Protein AF-A0A1Y2JFL1-F1 (afdb_monomer)

pLDDT: mean 71.03, std 21.1, range [30.52, 98.06]

Sequence (499 aa):
MAVGEWMRAVQKVTPAAVDGARSLRRLLFDGASEDIGNLAEAASSAEAMDLIGIFGACDAKQRTVSEEARRESDRVDRMEKLIEQAHASGLRPGAAVGKLAEATTGLAQGLECRAAIAAQRTDAIAIAEASAENEPAQVVSVRATLARAGKIGGAGLPAGAVKWLLHPDHVARTEMLSQMALAVERAIEAEGSARERADALLQIDADSWSGGPFTVVPIERLLEKAQRAVQAPDSLEKQITLLATEDEARRLGLGDLIAAWSDEGLRYQGLSWTVEAAFYRSAAAHLMREQPALARHTGSTHEQVRKRFQELDQEILSLNRRLVAAKLFARQVPVGQRAQSTRDYTDNQTLDHQTSLQKPRIALRRLFGNAGAAIRAYKPCIMMSPMSVAQYLEPGKHRFDVLIIDEASQMRPEDALGALIRCAQAVVVGDPEQLPPSDFFVAAETRDEEEIEDSPEESILELGRRCWRPMRMLGVHYRSRHQSLIAYSNREFYDDRLL

Foldseek 3Di:
DVVVVVVVVLCVVQPPPAALSVLVVCCVPVNDPVSVVVVVVLCVVDVDDPLRVLLRVLQAFADAAPVVVVVVVVLVVVLVVLLVQLVVLPDDQFGFLLSLVSNLVSVVVVVVSVVVVVVVVVVSVVVRPDDGDDNRVSVVSSCVVSVVLVCLVPSPDDPVVSVVCPDPPNVVVVVVSVVVSVVSVVVSVVVVVVVVVCCVVPVDPCCVQQVDHSRHGTPVSVVVSVVVCVVCVVVVVVVVVVVVVLVVCVVVVCNVVVVVCVVVVVVCVPVVVVVVVVVVVVVLVVVCVVDVVSVVPDVVVVVVVVVVVVVVVVVVVVVVVVVVVVVLVPQDFPCFDDDPDLLQTAAVSVVVVQVPDPDRDDDLLSCCVRHVRNCCSNPVDDDDFLVCLVVRPDPPSAAHAEAEAEQQQQAAPVSCVSVVVRYPYYHYYHDVPDDHHDPPPVVVPDPDDDPPPCDPRQTPVNVCVVVDDDDDDDQEDDPDPDVVVCVVVCVPPPVVSHD

Secondary structure (DSSP, 8-state):
-HHHHHHHHHHHHS-TTSTTHHHHHHHHHHS-HHHHHHHHHHHHS-TT--HHHHHHHTTS----HHHHHHHHHHHHHHHHHHHHHHHHH---TT-BHHHHHHHHHHHHHHHHHHHHHHHHHHHHHHTTTS----HHHHHHHHHHHHHHHHHHHHS---HHHHHHHTSTTHHHHHHHHHHHHHHHHHHHHHHHHHHHHHHHHH---HHHHHSS-TTTSBHHHHHHHHHHHHH-THHHHHHHHHHHHHHHHIIIIIHHHHHHHHHTT-TTTTHHHHHHHHHHHHHHHHHHHH-HHHHH--HHHHHHHHHHHHHHHHHHHHHHHHHHHHHHHTSPPP-----SSGGG--HHHHHHHHHHSSS----HHHHHHHHHHHHHHH-------HHHHHHHS-TTT--EEEEEESSGGG--HHHHHHHHTTEEEEEE---TTS-----TTGGGT--S-----------HHHHHHHHSSPPPP-----S-SSTHHHHHHHHHHHTT---

Organism: Bradyrhizobium japonicum (NCBI:txid375)

Solvent-accessible surface area (backbone atoms only — not comparable to full-atom values): 28616 Å² total; per-residue (Å²): 109,71,68,62,54,50,53,53,53,55,50,71,78,37,52,94,89,47,61,26,33,66,60,55,48,48,44,75,71,74,44,55,76,66,57,48,47,56,50,53,57,54,56,74,74,45,96,82,70,76,67,40,68,40,32,35,72,17,71,61,72,53,44,69,58,69,69,54,50,55,58,50,48,67,48,45,59,55,47,51,54,38,46,52,47,39,60,71,25,54,87,48,98,62,44,21,54,46,34,53,55,48,32,42,51,33,48,50,52,53,51,48,55,48,48,55,58,51,52,56,50,54,64,52,51,76,66,62,82,67,80,76,89,44,80,48,16,7,62,37,57,26,52,51,51,54,48,50,54,48,53,49,70,69,62,79,58,57,71,69,56,40,60,56,61,70,35,92,67,31,66,64,56,52,49,50,51,52,52,51,45,53,52,51,48,52,50,53,54,51,49,51,57,51,49,54,52,48,35,75,74,65,66,64,56,38,46,83,73,73,74,35,53,68,47,71,40,34,45,62,62,53,49,52,50,52,51,54,47,69,77,38,60,81,52,51,61,56,50,52,52,49,52,54,50,50,54,52,40,33,76,73,68,44,39,70,63,52,51,54,36,61,76,72,66,48,80,68,66,66,46,68,64,46,52,51,49,53,48,55,51,51,51,49,54,48,51,30,66,78,34,59,69,59,60,70,62,47,68,69,59,53,52,51,51,52,50,52,49,54,52,51,53,53,48,49,55,54,51,50,54,51,51,51,51,53,54,50,71,69,48,78,58,51,60,54,44,82,50,99,44,84,87,61,17,20,17,38,42,32,50,57,54,46,70,71,41,97,74,68,85,75,54,65,36,56,48,40,70,39,19,43,67,23,48,40,43,79,44,76,76,82,90,73,56,55,67,50,46,65,70,31,54,58,86,91,77,56,76,44,68,68,39,78,41,72,59,17,19,46,32,46,48,76,54,46,44,67,57,53,78,31,27,79,39,80,45,80,38,63,47,89,89,50,70,59,54,74,67,84,67,57,72,77,74,64,88,68,99,65,90,72,76,85,67,77,76,62,18,40,39,57,56,42,60,74,75,43,82,84,80,85,79,83,44,69,65,84,85,64,93,49,67,76,82,43,46,64,56,27,51,77,77,47,76,59,53,62,87

Structure (mmCIF, N/CA/C/O backbone):
data_AF-A0A1Y2JFL1-F1
#
_entry.id   AF-A0A1Y2JFL1-F1
#
loop_
_atom_site.group_PDB
_atom_site.id
_atom_site.type_symbol
_atom_site.label_atom_id
_atom_site.label_alt_id
_atom_site.label_comp_id
_atom_site.label_asym_id
_atom_site.label_entity_id
_atom_site.label_seq_id
_atom_site.pdbx_PDB_ins_code
_atom_site.Cartn_x
_atom_site.Cartn_y
_atom_site.Cartn_z
_atom_site.occupancy
_atom_site.B_iso_or_equiv
_atom_site.auth_seq_id
_atom_site.auth_comp_id
_atom_site.auth_asym_id
_atom_site.auth_atom_id
_atom_site.pdbx_PDB_model_num
ATOM 1 N N . MET A 1 1 ? 17.746 65.196 -91.318 1.00 48.38 1 MET A N 1
ATOM 2 C CA . MET A 1 1 ? 18.511 65.541 -90.096 1.00 48.38 1 MET A CA 1
ATOM 3 C C . MET A 1 1 ? 18.892 64.287 -89.303 1.00 48.38 1 MET A C 1
ATOM 5 O O . MET A 1 1 ? 20.083 64.066 -89.159 1.00 48.38 1 MET A O 1
ATOM 9 N N . ALA A 1 2 ? 17.955 63.396 -88.943 1.00 42.59 2 ALA A N 1
ATOM 10 C CA . ALA A 1 2 ? 18.243 62.174 -88.165 1.00 42.59 2 ALA A CA 1
ATOM 11 C C . ALA A 1 2 ? 19.275 61.195 -88.785 1.00 42.59 2 ALA A C 1
ATOM 13 O O . ALA A 1 2 ? 20.152 60.703 -88.084 1.00 42.59 2 ALA A O 1
ATOM 14 N N . VAL A 1 3 ? 19.248 60.961 -90.105 1.00 42.66 3 VAL A N 1
ATOM 15 C CA . VAL A 1 3 ? 20.212 60.052 -90.775 1.00 42.66 3 VAL A CA 1
ATOM 16 C C . VAL A 1 3 ? 21.644 60.607 -90.752 1.00 42.66 3 VAL A C 1
ATOM 18 O O . VAL A 1 3 ? 22.605 59.861 -90.588 1.00 42.66 3 VAL A O 1
ATOM 21 N N . GLY A 1 4 ? 21.799 61.930 -90.862 1.00 42.50 4 GLY A N 1
ATOM 22 C CA . GLY A 1 4 ? 23.108 62.587 -90.832 1.00 42.50 4 GLY A CA 1
ATOM 23 C C . GLY A 1 4 ? 23.744 62.609 -89.438 1.00 42.50 4 GLY A C 1
ATOM 24 O O . GLY A 1 4 ? 24.964 62.502 -89.325 1.00 42.50 4 GLY A O 1
ATOM 25 N N . GLU A 1 5 ? 22.939 62.710 -88.376 1.00 48.50 5 GLU A N 1
ATOM 26 C CA . GLU A 1 5 ? 23.412 62.574 -86.989 1.00 48.50 5 GLU A CA 1
ATOM 27 C C . GLU A 1 5 ? 23.768 61.124 -86.646 1.00 48.50 5 GLU A C 1
ATOM 29 O O . GLU A 1 5 ? 24.815 60.884 -86.045 1.00 48.50 5 GLU A O 1
ATOM 34 N N . TRP A 1 6 ? 22.975 60.157 -87.116 1.00 51.31 6 TRP A N 1
ATOM 35 C CA . TRP A 1 6 ? 23.272 58.732 -86.965 1.00 51.31 6 TRP A CA 1
ATOM 36 C C . TRP A 1 6 ? 24.575 58.330 -87.678 1.00 51.31 6 TRP A C 1
ATOM 38 O O . TRP A 1 6 ? 25.444 57.704 -87.071 1.00 51.31 6 TRP A O 1
ATOM 48 N N . MET A 1 7 ? 24.792 58.784 -88.920 1.00 46.84 7 MET A N 1
ATOM 49 C CA . MET A 1 7 ? 26.040 58.521 -89.653 1.00 46.84 7 MET A CA 1
ATOM 50 C C . MET A 1 7 ? 27.277 59.103 -88.951 1.00 46.84 7 MET A C 1
ATOM 52 O O . MET A 1 7 ? 28.321 58.453 -88.910 1.00 46.84 7 MET A O 1
ATOM 56 N N . ARG A 1 8 ? 27.171 60.294 -88.343 1.00 51.41 8 ARG A N 1
ATOM 57 C CA . ARG A 1 8 ? 28.271 60.877 -87.550 1.00 51.41 8 ARG A CA 1
ATOM 58 C C . ARG A 1 8 ? 28.531 60.112 -86.250 1.00 51.41 8 ARG A C 1
ATOM 60 O O . ARG A 1 8 ? 29.685 60.030 -85.833 1.00 51.41 8 ARG A O 1
ATOM 67 N N . ALA A 1 9 ? 27.498 59.556 -85.615 1.00 52.47 9 ALA A N 1
ATOM 68 C CA . ALA A 1 9 ? 27.641 58.744 -84.406 1.00 52.47 9 ALA A CA 1
ATOM 69 C C . ALA A 1 9 ? 28.349 57.407 -84.699 1.00 52.47 9 ALA A C 1
ATOM 71 O O . ALA A 1 9 ? 29.312 57.067 -84.015 1.00 52.47 9 ALA A O 1
ATOM 72 N N . VAL A 1 10 ? 27.967 56.707 -85.775 1.00 51.34 10 VAL A N 1
ATOM 73 C CA . VAL A 1 10 ? 28.611 55.448 -86.206 1.00 51.34 10 VAL A CA 1
ATOM 74 C C . VAL A 1 10 ? 30.083 55.663 -86.588 1.00 51.34 10 VAL A C 1
ATOM 76 O O . VAL A 1 10 ? 30.952 54.864 -86.230 1.00 51.34 10 VAL A O 1
ATOM 79 N N . GLN A 1 11 ? 30.394 56.777 -87.258 1.00 50.12 11 GLN A N 1
ATOM 80 C CA . GLN A 1 11 ? 31.759 57.121 -87.671 1.00 50.12 11 GLN A CA 1
ATOM 81 C C . GLN A 1 11 ? 32.677 57.496 -86.489 1.00 50.12 11 GLN A C 1
ATOM 83 O O . GLN A 1 11 ? 33.888 57.300 -86.581 1.00 50.12 11 GLN A O 1
ATOM 88 N N . LYS A 1 12 ? 32.120 57.991 -85.372 1.00 53.31 12 LYS A N 1
ATOM 89 C CA . LYS A 1 12 ? 32.863 58.277 -84.128 1.00 53.31 12 LYS A CA 1
ATOM 90 C C . LYS A 1 12 ? 33.263 57.016 -83.355 1.00 53.31 12 LYS A C 1
ATOM 92 O O . LYS A 1 12 ? 34.304 57.025 -82.710 1.00 53.31 12 LYS A O 1
ATOM 97 N N . VAL A 1 13 ? 32.450 55.959 -83.416 1.00 50.19 13 VAL A N 1
ATOM 98 C CA . VAL A 1 13 ? 32.669 54.701 -82.671 1.00 50.19 13 VAL A CA 1
ATOM 99 C C . VAL A 1 13 ? 33.517 53.696 -83.471 1.00 50.19 13 VAL A C 1
ATOM 101 O O . VAL A 1 13 ? 34.125 52.801 -82.898 1.00 50.19 13 VAL A O 1
ATOM 104 N N . THR A 1 14 ? 33.634 53.870 -84.793 1.00 54.19 14 THR A N 1
ATOM 105 C CA . THR A 1 14 ? 34.456 53.020 -85.672 1.00 54.19 14 THR A CA 1
ATOM 106 C C . THR A 1 14 ? 35.385 53.872 -86.544 1.00 54.19 14 THR A C 1
ATOM 108 O O . THR A 1 14 ? 34.956 54.334 -87.597 1.00 54.19 14 THR A O 1
ATOM 111 N N . PRO A 1 15 ? 36.650 54.139 -86.177 1.00 55.59 15 PRO A N 1
ATOM 112 C CA . PRO A 1 15 ? 37.557 54.932 -87.015 1.00 55.59 15 PRO A CA 1
ATOM 113 C C . PRO A 1 15 ? 37.960 54.173 -88.291 1.00 55.59 15 PRO A C 1
ATOM 115 O O . PRO A 1 15 ? 38.159 52.965 -88.267 1.00 55.59 15 PRO A O 1
ATOM 118 N N . ALA A 1 16 ? 38.099 54.867 -89.427 1.00 52.31 16 ALA A N 1
ATOM 119 C CA . ALA A 1 16 ? 38.349 54.228 -90.732 1.00 52.31 16 ALA A CA 1
ATOM 120 C C . ALA A 1 16 ? 39.724 53.539 -90.873 1.00 52.31 16 ALA A C 1
ATOM 122 O O . ALA A 1 16 ? 39.928 52.815 -91.840 1.00 52.31 16 ALA A O 1
ATOM 123 N N . ALA A 1 17 ? 40.646 53.782 -89.938 1.00 52.22 17 ALA A N 1
ATOM 124 C CA . ALA A 1 17 ? 42.026 53.301 -89.971 1.00 52.22 17 ALA A CA 1
ATOM 125 C C . ALA A 1 17 ? 42.273 52.038 -89.120 1.00 52.22 17 ALA A C 1
ATOM 127 O O . ALA A 1 17 ? 43.426 51.659 -88.950 1.00 52.22 17 ALA A O 1
ATOM 128 N N . VAL A 1 18 ? 41.229 51.418 -88.552 1.00 52.75 18 VAL A N 1
ATOM 129 C CA . VAL A 1 18 ? 41.363 50.232 -87.688 1.00 52.75 18 VAL A CA 1
ATOM 130 C C . VAL A 1 18 ? 40.787 48.999 -88.389 1.00 52.75 18 VAL A C 1
ATOM 132 O O . VAL A 1 18 ? 39.649 49.033 -88.870 1.00 52.75 18 VAL A O 1
ATOM 135 N N . ASP A 1 19 ? 41.569 47.920 -88.454 1.00 47.94 19 ASP A N 1
ATOM 136 C CA . ASP A 1 19 ? 41.181 46.665 -89.110 1.00 47.94 19 ASP A CA 1
ATOM 137 C C . ASP A 1 19 ? 39.896 46.086 -88.495 1.00 47.94 19 ASP A C 1
ATOM 139 O O . ASP A 1 19 ? 39.723 46.086 -87.281 1.00 47.94 19 ASP A O 1
ATOM 143 N N . GLY A 1 20 ? 38.954 45.636 -89.333 1.00 51.69 20 GLY A N 1
ATOM 144 C CA . GLY A 1 20 ? 37.641 45.124 -88.904 1.00 51.69 20 GLY A CA 1
ATOM 145 C C . GLY A 1 20 ? 36.527 46.174 -88.741 1.00 51.69 20 GLY A C 1
ATOM 146 O O . GLY A 1 20 ? 35.341 45.836 -88.791 1.00 51.69 20 GLY A O 1
ATOM 147 N N . ALA A 1 21 ? 36.861 47.468 -88.657 1.00 53.03 21 ALA A N 1
ATOM 148 C CA . ALA A 1 21 ? 35.871 48.548 -88.539 1.00 53.03 21 ALA A CA 1
ATOM 149 C C . ALA A 1 21 ? 34.981 48.701 -89.791 1.00 53.03 21 ALA A C 1
ATOM 151 O O . ALA A 1 21 ? 33.839 49.163 -89.710 1.00 53.03 21 ALA A O 1
ATOM 152 N N . ARG A 1 22 ? 35.489 48.300 -90.964 1.00 53.19 22 ARG A N 1
ATOM 153 C CA . ARG A 1 22 ? 34.769 48.370 -92.246 1.00 53.19 22 ARG A CA 1
ATOM 154 C C . ARG A 1 22 ? 33.645 47.333 -92.330 1.00 53.19 22 ARG A C 1
ATOM 156 O O . ARG A 1 22 ? 32.540 47.670 -92.751 1.00 53.19 22 ARG A O 1
ATOM 163 N N . SER A 1 23 ? 33.906 46.119 -91.853 1.00 51.09 23 SER A N 1
ATOM 164 C CA . SER A 1 23 ? 32.956 45.001 -91.834 1.00 51.09 23 SER A CA 1
ATOM 165 C C . SER A 1 23 ? 31.847 45.213 -90.800 1.00 51.09 23 SER A C 1
ATOM 167 O O . SER A 1 23 ? 30.683 44.948 -91.093 1.00 51.09 23 SER A O 1
ATOM 169 N N . LEU A 1 24 ? 32.175 45.801 -89.637 1.00 52.44 24 LEU A N 1
ATOM 170 C CA . LEU A 1 24 ? 31.177 46.212 -88.639 1.00 52.44 24 LEU A CA 1
ATOM 171 C C . LEU A 1 24 ? 30.200 47.250 -89.213 1.00 52.44 24 LEU A C 1
ATOM 173 O O . LEU A 1 24 ? 28.990 47.128 -89.029 1.00 52.44 24 LEU A O 1
ATOM 177 N N . ARG A 1 25 ? 30.701 48.248 -89.959 1.00 57.97 25 ARG A N 1
ATOM 178 C CA . ARG A 1 25 ? 29.826 49.213 -90.641 1.00 57.97 25 ARG A CA 1
ATOM 179 C C . ARG A 1 25 ? 28.942 48.523 -91.668 1.00 57.97 25 ARG A C 1
ATOM 181 O O . ARG A 1 25 ? 27.748 48.778 -91.684 1.00 57.97 25 ARG A O 1
ATOM 188 N N . ARG A 1 26 ? 29.496 47.642 -92.500 1.00 54.91 26 ARG A N 1
ATOM 189 C CA . ARG A 1 26 ? 28.733 46.978 -93.565 1.00 54.91 26 ARG A CA 1
ATOM 190 C C . ARG A 1 26 ? 27.575 46.139 -93.012 1.00 54.91 26 ARG A C 1
ATOM 192 O O . ARG A 1 26 ? 26.480 46.208 -93.551 1.00 54.91 26 ARG A O 1
ATOM 199 N N . LEU A 1 27 ? 27.777 45.458 -91.882 1.00 54.78 27 LEU A N 1
ATOM 200 C CA . LEU A 1 27 ? 26.716 44.736 -91.171 1.00 54.78 27 LEU A CA 1
ATOM 201 C C . LEU A 1 27 ? 25.642 45.675 -90.583 1.00 54.78 27 LEU A C 1
ATOM 203 O O . LEU A 1 27 ? 24.459 45.364 -90.641 1.00 54.78 27 LEU A O 1
ATOM 207 N N . LEU A 1 28 ? 26.039 46.831 -90.041 1.00 54.72 28 LEU A N 1
ATOM 208 C CA . LEU A 1 28 ? 25.107 47.848 -89.532 1.00 54.72 28 LEU A CA 1
ATOM 209 C C . LEU A 1 28 ? 24.324 48.569 -90.645 1.00 54.72 28 LEU A C 1
ATOM 211 O O . LEU A 1 28 ? 23.284 49.159 -90.361 1.00 54.72 28 LEU A O 1
ATOM 215 N N . PHE A 1 29 ? 24.837 48.558 -91.879 1.00 54.34 29 PHE A N 1
ATOM 216 C CA . PHE A 1 29 ? 24.233 49.220 -93.039 1.00 54.34 29 PHE A CA 1
ATOM 217 C C . PHE A 1 29 ? 23.343 48.289 -93.875 1.00 54.34 29 PHE A C 1
ATOM 219 O O . PHE A 1 29 ? 22.224 48.681 -94.195 1.00 54.34 29 PHE A O 1
ATOM 226 N N . ASP A 1 30 ? 23.820 47.084 -94.204 1.00 49.81 30 ASP A N 1
ATOM 227 C CA . ASP A 1 30 ? 23.157 46.152 -95.135 1.00 49.81 30 ASP A CA 1
ATOM 228 C C . ASP A 1 30 ? 22.610 44.883 -94.447 1.00 49.81 30 ASP A C 1
ATOM 230 O O . ASP A 1 30 ? 22.011 44.028 -95.101 1.00 49.81 30 ASP A O 1
ATOM 234 N N . GLY A 1 31 ? 22.836 44.716 -93.139 1.00 54.22 31 GLY A N 1
ATOM 235 C CA . GLY A 1 31 ? 22.391 43.541 -92.387 1.00 54.22 31 GLY A CA 1
ATOM 236 C C . GLY A 1 31 ? 20.869 43.461 -92.254 1.00 54.22 31 GLY A C 1
ATOM 237 O O . GLY A 1 31 ? 20.180 44.476 -92.134 1.00 54.22 31 GLY A O 1
ATOM 238 N N . ALA A 1 32 ? 20.330 42.240 -92.237 1.00 53.75 32 ALA A N 1
ATOM 239 C CA . ALA A 1 32 ? 18.915 42.024 -91.956 1.00 53.75 32 ALA A CA 1
ATOM 240 C C . ALA A 1 32 ? 18.561 42.521 -90.539 1.00 53.75 32 ALA A C 1
ATOM 242 O O . ALA A 1 32 ? 19.395 42.504 -89.633 1.00 53.75 32 ALA A O 1
ATOM 243 N N . SER A 1 33 ? 17.306 42.930 -90.318 1.00 48.31 33 SER A N 1
ATOM 244 C CA . SER A 1 33 ? 16.845 43.469 -89.022 1.00 48.31 33 SER A CA 1
ATOM 245 C C . SER A 1 33 ? 17.107 42.527 -87.836 1.00 48.31 33 SER A C 1
ATOM 247 O O . SER A 1 33 ? 17.254 42.987 -86.707 1.00 48.31 33 SER A O 1
ATOM 249 N N . GLU A 1 34 ? 17.180 41.223 -88.094 1.00 51.28 34 GLU A N 1
ATOM 250 C CA . GLU A 1 34 ? 17.484 40.179 -87.114 1.00 51.28 34 GLU A CA 1
ATOM 251 C C . GLU A 1 34 ? 18.975 40.179 -86.712 1.00 51.28 34 GLU A C 1
ATOM 253 O O . GLU A 1 34 ? 19.307 40.078 -85.533 1.00 51.28 34 GLU A O 1
ATOM 258 N N . ASP A 1 35 ? 19.890 40.412 -87.662 1.00 46.66 35 ASP A N 1
ATOM 259 C CA . ASP A 1 35 ? 21.331 40.550 -87.403 1.00 46.66 35 ASP A CA 1
ATOM 260 C C . ASP A 1 35 ? 21.664 41.815 -86.605 1.00 46.66 35 ASP A C 1
ATOM 262 O O . ASP A 1 3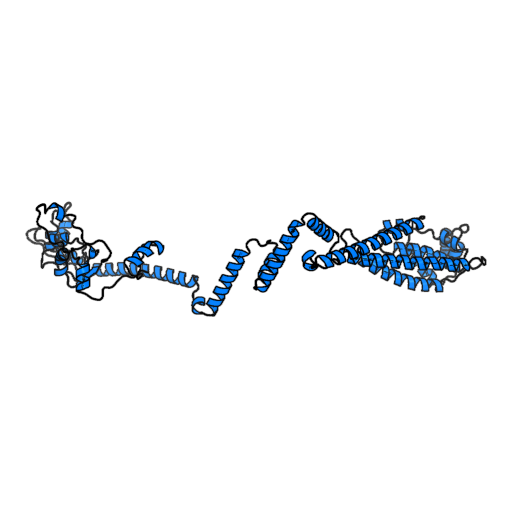5 ? 22.560 41.798 -85.758 1.00 46.66 35 ASP A O 1
ATOM 266 N N . ILE A 1 36 ? 20.937 42.905 -86.860 1.00 52.62 36 ILE A N 1
ATOM 267 C CA . ILE A 1 36 ? 21.079 44.173 -86.132 1.00 52.62 36 ILE A CA 1
ATOM 268 C C . ILE A 1 36 ? 20.505 44.042 -84.710 1.00 52.62 36 ILE A C 1
ATOM 270 O O . ILE A 1 36 ? 21.109 44.552 -83.764 1.00 52.62 36 ILE A O 1
ATOM 274 N N . GLY A 1 37 ? 19.394 43.313 -84.541 1.00 48.97 37 GLY A N 1
ATOM 275 C CA . GLY A 1 37 ? 18.804 42.998 -83.234 1.00 48.97 37 GLY A CA 1
ATOM 276 C C . GLY A 1 37 ? 19.746 42.189 -82.339 1.00 48.97 37 GLY A C 1
ATOM 277 O O . GLY A 1 37 ? 20.028 42.602 -81.215 1.00 48.97 37 GLY A O 1
ATOM 278 N N . ASN A 1 38 ? 20.338 41.119 -82.878 1.00 48.97 38 ASN A N 1
ATOM 279 C CA . ASN A 1 38 ? 21.328 40.299 -82.168 1.00 48.97 38 ASN A CA 1
ATOM 280 C C . ASN A 1 38 ? 22.587 41.097 -81.774 1.00 48.97 38 ASN A C 1
ATOM 282 O O . ASN A 1 38 ? 23.182 40.865 -80.720 1.00 48.97 38 ASN A O 1
ATOM 286 N N . LEU A 1 39 ? 23.004 42.060 -82.605 1.00 46.94 39 LEU A N 1
ATOM 287 C CA . LEU A 1 39 ? 24.146 42.931 -82.315 1.00 46.94 39 LEU A CA 1
ATOM 288 C C . LEU A 1 39 ? 23.847 43.915 -81.170 1.00 46.94 39 LEU A C 1
ATOM 290 O O . LEU A 1 39 ? 24.713 44.165 -80.333 1.00 46.94 39 LEU A O 1
ATOM 294 N N . ALA A 1 40 ? 22.629 44.464 -81.129 1.00 48.50 40 ALA A N 1
ATOM 295 C CA . ALA A 1 40 ? 22.182 45.375 -80.077 1.00 48.50 40 ALA A CA 1
ATOM 296 C C . ALA A 1 40 ? 22.042 44.660 -78.722 1.00 48.50 40 ALA A C 1
ATOM 298 O O . ALA A 1 40 ? 22.467 45.192 -77.696 1.00 48.50 40 ALA A O 1
ATOM 299 N N . GLU A 1 41 ? 21.525 43.431 -78.726 1.00 47.03 41 GLU A N 1
ATOM 300 C CA . GLU A 1 41 ? 21.380 42.603 -77.526 1.00 47.03 41 GLU A CA 1
ATOM 301 C C . GLU A 1 41 ? 22.753 42.192 -76.953 1.00 47.03 41 GLU A C 1
ATOM 303 O O . GLU A 1 41 ? 23.003 42.331 -75.750 1.00 47.03 41 GLU A O 1
ATOM 308 N N . ALA A 1 42 ? 23.706 41.833 -77.823 1.00 41.56 42 ALA A N 1
ATOM 309 C CA . ALA A 1 42 ? 25.089 41.537 -77.443 1.00 41.56 42 ALA A CA 1
ATOM 310 C C . ALA A 1 42 ? 25.856 42.770 -76.921 1.00 41.56 42 ALA A C 1
ATOM 312 O O . ALA A 1 42 ? 26.589 42.663 -75.937 1.00 41.56 42 ALA A O 1
ATOM 313 N N . ALA A 1 43 ? 25.673 43.943 -77.539 1.00 44.25 43 ALA A N 1
ATOM 314 C CA . ALA A 1 43 ? 26.304 45.193 -77.103 1.00 44.25 43 ALA A CA 1
ATOM 315 C C . ALA A 1 43 ? 25.756 45.694 -75.755 1.00 44.25 43 ALA A C 1
ATOM 317 O O . ALA A 1 43 ? 26.502 46.265 -74.964 1.00 44.25 43 ALA A O 1
ATOM 318 N N . SER A 1 44 ? 24.471 45.450 -75.474 1.00 39.62 44 SER A N 1
ATOM 319 C CA . SER A 1 44 ? 23.838 45.812 -74.199 1.00 39.62 44 SER A CA 1
ATOM 320 C C . SER A 1 44 ? 24.256 44.919 -73.022 1.00 39.62 44 SER A C 1
ATOM 322 O O . SER A 1 44 ? 24.206 45.355 -71.875 1.00 39.62 44 SER A O 1
ATOM 324 N N . SER A 1 45 ? 24.718 43.695 -73.300 1.00 38.12 45 SER A N 1
ATOM 325 C CA . SER A 1 45 ? 25.042 42.688 -72.280 1.00 38.12 45 SER A CA 1
ATOM 326 C C . SER A 1 45 ? 26.531 42.629 -71.897 1.00 38.12 45 SER A C 1
ATOM 328 O O . SER A 1 45 ? 26.900 41.873 -70.999 1.00 38.12 45 SER A O 1
ATOM 330 N N . ALA A 1 46 ? 27.415 43.390 -72.555 1.00 40.53 46 ALA A N 1
ATOM 331 C CA . ALA A 1 46 ? 28.862 43.295 -72.341 1.00 40.53 46 ALA A CA 1
ATOM 332 C C . ALA A 1 46 ? 29.573 44.645 -72.531 1.00 40.53 46 ALA A C 1
ATOM 334 O O . ALA A 1 46 ? 30.084 44.957 -73.603 1.00 40.53 46 ALA A O 1
ATOM 335 N N . GLU A 1 47 ? 29.687 45.426 -71.459 1.00 36.16 47 GLU A N 1
ATOM 336 C CA . GLU A 1 47 ? 30.281 46.775 -71.471 1.00 36.16 47 GLU A CA 1
ATOM 337 C C . GLU A 1 47 ? 31.821 46.813 -71.674 1.00 36.16 47 GLU A C 1
ATOM 339 O O . GLU A 1 47 ? 32.433 47.872 -71.573 1.00 36.16 47 GLU A O 1
ATOM 344 N N . ALA A 1 48 ? 32.486 45.682 -71.958 1.00 39.34 48 ALA A N 1
ATOM 345 C CA . ALA A 1 48 ? 33.954 45.584 -71.934 1.00 39.34 48 ALA A CA 1
ATOM 346 C C . ALA A 1 48 ? 34.583 44.680 -73.019 1.00 39.34 48 ALA A C 1
ATOM 348 O O . ALA A 1 48 ? 35.545 43.963 -72.738 1.00 39.34 48 ALA A O 1
ATOM 349 N N . MET A 1 49 ? 34.073 44.684 -74.256 1.00 43.97 49 MET A N 1
ATOM 350 C CA . MET A 1 49 ? 34.709 43.955 -75.368 1.00 43.97 49 MET A CA 1
ATOM 351 C C . MET A 1 49 ? 35.268 44.884 -76.451 1.00 43.97 49 MET A C 1
ATOM 353 O O . MET A 1 49 ? 34.578 45.772 -76.946 1.00 43.97 49 MET A O 1
ATOM 357 N N . ASP A 1 50 ? 36.518 44.633 -76.858 1.00 45.19 50 ASP A N 1
ATOM 358 C CA . ASP A 1 50 ? 37.135 45.254 -78.034 1.00 45.19 50 ASP A CA 1
ATOM 359 C C . ASP A 1 50 ? 36.635 44.561 -79.305 1.00 45.19 50 ASP A C 1
ATOM 361 O O . ASP A 1 50 ? 37.200 43.585 -79.801 1.00 45.19 50 ASP A O 1
ATOM 365 N N . LEU A 1 51 ? 35.514 45.068 -79.806 1.00 46.69 51 LEU A N 1
ATOM 366 C CA . LEU A 1 51 ? 34.842 44.571 -80.999 1.00 46.69 51 LEU A CA 1
ATOM 367 C C . LEU A 1 51 ? 35.713 44.700 -82.257 1.00 46.69 51 LEU A C 1
ATOM 369 O O . LEU A 1 51 ? 35.541 43.922 -83.191 1.00 46.69 51 LEU A O 1
ATOM 373 N N . ILE A 1 52 ? 36.661 45.640 -82.300 1.00 43.03 52 ILE A N 1
ATOM 374 C CA . ILE A 1 52 ? 37.377 45.977 -83.531 1.00 43.03 52 ILE A CA 1
ATOM 375 C C . ILE A 1 52 ? 38.473 44.941 -83.834 1.00 43.03 52 ILE A C 1
ATOM 377 O O . ILE A 1 52 ? 38.530 44.426 -84.951 1.00 43.03 52 ILE A O 1
ATOM 381 N N . GLY A 1 53 ? 39.259 44.524 -82.833 1.00 44.56 53 GLY A N 1
ATOM 382 C CA . GLY A 1 53 ? 40.310 43.510 -83.017 1.00 44.56 53 GLY A CA 1
ATOM 383 C C . GLY A 1 53 ? 39.787 42.137 -83.457 1.00 44.56 53 GLY A C 1
ATOM 384 O O . GLY A 1 53 ? 40.471 41.380 -84.150 1.00 44.56 53 GLY A O 1
ATOM 385 N N . ILE A 1 54 ? 38.540 41.822 -83.111 1.00 44.25 54 ILE A N 1
ATOM 386 C CA . ILE A 1 54 ? 37.947 40.527 -83.418 1.00 44.25 54 ILE A CA 1
ATOM 387 C C . ILE A 1 54 ? 37.540 40.485 -84.904 1.00 44.25 54 ILE A C 1
ATOM 389 O O . ILE A 1 54 ? 37.894 39.525 -85.595 1.00 44.25 54 ILE A O 1
ATOM 393 N N . PHE A 1 55 ? 36.924 41.554 -85.434 1.00 45.44 55 PHE A N 1
ATOM 394 C CA . PHE A 1 55 ? 36.626 41.703 -86.871 1.00 45.44 55 PHE A CA 1
ATOM 395 C C . PHE A 1 55 ? 37.874 41.744 -87.771 1.00 45.44 55 PHE A C 1
ATOM 397 O O . PHE A 1 55 ? 37.752 41.380 -88.936 1.00 45.44 55 PHE A O 1
ATOM 404 N N . GLY A 1 56 ? 39.065 42.067 -87.250 1.00 44.12 56 GLY A N 1
ATOM 405 C CA . GLY A 1 56 ? 40.333 42.010 -87.999 1.00 44.12 56 GLY A CA 1
ATOM 406 C C . GLY A 1 56 ? 40.881 40.592 -88.263 1.00 44.12 56 GLY A C 1
ATOM 407 O O . GLY A 1 56 ? 41.260 40.270 -89.385 1.00 44.12 56 GLY A O 1
ATOM 408 N N . ALA A 1 57 ? 40.861 39.679 -87.279 1.00 45.53 57 ALA A N 1
ATOM 409 C CA . ALA A 1 57 ? 41.265 38.259 -87.477 1.00 45.53 57 ALA A CA 1
ATOM 410 C C . ALA A 1 57 ? 40.336 37.502 -88.438 1.00 45.53 57 ALA A C 1
ATOM 412 O O . ALA A 1 57 ? 40.610 36.449 -89.021 1.00 45.53 57 ALA A O 1
ATOM 413 N N . CYS A 1 58 ? 39.187 38.105 -88.559 1.00 41.97 58 CYS A N 1
ATOM 414 C CA . CYS A 1 58 ? 38.126 37.774 -89.412 1.00 41.97 58 CYS A CA 1
ATOM 415 C C . CYS A 1 58 ? 38.268 38.530 -90.713 1.00 41.97 58 CYS A C 1
ATOM 417 O O . CYS A 1 58 ? 37.253 38.775 -91.271 1.00 41.97 58 CYS A O 1
ATOM 419 N N . ASP A 1 59 ? 39.425 38.897 -91.251 1.00 38.66 59 ASP A N 1
ATOM 420 C CA . ASP A 1 59 ? 39.534 39.242 -92.689 1.00 38.66 59 ASP A CA 1
ATOM 421 C C . ASP A 1 59 ? 40.282 38.146 -93.494 1.00 38.66 59 ASP A C 1
ATOM 423 O O . ASP A 1 59 ? 40.560 38.248 -94.681 1.00 38.66 59 ASP A O 1
ATOM 427 N N . ALA A 1 60 ? 40.546 37.000 -92.838 1.00 41.94 60 ALA A N 1
ATOM 428 C CA . ALA A 1 60 ? 41.351 35.917 -93.389 1.00 41.94 60 ALA A CA 1
ATOM 429 C C . ALA A 1 60 ? 40.686 34.593 -93.904 1.00 41.94 60 ALA A C 1
ATOM 431 O O . ALA A 1 60 ? 41.446 33.810 -94.462 1.00 41.94 60 ALA A O 1
ATOM 432 N N . LYS A 1 61 ? 39.389 34.214 -93.707 1.00 48.41 61 LYS A N 1
ATOM 433 C CA . LYS A 1 61 ? 38.975 32.759 -93.760 1.00 48.41 61 LYS A CA 1
ATOM 434 C C . LYS A 1 61 ? 37.600 32.294 -94.360 1.00 48.41 61 LYS A C 1
ATOM 436 O O . LYS A 1 61 ? 37.137 31.213 -94.015 1.00 48.41 61 LYS A O 1
ATOM 441 N N . GLN A 1 62 ? 36.922 33.058 -95.222 1.00 41.44 62 GLN A N 1
ATOM 442 C CA . GLN A 1 62 ? 35.722 32.722 -96.082 1.00 41.44 62 GLN A CA 1
ATOM 443 C C . GLN A 1 62 ? 34.606 31.614 -95.758 1.00 41.44 62 GLN A C 1
ATOM 445 O O . GLN A 1 62 ? 34.769 30.479 -96.181 1.00 41.44 62 GLN A O 1
ATOM 450 N N . ARG A 1 63 ? 33.417 31.881 -95.130 1.00 43.78 63 ARG A N 1
ATOM 451 C CA . ARG A 1 63 ? 32.302 30.941 -94.703 1.00 43.78 63 ARG A CA 1
ATOM 452 C C . ARG A 1 63 ? 30.992 31.682 -94.298 1.00 43.78 63 ARG A C 1
ATOM 454 O O . ARG A 1 63 ? 31.073 32.817 -93.866 1.00 43.78 63 ARG A O 1
ATOM 461 N N . THR A 1 64 ? 29.787 31.097 -94.370 1.00 42.97 64 THR A N 1
ATOM 462 C CA . THR A 1 64 ? 28.497 31.803 -94.104 1.00 42.97 64 THR A CA 1
ATOM 463 C C . THR A 1 64 ? 27.987 31.727 -92.651 1.00 42.97 64 THR A C 1
ATOM 465 O O . THR A 1 64 ? 28.255 30.787 -91.909 1.00 42.97 64 THR A O 1
ATOM 468 N N . VAL A 1 65 ? 27.228 32.750 -92.238 1.00 41.28 65 VAL A N 1
ATOM 469 C CA . VAL A 1 65 ? 26.844 33.029 -90.837 1.00 41.28 65 VAL A CA 1
ATOM 470 C C . VAL A 1 65 ? 25.739 32.117 -90.282 1.00 41.28 65 VAL A C 1
ATOM 472 O O . VAL A 1 65 ? 25.748 31.804 -89.093 1.00 41.28 65 VAL A O 1
ATOM 475 N N . SER A 1 66 ? 24.810 31.656 -91.119 1.00 36.22 66 SER A N 1
ATOM 476 C CA . SER A 1 66 ? 23.594 30.954 -90.674 1.00 36.22 66 SER A CA 1
ATOM 477 C C . SER A 1 66 ? 23.779 29.444 -90.458 1.00 36.22 66 SER A C 1
ATOM 479 O O . SER A 1 66 ? 23.137 28.870 -89.579 1.00 36.22 66 SER A O 1
ATOM 481 N N . GLU A 1 67 ? 24.669 28.792 -91.213 1.00 41.12 67 GLU A N 1
ATOM 482 C CA . GLU A 1 67 ? 24.958 27.353 -91.059 1.00 41.12 67 GLU A CA 1
ATOM 483 C C . GLU A 1 67 ? 25.781 27.071 -89.796 1.00 41.12 67 GLU A C 1
ATOM 485 O O . GLU A 1 67 ? 25.534 26.090 -89.092 1.00 41.12 67 GLU A O 1
ATOM 490 N N . GLU A 1 68 ? 26.686 27.984 -89.439 1.00 41.50 68 GLU A N 1
ATOM 491 C CA . GLU A 1 68 ? 27.487 27.850 -88.223 1.00 41.50 68 GLU A CA 1
ATOM 492 C C . GLU A 1 68 ? 26.684 28.229 -86.963 1.00 41.50 68 GLU A C 1
ATOM 494 O O . GLU A 1 68 ? 26.870 27.621 -85.913 1.00 41.50 68 GLU A O 1
ATOM 499 N N . ALA A 1 69 ? 25.710 29.145 -87.063 1.00 38.59 69 ALA A N 1
ATOM 500 C CA . ALA A 1 69 ? 24.813 29.490 -85.953 1.00 38.59 69 ALA A CA 1
ATOM 501 C C . ALA A 1 69 ? 23.933 28.306 -85.502 1.00 38.59 69 ALA A C 1
ATOM 503 O O . ALA A 1 69 ? 23.765 28.078 -84.304 1.00 38.59 69 ALA A O 1
ATOM 504 N N . ARG A 1 70 ? 23.415 27.506 -86.446 1.00 40.81 70 ARG A N 1
ATOM 505 C CA . ARG A 1 70 ? 22.546 26.352 -86.146 1.00 40.81 70 ARG A CA 1
ATOM 506 C C . ARG A 1 70 ? 23.313 25.206 -85.483 1.00 40.81 70 ARG A C 1
ATOM 508 O O . ARG A 1 70 ? 22.844 24.612 -84.518 1.00 40.81 70 ARG A O 1
ATOM 515 N N . ARG A 1 71 ? 24.535 24.955 -85.952 1.00 42.84 71 ARG A N 1
ATOM 516 C CA . ARG A 1 71 ? 25.446 23.959 -85.377 1.00 42.84 71 ARG A CA 1
ATOM 517 C C . ARG A 1 71 ? 25.957 24.367 -83.994 1.00 42.84 71 ARG A C 1
ATOM 519 O O . ARG A 1 71 ? 26.206 23.511 -83.150 1.00 42.84 71 ARG A O 1
ATOM 526 N N . GLU A 1 72 ? 26.071 25.667 -83.742 1.00 42.62 72 GLU A N 1
ATOM 527 C CA . GLU A 1 72 ? 26.424 26.196 -82.428 1.00 42.62 72 GLU A CA 1
ATOM 528 C C . GLU A 1 72 ? 25.264 26.174 -81.426 1.00 42.62 72 GLU A C 1
ATOM 530 O O . GLU A 1 72 ? 25.545 26.047 -80.235 1.00 42.62 72 GLU A O 1
ATOM 535 N N . SER A 1 73 ? 24.006 26.227 -81.877 1.00 39.56 73 SER A N 1
ATOM 536 C CA . SER A 1 73 ? 22.817 26.052 -81.024 1.00 39.56 73 SER A CA 1
ATOM 537 C C . SER A 1 73 ? 22.704 24.615 -80.504 1.00 39.56 73 SER A C 1
ATOM 539 O O . SER A 1 73 ? 22.662 24.405 -79.297 1.00 39.56 73 SER A O 1
ATOM 541 N N . ASP A 1 74 ? 22.828 23.613 -81.384 1.00 42.25 74 ASP A N 1
ATOM 542 C CA . ASP A 1 74 ? 22.826 22.188 -80.995 1.00 42.25 74 ASP A CA 1
ATOM 543 C C . ASP A 1 74 ? 23.982 21.820 -80.044 1.00 42.25 74 ASP A C 1
ATOM 545 O O . ASP A 1 74 ? 23.953 20.799 -79.348 1.00 42.25 74 ASP A O 1
ATOM 549 N N . ARG A 1 75 ? 25.038 22.641 -80.029 1.00 42.47 75 ARG A N 1
ATOM 550 C CA . ARG A 1 75 ? 26.197 22.500 -79.144 1.00 42.47 75 ARG A CA 1
ATOM 551 C C . ARG A 1 75 ? 25.985 23.180 -77.791 1.00 42.47 75 ARG A C 1
ATOM 553 O O . ARG A 1 75 ? 26.560 22.719 -76.810 1.00 42.47 75 ARG A O 1
ATOM 560 N N . VAL A 1 76 ? 25.200 24.260 -77.741 1.00 42.09 76 VAL A N 1
ATOM 561 C CA . VAL A 1 76 ? 24.798 24.942 -76.497 1.00 42.09 76 VAL A CA 1
ATOM 562 C C . VAL A 1 76 ? 23.879 24.040 -75.690 1.00 42.09 76 VAL A C 1
ATOM 564 O O . VAL A 1 76 ? 24.190 23.791 -74.533 1.00 42.09 76 VAL A O 1
ATOM 567 N N . ASP A 1 77 ? 22.887 23.414 -76.321 1.00 44.06 77 ASP A N 1
ATOM 568 C CA . ASP A 1 77 ? 21.941 22.519 -75.638 1.00 44.06 77 ASP A CA 1
ATOM 569 C C . ASP A 1 77 ? 22.629 21.303 -74.989 1.00 44.06 77 ASP A C 1
ATOM 571 O O . ASP A 1 77 ? 22.269 20.853 -73.899 1.00 44.06 77 ASP A O 1
ATOM 575 N N . ARG A 1 78 ? 23.668 20.756 -75.639 1.00 42.44 78 ARG A N 1
ATOM 576 C CA . ARG A 1 78 ? 24.473 19.661 -75.065 1.00 42.44 78 ARG A CA 1
ATOM 577 C C . ARG A 1 78 ? 25.350 20.136 -73.911 1.00 42.44 78 ARG A C 1
ATOM 579 O O . ARG A 1 78 ? 25.560 19.384 -72.964 1.00 42.44 78 ARG A O 1
ATOM 586 N N . MET A 1 79 ? 25.852 21.367 -73.988 1.00 40.69 79 MET A N 1
ATOM 587 C CA . MET A 1 79 ? 26.680 21.964 -72.943 1.00 40.69 79 MET A CA 1
ATOM 588 C C . MET A 1 79 ? 25.839 22.370 -71.725 1.00 40.69 79 MET A C 1
ATOM 590 O O . MET A 1 79 ? 26.297 22.188 -70.606 1.00 40.69 79 MET A O 1
ATOM 594 N N . GLU A 1 80 ? 24.609 22.854 -71.919 1.00 44.53 80 GLU A N 1
ATOM 595 C CA . GLU A 1 80 ? 23.663 23.172 -70.840 1.00 44.53 80 GLU A CA 1
ATOM 596 C C . GLU A 1 80 ? 23.262 21.924 -70.054 1.00 44.53 80 GLU A C 1
ATOM 598 O O . GLU A 1 80 ? 23.306 21.950 -68.829 1.00 44.53 80 GLU A O 1
ATOM 603 N N . LYS A 1 81 ? 23.009 20.792 -70.726 1.00 46.34 81 LYS A N 1
ATOM 604 C CA . LYS A 1 81 ? 22.787 19.503 -70.042 1.00 46.34 81 LYS A CA 1
ATOM 605 C C . LYS A 1 81 ? 24.000 19.037 -69.236 1.00 46.34 81 LYS A C 1
ATOM 607 O O . LYS A 1 81 ? 23.848 18.511 -68.136 1.00 46.34 81 LYS A O 1
ATOM 612 N N . LEU A 1 82 ? 25.202 19.253 -69.765 1.00 41.25 82 LEU A N 1
ATOM 613 C CA . LEU A 1 82 ? 26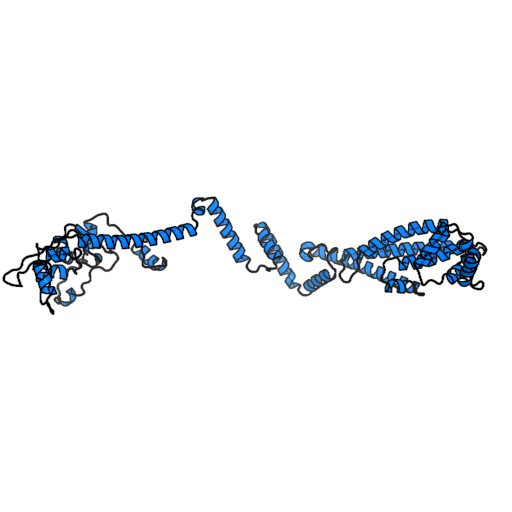.459 18.964 -69.073 1.00 41.25 82 LEU A CA 1
ATOM 614 C C . LEU A 1 82 ? 26.681 19.875 -67.860 1.00 41.25 82 LEU A C 1
ATOM 616 O O . LEU A 1 82 ? 27.173 19.422 -66.830 1.00 41.25 82 LEU A O 1
ATOM 620 N N . ILE A 1 83 ? 26.293 21.147 -67.965 1.00 44.16 83 ILE A N 1
ATOM 621 C CA . ILE A 1 83 ? 26.371 22.135 -66.886 1.00 44.16 83 ILE A CA 1
ATOM 622 C C . ILE A 1 83 ? 25.300 21.871 -65.824 1.00 44.16 83 ILE A C 1
ATOM 624 O O . ILE A 1 83 ? 25.618 21.966 -64.645 1.00 44.16 83 ILE A O 1
ATOM 628 N N . GLU A 1 84 ? 24.080 21.465 -66.185 1.00 47.75 84 GLU A N 1
ATOM 629 C CA . GLU A 1 84 ? 23.068 21.003 -65.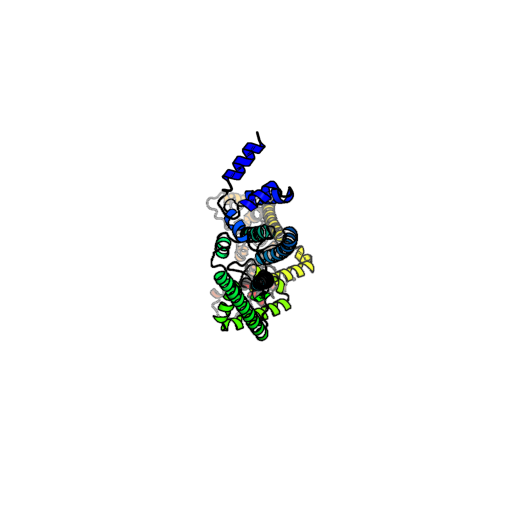224 1.00 47.75 84 GLU A CA 1
ATOM 630 C C . GLU A 1 84 ? 23.560 19.777 -64.443 1.00 47.75 84 GLU A C 1
ATOM 632 O O . GLU A 1 84 ? 23.436 19.742 -63.219 1.00 47.75 84 GLU A O 1
ATOM 637 N N . GLN A 1 85 ? 24.199 18.813 -65.115 1.00 43.97 85 GLN A N 1
ATOM 638 C CA . GLN A 1 85 ? 24.807 17.642 -64.470 1.00 43.97 85 GLN A CA 1
ATOM 639 C C . GLN A 1 85 ? 26.007 18.021 -63.584 1.00 43.97 85 GLN A C 1
ATOM 641 O O . GLN A 1 85 ? 26.121 17.551 -62.451 1.00 43.97 85 GLN A O 1
ATOM 646 N N . ALA A 1 86 ? 26.865 18.942 -64.035 1.00 43.56 86 ALA A N 1
ATOM 647 C CA . ALA A 1 86 ? 27.988 19.446 -63.247 1.00 43.56 86 ALA A CA 1
ATOM 648 C C . ALA A 1 86 ? 27.531 20.301 -62.046 1.00 43.56 86 ALA A C 1
ATOM 650 O O . ALA A 1 86 ? 28.092 20.186 -60.957 1.00 43.56 86 ALA A O 1
ATOM 651 N N . HIS A 1 87 ? 26.484 21.116 -62.185 1.00 46.47 87 HIS A N 1
ATOM 652 C CA . HIS A 1 87 ? 25.914 21.913 -61.095 1.00 46.47 87 HIS A CA 1
ATOM 653 C C . HIS A 1 87 ? 25.154 21.039 -60.085 1.00 46.47 87 HIS A C 1
ATOM 655 O O . HIS A 1 87 ? 25.249 21.285 -58.881 1.00 46.47 87 HIS A O 1
ATOM 661 N N . ALA A 1 88 ? 24.482 19.973 -60.536 1.00 43.81 88 ALA A N 1
ATOM 662 C CA . ALA A 1 88 ? 23.872 18.963 -59.665 1.00 43.81 88 ALA A CA 1
ATOM 663 C C . ALA A 1 88 ? 24.916 18.159 -58.859 1.00 43.81 88 ALA A C 1
ATOM 665 O O . ALA A 1 88 ? 24.651 17.766 -57.713 1.00 43.81 88 ALA A O 1
ATOM 666 N N . SER A 1 89 ? 26.123 17.981 -59.415 1.00 45.00 89 SER A N 1
ATOM 667 C CA . SER A 1 89 ? 27.226 17.259 -58.763 1.00 45.00 89 SER A CA 1
ATOM 668 C C . SER A 1 89 ? 27.841 17.999 -57.561 1.00 45.00 89 SER A C 1
ATOM 670 O O . SER A 1 89 ? 28.437 17.368 -56.692 1.00 45.00 89 SER A O 1
ATOM 672 N N . GLY A 1 90 ? 27.620 19.318 -57.433 1.00 47.06 90 GLY A N 1
ATOM 673 C CA . GLY A 1 90 ? 27.743 20.053 -56.167 1.00 47.06 90 GLY A CA 1
ATOM 674 C C . GLY A 1 90 ? 29.038 19.824 -55.378 1.00 47.06 90 GLY A C 1
ATOM 675 O O . GLY A 1 90 ? 28.975 19.621 -54.164 1.00 47.06 90 GLY A O 1
ATOM 676 N N . LEU A 1 91 ? 30.199 19.855 -56.040 1.00 46.97 91 LEU A N 1
ATOM 677 C CA . LEU A 1 91 ? 31.491 19.640 -55.385 1.00 46.97 91 LEU A CA 1
ATOM 678 C C . LEU A 1 91 ? 31.822 20.776 -54.410 1.00 46.97 91 LEU A C 1
ATOM 680 O O . LEU A 1 91 ? 32.312 21.844 -54.778 1.00 46.97 91 LEU A O 1
ATOM 684 N N . ARG A 1 92 ? 31.552 20.515 -53.135 1.00 50.94 92 ARG A N 1
ATOM 685 C CA . ARG A 1 92 ? 32.037 21.266 -51.978 1.00 50.94 92 ARG A CA 1
ATOM 686 C C . ARG A 1 92 ? 33.001 20.362 -51.198 1.00 50.94 92 ARG A C 1
ATOM 688 O O . ARG A 1 92 ? 32.862 19.140 -51.293 1.00 50.94 92 ARG A O 1
ATOM 695 N N . PRO A 1 93 ? 33.929 20.916 -50.397 1.00 41.00 93 PRO A N 1
ATOM 696 C CA . PRO A 1 93 ? 34.539 20.142 -49.313 1.00 41.00 93 PRO A CA 1
ATOM 697 C C . PRO A 1 93 ? 33.386 19.542 -48.492 1.00 41.00 93 PRO A C 1
ATOM 699 O O . PRO A 1 93 ? 32.515 20.308 -48.072 1.00 41.00 93 PRO A O 1
ATOM 702 N N . GLY A 1 94 ? 33.277 18.217 -48.377 1.00 49.59 94 GLY A N 1
ATOM 703 C CA . GLY A 1 94 ? 32.069 17.575 -47.841 1.00 49.59 94 GLY A CA 1
ATOM 704 C C . GLY A 1 94 ? 31.328 16.599 -48.761 1.00 49.59 94 GLY A C 1
ATOM 705 O O . GLY A 1 94 ? 30.368 15.970 -48.317 1.00 49.59 94 GLY A O 1
ATOM 706 N N . ALA A 1 95 ? 31.630 16.549 -50.063 1.00 56.75 95 ALA A N 1
ATOM 707 C CA . ALA A 1 95 ? 30.767 15.854 -51.025 1.00 56.75 95 ALA A CA 1
ATOM 708 C C . ALA A 1 95 ? 30.836 14.316 -50.905 1.00 56.75 95 ALA A C 1
ATOM 710 O O . ALA A 1 95 ? 31.883 13.736 -50.619 1.00 56.75 95 ALA A O 1
ATOM 711 N N . ALA A 1 96 ? 29.703 13.647 -51.137 1.00 58.50 96 ALA A N 1
ATOM 712 C CA . ALA A 1 96 ? 29.614 12.188 -51.133 1.00 58.50 96 ALA A CA 1
ATOM 713 C C . ALA A 1 96 ? 30.284 11.566 -52.371 1.00 58.50 96 ALA A C 1
ATOM 715 O O . ALA A 1 96 ? 30.285 12.164 -53.450 1.00 58.50 96 ALA A O 1
ATOM 716 N N . VAL A 1 97 ? 30.803 10.342 -52.236 1.00 60.53 97 VAL A N 1
ATOM 717 C CA . VAL A 1 97 ? 31.608 9.684 -53.284 1.00 60.53 97 VAL A CA 1
ATOM 718 C C . VAL A 1 97 ? 30.829 9.473 -54.588 1.00 60.53 97 VAL A C 1
ATOM 720 O O . VAL A 1 97 ? 31.389 9.639 -55.669 1.00 60.53 97 VAL A O 1
ATOM 723 N N . GLY A 1 98 ? 29.520 9.202 -54.522 1.00 60.16 98 GLY A N 1
ATOM 724 C CA . GLY A 1 98 ? 28.685 9.039 -55.720 1.00 60.16 98 GLY A CA 1
ATOM 725 C C . GLY A 1 98 ? 28.633 10.297 -56.594 1.00 60.16 98 GLY A C 1
ATOM 726 O O . GLY A 1 98 ? 28.650 10.207 -57.818 1.00 60.16 98 GLY A O 1
ATOM 727 N N . LYS A 1 99 ? 28.692 11.481 -55.973 1.00 60.78 99 LYS A N 1
ATOM 728 C CA . LYS A 1 99 ? 28.700 12.764 -56.690 1.00 60.78 99 LYS A CA 1
ATOM 729 C C . LYS A 1 99 ? 30.043 13.080 -57.351 1.00 60.78 99 LYS A C 1
ATOM 731 O O . LYS A 1 99 ? 30.076 13.851 -58.306 1.00 60.78 99 LYS A O 1
ATOM 736 N N . LEU A 1 100 ? 31.141 12.470 -56.889 1.00 58.25 100 LEU A N 1
ATOM 737 C CA . LEU A 1 100 ? 32.455 12.575 -57.537 1.00 58.25 100 LEU A CA 1
ATOM 738 C C . LEU A 1 100 ? 32.476 11.823 -58.881 1.00 58.25 100 LEU A C 1
ATOM 740 O O . LEU A 1 100 ? 33.096 12.300 -59.832 1.00 58.25 100 LEU A O 1
ATOM 744 N N . ALA A 1 101 ? 31.768 10.693 -58.989 1.00 58.47 101 ALA A N 1
ATOM 745 C CA . ALA A 1 101 ? 31.633 9.928 -60.236 1.00 58.47 101 ALA A CA 1
ATOM 746 C C . ALA A 1 101 ? 30.782 10.670 -61.287 1.00 58.47 101 ALA A C 1
ATOM 748 O O . ALA A 1 101 ? 31.121 10.717 -62.470 1.00 58.47 101 ALA A O 1
ATOM 749 N N . GLU A 1 102 ? 29.704 11.323 -60.850 1.00 57.00 102 GLU A N 1
ATOM 750 C CA . GLU A 1 102 ? 28.882 12.182 -61.712 1.00 57.00 102 GLU A CA 1
ATOM 751 C C . GLU A 1 102 ? 29.659 13.426 -62.171 1.00 57.00 102 GLU A C 1
ATOM 753 O O . GLU A 1 102 ? 29.637 13.777 -63.352 1.00 57.00 102 GLU A O 1
ATOM 758 N N . ALA A 1 103 ? 30.416 14.053 -61.262 1.00 56.41 103 ALA A N 1
ATOM 759 C CA . ALA A 1 103 ? 31.268 15.195 -61.578 1.00 56.41 103 ALA A CA 1
ATOM 760 C C . ALA A 1 103 ? 32.383 14.851 -62.578 1.00 56.41 103 ALA A C 1
ATOM 762 O O . ALA A 1 103 ? 32.631 15.625 -63.500 1.00 56.41 103 ALA A O 1
ATOM 763 N N . THR A 1 104 ? 33.051 13.704 -62.417 1.00 54.34 104 THR A N 1
ATOM 764 C CA . THR A 1 104 ? 34.099 13.239 -63.345 1.00 54.34 104 THR A CA 1
ATOM 765 C C . THR A 1 104 ? 33.527 12.881 -64.706 1.00 54.34 104 THR A C 1
ATOM 767 O O . THR A 1 104 ? 34.078 13.319 -65.706 1.00 54.34 104 THR A O 1
ATOM 770 N N . THR A 1 105 ? 32.367 12.221 -64.765 1.00 56.88 105 THR A N 1
ATOM 771 C CA . THR A 1 105 ? 31.662 11.951 -66.031 1.00 56.88 105 THR A CA 1
ATOM 772 C C . THR A 1 105 ? 31.302 13.247 -66.762 1.00 56.88 105 THR A C 1
ATOM 774 O O . THR A 1 105 ? 31.566 13.376 -67.957 1.00 56.88 105 THR A O 1
ATOM 777 N N . GLY A 1 106 ? 30.765 14.243 -66.046 1.00 55.56 106 GLY A N 1
ATOM 778 C CA . GLY A 1 106 ? 30.492 15.564 -66.615 1.00 55.56 106 GLY A CA 1
ATOM 779 C C . GLY A 1 106 ? 31.767 16.278 -67.081 1.00 55.56 106 GLY A C 1
ATOM 780 O O . GLY A 1 106 ? 31.791 16.919 -68.131 1.00 55.56 106 GLY A O 1
ATOM 781 N N . LEU A 1 107 ? 32.873 16.127 -66.350 1.00 53.00 107 LEU A N 1
ATOM 782 C CA . LEU A 1 107 ? 34.149 16.723 -66.732 1.00 53.00 107 LEU A CA 1
ATOM 783 C C . LEU A 1 107 ? 34.762 16.023 -67.957 1.00 53.00 107 LEU A C 1
ATOM 785 O O . LEU A 1 107 ? 35.184 16.708 -68.885 1.00 53.00 107 LEU A O 1
ATOM 789 N N . ALA A 1 108 ? 34.738 14.690 -68.014 1.00 52.22 108 ALA A N 1
ATOM 790 C CA . ALA A 1 108 ? 35.203 13.873 -69.134 1.00 52.22 108 ALA A CA 1
ATOM 791 C C . ALA A 1 108 ? 34.404 14.148 -70.415 1.00 52.22 108 ALA A C 1
ATOM 793 O O . ALA A 1 108 ? 34.990 14.408 -71.462 1.00 52.22 108 ALA A O 1
ATOM 794 N N . GLN A 1 109 ? 33.075 14.218 -70.330 1.00 50.69 109 GLN A N 1
ATOM 795 C CA . GLN A 1 109 ? 32.217 14.597 -71.456 1.00 50.69 109 GLN A CA 1
ATOM 796 C C . GLN A 1 109 ? 32.456 16.050 -71.905 1.00 50.69 109 GLN A C 1
ATOM 798 O O . GLN A 1 109 ? 32.432 16.342 -73.103 1.00 50.69 109 GLN A O 1
ATOM 803 N N . GLY A 1 110 ? 32.759 16.966 -70.977 1.00 49.41 110 GLY A N 1
ATOM 804 C CA . GLY A 1 110 ? 33.209 18.323 -71.298 1.00 49.41 110 GLY A CA 1
ATOM 805 C C . GLY A 1 110 ? 34.572 18.355 -72.009 1.00 49.41 110 GLY A C 1
ATOM 806 O O . GLY A 1 110 ? 34.769 19.131 -72.950 1.00 49.41 110 GLY A O 1
ATOM 807 N N . LEU A 1 111 ? 35.507 17.485 -71.609 1.00 49.56 111 LEU A N 1
ATOM 808 C CA . LEU A 1 111 ? 36.804 17.291 -72.264 1.00 49.56 111 LEU A CA 1
ATOM 809 C C . LEU A 1 111 ? 36.653 16.657 -73.659 1.00 49.56 111 LEU A C 1
ATOM 811 O O . LEU A 1 111 ? 37.301 17.129 -74.594 1.00 49.56 111 LEU A O 1
ATOM 815 N N . GLU A 1 112 ? 35.774 15.667 -73.833 1.00 48.97 112 GLU A N 1
ATOM 816 C CA . GLU A 1 112 ? 35.460 15.018 -75.116 1.00 48.97 112 GLU A CA 1
ATOM 817 C C . GLU A 1 112 ? 34.747 15.961 -76.085 1.00 48.97 112 GLU A C 1
ATOM 819 O O . GLU A 1 112 ? 35.153 16.079 -77.243 1.00 48.97 112 GLU A O 1
ATOM 824 N N . CYS A 1 113 ? 33.747 16.714 -75.615 1.00 43.81 113 CYS A N 1
ATOM 825 C CA . CYS A 1 113 ? 33.121 17.767 -76.412 1.00 43.81 113 CYS A CA 1
ATOM 826 C C . CYS A 1 113 ? 34.175 18.780 -76.876 1.00 43.81 113 CYS A C 1
ATOM 828 O O . CYS A 1 113 ? 34.172 19.195 -78.034 1.00 43.81 113 CYS A O 1
ATOM 830 N N . ARG A 1 114 ? 35.139 19.136 -76.016 1.00 48.19 114 ARG A N 1
ATOM 831 C CA . ARG A 1 114 ? 36.244 20.027 -76.391 1.00 48.19 114 ARG A CA 1
ATOM 832 C C . ARG A 1 114 ? 37.225 19.381 -77.371 1.00 48.19 114 ARG A C 1
ATOM 834 O O . ARG A 1 114 ? 37.687 20.072 -78.276 1.00 48.19 114 ARG A O 1
ATOM 841 N N . ALA A 1 115 ? 37.548 18.100 -77.220 1.00 47.06 115 ALA A N 1
ATOM 842 C CA . ALA A 1 115 ? 38.400 17.366 -78.153 1.00 47.06 115 ALA A CA 1
ATOM 843 C C . ALA A 1 115 ? 37.749 17.269 -79.543 1.00 47.06 115 ALA A C 1
ATOM 845 O O . ALA A 1 115 ? 38.416 17.524 -80.543 1.00 47.06 115 ALA A O 1
ATOM 846 N N . ALA A 1 116 ? 36.434 17.041 -79.611 1.00 42.66 116 ALA A N 1
ATOM 847 C CA . ALA A 1 116 ? 35.658 17.082 -80.850 1.00 42.66 116 ALA A CA 1
ATOM 848 C C . ALA A 1 116 ? 35.627 18.491 -81.482 1.00 42.66 116 ALA A C 1
ATOM 850 O O . ALA A 1 116 ? 35.756 18.633 -82.699 1.00 42.66 116 ALA A O 1
ATOM 851 N N . ILE A 1 117 ? 35.543 19.548 -80.662 1.00 42.00 117 ILE A N 1
ATOM 852 C CA . ILE A 1 117 ? 35.638 20.952 -81.108 1.00 42.00 117 ILE A CA 1
ATOM 853 C C . ILE A 1 117 ? 37.056 21.292 -81.609 1.00 42.00 117 ILE A C 1
ATOM 855 O O . ILE A 1 117 ? 37.215 22.075 -82.546 1.00 42.00 117 ILE A O 1
ATOM 859 N N . ALA A 1 118 ? 38.098 20.713 -81.007 1.00 41.03 118 ALA A N 1
ATOM 860 C CA . ALA A 1 118 ? 39.486 20.900 -81.424 1.00 41.03 118 ALA A CA 1
ATOM 861 C C . ALA A 1 118 ? 39.825 20.114 -82.704 1.00 41.03 118 ALA A C 1
ATOM 863 O O . ALA A 1 118 ? 40.491 20.663 -83.576 1.00 41.03 118 ALA A O 1
ATOM 864 N N . ALA A 1 119 ? 39.319 18.888 -82.863 1.00 38.62 119 ALA A N 1
ATOM 865 C CA . ALA A 1 119 ? 39.514 18.064 -84.060 1.00 38.62 119 ALA A CA 1
ATOM 866 C C . ALA A 1 119 ? 38.877 18.692 -85.315 1.00 38.62 119 ALA A C 1
ATOM 868 O O . ALA A 1 119 ? 39.480 18.704 -86.384 1.00 38.62 119 ALA A O 1
ATOM 869 N N . GLN A 1 120 ? 37.720 19.346 -85.166 1.00 40.38 120 GLN A N 1
ATOM 870 C CA . GLN A 1 120 ? 37.081 20.104 -86.251 1.00 40.38 120 GLN A CA 1
ATOM 871 C C . GLN A 1 120 ? 37.841 21.383 -86.646 1.00 40.38 120 GLN A C 1
ATOM 873 O O . GLN A 1 120 ? 37.586 21.947 -87.712 1.00 40.38 120 GLN A O 1
ATOM 878 N N . ARG A 1 121 ? 38.798 21.841 -85.825 1.00 38.03 121 ARG A N 1
ATOM 879 C CA . ARG A 1 121 ? 39.748 22.900 -86.195 1.00 38.03 121 ARG A CA 1
ATOM 880 C C . ARG A 1 121 ? 40.827 22.363 -87.137 1.00 38.03 121 ARG A C 1
ATOM 882 O O . ARG A 1 121 ? 41.283 23.112 -87.992 1.00 38.03 121 ARG A O 1
ATOM 889 N N . THR A 1 122 ? 41.201 21.091 -87.019 1.00 32.31 122 THR A N 1
ATOM 890 C CA . THR A 1 122 ? 42.222 20.452 -87.860 1.00 32.31 122 THR A CA 1
ATOM 891 C C . THR A 1 122 ? 41.690 20.174 -89.269 1.00 32.31 122 THR A C 1
ATOM 893 O O . THR A 1 122 ? 42.342 20.550 -90.241 1.00 32.31 122 THR A O 1
ATOM 896 N N . ASP A 1 123 ? 40.454 19.677 -89.392 1.00 30.52 123 ASP A N 1
ATOM 897 C CA . ASP A 1 123 ? 39.795 19.476 -90.698 1.00 30.52 123 ASP A CA 1
ATOM 898 C C . ASP A 1 123 ? 39.489 20.807 -91.413 1.00 30.52 123 ASP A C 1
ATOM 900 O O . ASP A 1 123 ? 39.509 20.899 -92.640 1.00 30.52 123 ASP A O 1
ATOM 904 N N . ALA A 1 124 ? 39.257 21.882 -90.651 1.00 35.69 124 ALA A N 1
ATOM 905 C CA . ALA A 1 124 ? 39.040 23.222 -91.195 1.00 35.69 124 ALA A CA 1
ATOM 906 C C . ALA A 1 124 ? 40.339 23.957 -91.577 1.00 35.69 124 ALA A C 1
ATOM 908 O O . ALA A 1 124 ? 40.280 24.872 -92.396 1.00 35.69 124 ALA A O 1
ATOM 909 N N . ILE A 1 125 ? 41.495 23.579 -91.016 1.00 36.53 125 ILE A N 1
ATOM 910 C CA . ILE A 1 125 ? 42.808 24.100 -91.431 1.00 36.53 125 ILE A CA 1
ATOM 911 C C . ILE A 1 125 ? 43.243 23.455 -92.756 1.00 36.53 125 ILE A C 1
ATOM 913 O O . ILE A 1 125 ? 43.765 24.163 -93.610 1.00 36.53 125 ILE A O 1
ATOM 917 N N . ALA A 1 126 ? 42.935 22.172 -92.988 1.00 31.50 126 ALA A N 1
ATOM 918 C CA . ALA A 1 126 ? 43.298 21.467 -94.225 1.00 31.50 126 ALA A CA 1
ATOM 919 C C . ALA A 1 126 ? 42.597 22.002 -95.494 1.00 31.50 126 ALA A C 1
ATOM 921 O O . ALA A 1 126 ? 43.102 21.828 -96.598 1.00 31.50 126 ALA A O 1
ATOM 922 N N . ILE A 1 127 ? 41.453 22.680 -95.353 1.00 34.81 127 ILE A N 1
ATOM 923 C CA . ILE A 1 127 ? 40.699 23.272 -96.477 1.00 34.81 127 ILE A CA 1
ATOM 924 C C . ILE A 1 127 ? 41.015 24.779 -96.644 1.00 34.81 127 ILE A C 1
ATOM 926 O O . ILE A 1 127 ? 40.660 25.385 -97.650 1.00 34.81 127 ILE A O 1
ATOM 930 N N . ALA A 1 128 ? 41.725 25.396 -95.690 1.00 37.03 128 ALA A N 1
ATOM 931 C CA . ALA A 1 128 ? 41.954 26.845 -95.621 1.00 37.03 128 ALA A CA 1
ATOM 932 C C . ALA A 1 128 ? 43.317 27.321 -96.168 1.00 37.03 128 ALA A C 1
ATOM 934 O O . ALA A 1 128 ? 43.685 28.473 -95.943 1.00 37.03 128 ALA A O 1
ATOM 935 N N . GLU A 1 129 ? 44.059 26.481 -96.896 1.00 34.06 129 GLU A N 1
ATOM 936 C CA . GLU A 1 129 ? 45.253 26.913 -97.650 1.00 34.06 129 GLU A CA 1
ATOM 937 C C . GLU A 1 129 ? 44.929 27.453 -99.060 1.00 34.06 129 GLU A C 1
ATOM 939 O O . GLU A 1 129 ? 45.835 27.827 -99.800 1.00 34.06 129 GLU A O 1
ATOM 944 N N . ALA A 1 130 ? 43.648 27.582 -99.431 1.00 33.75 130 ALA A N 1
ATOM 945 C CA . ALA A 1 130 ? 43.230 28.160 -100.709 1.00 33.75 130 ALA A CA 1
ATOM 946 C C . ALA A 1 130 ? 42.475 29.497 -100.535 1.00 33.75 130 ALA A C 1
ATOM 948 O O . ALA A 1 130 ? 41.265 29.527 -100.339 1.00 33.75 130 ALA A O 1
ATOM 949 N N . SER A 1 131 ? 43.237 30.585 -100.682 1.00 33.06 131 SER A N 1
ATOM 950 C CA . SER A 1 131 ? 42.843 31.949 -101.084 1.00 33.06 131 SER A CA 1
ATOM 951 C C . SER A 1 131 ? 41.996 32.827 -100.138 1.00 33.06 131 SER A C 1
ATOM 953 O O . SER A 1 131 ? 40.889 32.507 -99.711 1.00 33.06 131 SER A O 1
ATOM 955 N N . ALA A 1 132 ? 42.528 34.027 -99.882 1.00 38.81 132 ALA A N 1
ATOM 956 C CA . ALA A 1 132 ? 41.889 35.180 -99.244 1.00 38.81 132 ALA A CA 1
ATOM 957 C C . ALA A 1 132 ? 41.033 35.967 -100.260 1.00 38.81 132 ALA A C 1
ATOM 959 O O . ALA A 1 132 ? 41.564 36.261 -101.319 1.00 38.81 132 ALA A O 1
ATOM 960 N N . GLU A 1 133 ? 39.757 36.245 -99.936 1.00 41.50 133 GLU A N 1
ATOM 961 C CA . GLU A 1 133 ? 38.683 36.967 -100.689 1.00 41.50 133 GLU A CA 1
ATOM 962 C C . GLU A 1 133 ? 37.262 36.348 -100.472 1.00 41.50 133 GLU A C 1
ATOM 964 O O . GLU A 1 133 ? 36.666 35.781 -101.381 1.00 41.50 133 GLU A O 1
ATOM 969 N N . ASN A 1 134 ? 36.706 36.356 -99.251 1.00 42.06 134 ASN A N 1
ATOM 970 C CA . ASN A 1 134 ? 35.244 36.268 -99.030 1.00 42.06 134 ASN A CA 1
ATOM 971 C C . ASN A 1 134 ? 34.931 36.800 -97.626 1.00 42.06 134 ASN A C 1
ATOM 973 O O . ASN A 1 134 ? 35.134 36.135 -96.602 1.00 42.06 134 ASN A O 1
ATOM 977 N N . GLU A 1 135 ? 34.342 37.990 -97.624 1.00 35.41 135 GLU A N 1
ATOM 978 C CA . GLU A 1 135 ? 33.866 38.763 -96.475 1.00 35.41 135 GLU A CA 1
ATOM 979 C C . GLU A 1 135 ? 32.830 38.090 -95.527 1.00 35.41 135 GLU A C 1
ATOM 981 O O . GLU A 1 135 ? 32.636 38.614 -94.432 1.00 35.41 135 GLU A O 1
ATOM 986 N N . PRO A 1 136 ? 32.170 36.946 -95.818 1.00 36.88 136 PRO A N 1
ATOM 987 C CA . PRO A 1 136 ? 31.251 36.308 -94.865 1.00 36.88 136 PRO A CA 1
ATOM 988 C C . PRO A 1 136 ? 31.893 35.517 -93.697 1.00 36.88 136 PRO A C 1
ATOM 990 O O . PRO A 1 136 ? 31.354 35.582 -92.596 1.00 36.88 136 PRO A O 1
ATOM 993 N N . ALA A 1 137 ? 33.032 34.803 -93.842 1.00 36.56 137 ALA A N 1
ATOM 994 C CA . ALA A 1 137 ? 33.587 33.931 -92.737 1.00 36.56 137 ALA A CA 1
ATOM 995 C C . ALA A 1 137 ? 34.119 34.713 -91.579 1.00 36.56 137 ALA A C 1
ATOM 997 O O . ALA A 1 137 ? 34.182 34.266 -90.438 1.00 36.56 137 ALA A O 1
ATOM 998 N N . GLN A 1 138 ? 34.692 35.819 -91.989 1.00 35.44 138 GLN A N 1
ATOM 999 C CA . GLN A 1 138 ? 35.093 36.920 -91.204 1.00 35.44 138 GLN A CA 1
ATOM 1000 C C . GLN A 1 138 ? 34.133 37.111 -90.036 1.00 35.44 138 GLN A C 1
ATOM 1002 O O . GLN A 1 138 ? 34.407 36.766 -88.892 1.00 35.44 138 GLN A O 1
ATOM 1007 N N . VAL A 1 139 ? 32.924 37.527 -90.357 1.00 34.91 139 VAL A N 1
ATOM 1008 C CA . VAL A 1 139 ? 31.864 37.804 -89.409 1.00 34.91 139 VAL A CA 1
ATOM 1009 C C . VAL A 1 139 ? 31.568 36.583 -88.518 1.00 34.91 139 VAL A C 1
ATOM 1011 O O . VAL A 1 139 ? 31.211 36.750 -87.354 1.00 34.91 139 VAL A O 1
ATOM 1014 N N . VAL A 1 140 ? 31.812 35.358 -89.000 1.00 37.09 140 VAL A N 1
ATOM 1015 C CA . VAL A 1 140 ? 31.603 34.100 -88.261 1.00 37.09 140 VAL A CA 1
ATOM 1016 C C . VAL A 1 140 ? 32.668 33.821 -87.195 1.00 37.09 140 VAL A C 1
ATOM 1018 O O . VAL A 1 140 ? 32.316 33.458 -86.076 1.00 37.09 140 VAL A O 1
ATOM 1021 N N . SER A 1 141 ? 33.961 34.022 -87.471 1.00 35.56 141 SER A N 1
ATOM 1022 C CA . SER A 1 141 ? 35.039 33.767 -86.491 1.00 35.56 141 SER A CA 1
ATOM 1023 C C . SER A 1 141 ? 35.032 34.787 -85.332 1.00 35.56 141 SER A C 1
ATOM 1025 O O . SER A 1 141 ? 35.396 34.460 -84.193 1.00 35.56 141 SER A O 1
ATOM 1027 N N . VAL A 1 142 ? 34.505 35.995 -85.581 1.00 34.31 142 VAL A N 1
ATOM 1028 C CA . VAL A 1 142 ? 34.253 37.017 -84.555 1.00 34.31 142 VAL A CA 1
ATOM 1029 C C . VAL A 1 142 ? 33.145 36.596 -83.639 1.00 34.31 142 VAL A C 1
ATOM 1031 O O . VAL A 1 142 ? 33.325 36.547 -82.421 1.00 34.31 142 VAL A O 1
ATOM 1034 N N . ARG A 1 143 ? 32.004 36.269 -84.256 1.00 38.19 143 ARG A N 1
ATOM 1035 C CA . ARG A 1 143 ? 30.822 35.792 -83.559 1.00 38.19 143 ARG A CA 1
ATOM 1036 C C . ARG A 1 143 ? 31.180 34.551 -82.743 1.00 38.19 143 ARG A C 1
ATOM 1038 O O . ARG A 1 143 ? 30.751 34.470 -81.605 1.00 38.19 143 ARG A O 1
ATOM 1045 N N . ALA A 1 144 ? 32.061 33.670 -83.225 1.00 39.91 144 ALA A N 1
ATOM 1046 C CA . ALA A 1 144 ? 32.528 32.496 -82.484 1.00 39.91 144 ALA A CA 1
ATOM 1047 C C . ALA A 1 144 ? 33.417 32.821 -81.264 1.00 39.91 144 ALA A C 1
ATOM 1049 O O . ALA A 1 144 ? 33.304 32.150 -80.240 1.00 39.91 144 ALA A O 1
ATOM 1050 N N . THR A 1 145 ? 34.284 33.841 -81.326 1.00 38.56 145 THR A N 1
ATOM 1051 C CA . THR A 1 145 ? 35.164 34.224 -80.198 1.00 38.56 145 THR A CA 1
ATOM 1052 C C . THR A 1 145 ? 34.413 35.038 -79.137 1.00 38.56 145 THR A C 1
ATOM 1054 O O . THR A 1 145 ? 34.562 34.771 -77.944 1.00 38.56 145 THR A O 1
ATOM 1057 N N . LEU A 1 146 ? 33.528 35.948 -79.561 1.00 36.41 146 LEU A N 1
ATOM 1058 C CA . LEU A 1 146 ? 32.580 36.649 -78.684 1.00 36.41 146 LEU A CA 1
ATOM 1059 C C . LEU A 1 146 ? 31.563 35.684 -78.063 1.00 36.41 146 LEU A C 1
ATOM 1061 O O . LEU A 1 146 ? 31.329 35.748 -76.860 1.00 36.41 146 LEU A O 1
ATOM 1065 N N . ALA A 1 147 ? 31.037 34.723 -78.832 1.00 43.22 147 ALA A N 1
ATOM 1066 C CA . ALA A 1 147 ? 30.184 33.665 -78.294 1.00 43.22 147 ALA A CA 1
ATOM 1067 C C . ALA A 1 147 ? 30.958 32.747 -77.339 1.00 43.22 147 ALA A C 1
ATOM 1069 O O . ALA A 1 147 ? 30.381 32.255 -76.382 1.00 43.22 147 ALA A O 1
ATOM 1070 N N . ARG A 1 148 ? 32.267 32.533 -77.529 1.00 42.66 148 ARG A N 1
ATOM 1071 C CA . ARG A 1 148 ? 33.112 31.749 -76.609 1.00 42.66 148 ARG A CA 1
ATOM 1072 C C . ARG A 1 148 ? 33.354 32.468 -75.278 1.00 42.66 148 ARG A C 1
ATOM 1074 O O . ARG A 1 148 ? 33.279 31.823 -74.237 1.00 42.66 148 ARG A O 1
ATOM 1081 N N . ALA A 1 149 ? 33.602 33.777 -75.292 1.00 39.78 149 ALA A N 1
ATOM 1082 C CA . ALA A 1 149 ? 33.723 34.582 -74.075 1.00 39.78 149 ALA A CA 1
ATOM 1083 C C . ALA A 1 149 ? 32.363 34.785 -73.374 1.00 39.78 149 ALA A C 1
ATOM 1085 O O . ALA A 1 149 ? 32.293 34.691 -72.150 1.00 39.78 149 ALA A O 1
ATOM 1086 N N . GLY A 1 150 ? 31.281 34.949 -74.145 1.00 40.00 150 GLY A N 1
ATOM 1087 C CA . GLY A 1 150 ? 29.901 34.985 -73.650 1.00 40.00 150 GLY A CA 1
ATOM 1088 C C . GLY A 1 150 ? 29.442 33.656 -73.042 1.00 40.00 150 GLY A C 1
ATOM 1089 O O . GLY A 1 150 ? 28.867 33.653 -71.960 1.00 40.00 150 GLY A O 1
ATOM 1090 N N . LYS A 1 151 ? 29.785 32.512 -73.654 1.00 47.97 151 LYS A N 1
ATOM 1091 C CA . LYS A 1 151 ? 29.483 31.168 -73.124 1.00 47.97 151 LYS A CA 1
ATOM 1092 C C . LYS A 1 151 ? 30.237 30.871 -71.821 1.00 47.97 151 LYS A C 1
ATOM 1094 O O . LYS A 1 151 ? 29.667 30.238 -70.947 1.00 47.97 151 LYS A O 1
ATOM 1099 N N . ILE A 1 152 ? 31.480 31.340 -71.644 1.00 44.69 152 ILE A N 1
ATOM 1100 C CA . ILE A 1 152 ? 32.225 31.158 -70.378 1.00 44.69 152 ILE A CA 1
ATOM 1101 C C . ILE A 1 152 ? 31.717 32.128 -69.293 1.00 44.69 152 ILE A C 1
ATOM 1103 O O . ILE A 1 152 ? 31.604 31.731 -68.137 1.00 44.69 152 ILE A O 1
ATOM 1107 N N . GLY A 1 153 ? 31.369 33.370 -69.655 1.00 40.81 153 GLY A N 1
ATOM 1108 C CA . GLY A 1 153 ? 30.779 34.354 -68.735 1.00 40.81 153 GLY A CA 1
ATOM 1109 C C . GLY A 1 153 ? 29.342 34.030 -68.300 1.00 40.81 153 GLY A C 1
ATOM 1110 O O . GLY A 1 153 ? 28.969 34.353 -67.177 1.00 40.81 153 GLY A O 1
ATOM 1111 N N . GLY A 1 154 ? 28.567 33.353 -69.154 1.00 41.22 154 GLY A N 1
ATOM 1112 C CA . GLY A 1 154 ? 27.195 32.903 -68.888 1.00 41.22 154 GLY A CA 1
ATOM 1113 C C . GLY A 1 154 ? 27.070 31.500 -68.276 1.00 41.22 154 GLY A C 1
ATOM 1114 O O . GLY A 1 154 ? 25.976 31.118 -67.881 1.00 41.22 154 GLY A O 1
ATOM 1115 N N . ALA A 1 155 ? 28.164 30.738 -68.141 1.00 44.62 155 ALA A N 1
ATOM 1116 C CA . ALA A 1 155 ? 28.162 29.351 -67.644 1.00 44.62 155 ALA A CA 1
ATOM 1117 C C . ALA A 1 155 ? 27.975 29.199 -66.116 1.00 44.62 155 ALA A C 1
ATOM 1119 O O . ALA A 1 155 ? 28.203 28.120 -65.579 1.00 44.62 155 ALA A O 1
ATOM 1120 N N . GLY A 1 156 ? 27.632 30.268 -65.385 1.00 43.88 156 GLY A N 1
ATOM 1121 C CA . GLY A 1 156 ? 27.405 30.220 -63.930 1.00 43.88 156 GLY A CA 1
ATOM 1122 C C . GLY A 1 156 ? 28.638 29.877 -63.074 1.00 43.88 156 GLY A C 1
ATOM 1123 O O . GLY A 1 156 ? 28.507 29.639 -61.875 1.00 43.88 156 GLY A O 1
ATOM 1124 N N . LEU A 1 157 ? 29.839 29.867 -63.661 1.00 47.84 157 LEU A N 1
ATOM 1125 C CA . LEU A 1 157 ? 31.097 29.639 -62.951 1.00 47.84 157 LEU A CA 1
ATOM 1126 C C . LEU A 1 157 ? 31.456 30.855 -62.071 1.00 47.84 157 LEU A C 1
ATOM 1128 O O . LEU A 1 157 ? 31.208 31.995 -62.473 1.00 47.84 157 LEU A O 1
ATOM 1132 N N . PRO A 1 158 ? 32.102 30.667 -60.901 1.00 45.03 158 PRO A N 1
ATOM 1133 C CA . PRO A 1 158 ? 32.567 31.782 -60.079 1.00 45.03 158 PRO A CA 1
ATOM 1134 C C . PRO A 1 158 ? 33.447 32.739 -60.896 1.00 45.03 158 PRO A C 1
ATOM 1136 O O . PRO A 1 158 ? 34.315 32.289 -61.647 1.00 45.03 158 PRO A O 1
ATOM 1139 N N . ALA A 1 159 ? 33.284 34.054 -60.718 1.00 44.97 159 ALA A N 1
ATOM 1140 C CA . ALA A 1 159 ? 33.954 35.081 -61.532 1.00 44.97 159 ALA A CA 1
ATOM 1141 C C . ALA A 1 159 ? 35.489 34.909 -61.631 1.00 44.97 159 ALA A C 1
ATOM 1143 O O . ALA A 1 159 ? 36.101 35.236 -62.650 1.00 44.97 159 ALA A O 1
ATOM 1144 N N . GLY A 1 160 ? 36.117 34.337 -60.597 1.00 44.69 160 GLY A N 1
ATOM 1145 C CA . GLY A 1 160 ? 37.539 33.984 -60.599 1.00 44.69 160 GLY A CA 1
ATOM 1146 C C . GLY A 1 160 ? 37.912 32.860 -61.577 1.00 44.69 160 GLY A C 1
ATOM 1147 O O . GLY A 1 160 ? 38.946 32.958 -62.231 1.00 44.69 160 GLY A O 1
ATOM 1148 N N . ALA A 1 161 ? 37.070 31.833 -61.734 1.00 50.72 161 ALA A N 1
ATOM 1149 C CA . ALA A 1 161 ? 37.291 30.708 -62.648 1.00 50.72 161 ALA A CA 1
ATOM 1150 C C . ALA A 1 161 ? 37.101 31.122 -64.116 1.00 50.72 161 ALA A C 1
ATOM 1152 O O . ALA A 1 161 ? 37.903 30.752 -64.972 1.00 50.72 161 ALA A O 1
ATOM 1153 N N . VAL A 1 162 ? 36.111 31.978 -64.388 1.00 51.06 162 VAL A N 1
ATOM 1154 C CA . VAL A 1 162 ? 35.892 32.608 -65.703 1.00 51.06 162 VAL A CA 1
ATOM 1155 C C . VAL A 1 162 ? 37.119 33.422 -66.120 1.00 51.06 162 VAL A C 1
ATOM 1157 O O . VAL A 1 162 ? 37.671 33.222 -67.203 1.00 51.06 162 VAL A O 1
ATOM 1160 N N . LYS A 1 163 ? 37.622 34.278 -65.221 1.00 47.97 163 LYS A N 1
ATOM 1161 C CA . LYS A 1 163 ? 38.838 35.074 -65.448 1.00 47.97 163 LYS A CA 1
ATOM 1162 C C . LYS A 1 163 ? 40.091 34.203 -65.611 1.00 47.97 163 LYS A C 1
ATOM 1164 O O . LYS A 1 163 ? 41.015 34.575 -66.332 1.00 47.97 163 LYS A O 1
ATOM 1169 N N . TRP A 1 164 ? 40.133 33.046 -64.954 1.00 54.44 164 TRP A N 1
ATOM 1170 C CA . TRP A 1 164 ? 41.256 32.114 -65.023 1.00 54.44 164 TRP A CA 1
ATOM 1171 C C . TRP A 1 164 ? 41.276 31.299 -66.329 1.00 54.44 164 TRP A C 1
ATOM 1173 O O . TRP A 1 164 ? 42.354 31.083 -66.884 1.00 54.44 164 TRP A O 1
ATOM 1183 N N . LEU A 1 165 ? 40.113 30.909 -66.855 1.00 50.72 165 LEU A N 1
ATOM 1184 C CA . LEU A 1 165 ? 39.962 30.153 -68.107 1.00 50.72 165 LEU A CA 1
ATOM 1185 C C . LEU A 1 165 ? 40.106 31.014 -69.370 1.00 50.72 165 LEU A C 1
ATOM 1187 O O . LEU A 1 165 ? 40.531 30.513 -70.408 1.00 50.72 165 LEU A O 1
ATOM 1191 N N . LEU A 1 166 ? 39.788 32.308 -69.279 1.00 50.22 166 LEU A N 1
ATOM 1192 C CA . LEU A 1 166 ? 39.936 33.282 -70.370 1.00 50.22 166 LEU A CA 1
ATOM 1193 C C . LEU A 1 166 ? 41.352 33.877 -70.475 1.00 50.22 166 LEU A C 1
ATOM 1195 O O . LEU A 1 166 ? 41.594 34.785 -71.267 1.00 50.22 166 LEU A O 1
ATOM 1199 N N . HIS A 1 167 ? 42.296 33.387 -69.672 1.00 49.66 167 HIS A N 1
ATOM 1200 C CA . HIS A 1 167 ? 43.678 33.851 -69.693 1.00 49.66 167 HIS A CA 1
ATOM 1201 C C . HIS A 1 167 ? 44.395 33.427 -70.991 1.00 49.66 167 HIS A C 1
ATOM 1203 O O . HIS A 1 167 ? 44.136 32.330 -71.486 1.00 49.66 167 HIS A O 1
ATOM 1209 N N . PRO A 1 168 ? 45.346 34.223 -71.523 1.00 42.50 168 PRO A N 1
ATOM 1210 C CA . PRO A 1 168 ? 46.078 33.891 -72.753 1.00 42.50 168 PRO A CA 1
ATOM 1211 C C . PRO A 1 168 ? 46.705 32.488 -72.740 1.00 42.50 168 PRO A C 1
ATOM 1213 O O . PRO A 1 168 ? 46.645 31.767 -73.732 1.00 42.50 168 PRO A O 1
ATOM 1216 N N . ASP A 1 169 ? 47.197 32.061 -71.576 1.00 48.38 169 ASP A N 1
ATOM 1217 C CA . ASP A 1 169 ? 47.775 30.732 -71.309 1.00 48.38 169 ASP A CA 1
ATOM 1218 C C . ASP A 1 169 ? 46.730 29.629 -71.013 1.00 48.38 169 ASP A C 1
ATOM 1220 O O . ASP A 1 169 ? 46.878 28.768 -70.144 1.00 48.38 169 ASP A O 1
ATOM 1224 N N . HIS A 1 170 ? 45.594 29.692 -71.701 1.00 52.38 170 HIS A N 1
ATOM 1225 C CA . HIS A 1 170 ? 44.479 28.765 -71.535 1.00 52.38 170 HIS A CA 1
ATOM 1226 C C . HIS A 1 170 ? 44.857 27.305 -71.819 1.00 52.38 170 HIS A C 1
ATOM 1228 O O . HIS A 1 170 ? 44.252 26.418 -71.228 1.00 52.38 170 HIS A O 1
ATOM 1234 N N . VAL A 1 171 ? 45.843 27.031 -72.681 1.00 48.75 171 VAL A N 1
ATOM 1235 C CA . VAL A 1 171 ? 46.255 25.662 -73.046 1.00 48.75 171 VAL A CA 1
ATOM 1236 C C . VAL A 1 171 ? 46.834 24.920 -71.838 1.00 48.75 171 VAL A C 1
ATOM 1238 O O . VAL A 1 171 ? 46.312 23.867 -71.477 1.00 48.75 171 VAL A O 1
ATOM 1241 N N . ALA A 1 172 ? 47.811 25.507 -71.139 1.00 52.16 172 ALA A N 1
ATOM 1242 C CA . ALA A 1 172 ? 48.421 24.902 -69.951 1.00 52.16 172 ALA A CA 1
ATOM 1243 C C . ALA A 1 172 ? 47.413 24.728 -68.801 1.00 52.16 172 ALA A C 1
ATOM 1245 O O . ALA A 1 172 ? 47.376 23.708 -68.116 1.00 52.16 172 ALA A O 1
ATOM 1246 N N . ARG A 1 173 ? 46.525 25.709 -68.621 1.00 57.06 173 ARG A N 1
ATOM 1247 C CA . ARG A 1 173 ? 45.457 25.688 -67.607 1.00 57.06 173 ARG A CA 1
ATOM 1248 C C . ARG A 1 173 ? 44.416 24.604 -67.862 1.00 57.06 173 ARG A C 1
ATOM 1250 O O . ARG A 1 173 ? 43.914 23.964 -66.940 1.00 57.06 173 ARG A O 1
ATOM 1257 N N . THR A 1 174 ? 44.120 24.385 -69.132 1.00 56.38 174 THR A N 1
ATOM 1258 C CA . THR A 1 174 ? 43.204 23.354 -69.598 1.00 56.38 174 THR A CA 1
ATOM 1259 C C . THR A 1 174 ? 43.798 21.951 -69.434 1.00 56.38 174 THR A C 1
ATOM 1261 O O . THR A 1 174 ? 43.090 21.011 -69.062 1.00 56.38 174 THR A O 1
ATOM 1264 N N . GLU A 1 175 ? 45.099 21.809 -69.673 1.00 61.81 175 GLU A N 1
ATOM 1265 C CA . GLU A 1 175 ? 45.840 20.574 -69.424 1.00 61.81 175 GLU A CA 1
ATOM 1266 C C . GLU A 1 175 ? 45.916 20.256 -67.927 1.00 61.81 175 GLU A C 1
ATOM 1268 O O . GLU A 1 175 ? 45.631 19.129 -67.530 1.00 61.81 175 GLU A O 1
ATOM 1273 N N . MET A 1 176 ? 46.142 21.266 -67.081 1.00 62.06 176 MET A N 1
ATOM 1274 C CA . MET A 1 176 ? 46.104 21.120 -65.623 1.00 62.06 176 MET A CA 1
ATOM 1275 C C . MET A 1 176 ? 44.739 20.624 -65.124 1.00 62.06 176 MET A C 1
ATOM 1277 O O . MET A 1 176 ? 44.680 19.691 -64.328 1.00 62.06 176 MET A O 1
ATOM 1281 N N . LEU A 1 177 ? 43.631 21.174 -65.636 1.00 60.28 177 LEU A N 1
ATOM 1282 C CA . LEU A 1 177 ? 42.287 20.677 -65.308 1.00 60.28 177 LEU A CA 1
ATOM 1283 C C . LEU A 1 177 ? 42.065 19.235 -65.775 1.00 60.28 177 LEU A C 1
ATOM 1285 O O . LEU A 1 177 ? 41.441 18.457 -65.062 1.00 60.28 177 LEU A O 1
ATOM 1289 N N . SER A 1 178 ? 42.597 18.868 -66.941 1.00 63.47 178 SER A N 1
ATOM 1290 C CA . SER A 1 178 ? 42.489 17.501 -67.467 1.00 63.47 178 SER A CA 1
ATOM 1291 C C . SER A 1 178 ? 43.290 16.509 -66.608 1.00 63.47 178 SER A C 1
ATOM 1293 O O . SER A 1 178 ? 42.823 15.409 -66.332 1.00 63.47 178 SER A O 1
ATOM 1295 N N . GLN A 1 179 ? 44.463 16.912 -66.109 1.00 69.56 179 GLN A N 1
ATOM 1296 C CA . GLN A 1 179 ? 45.250 16.1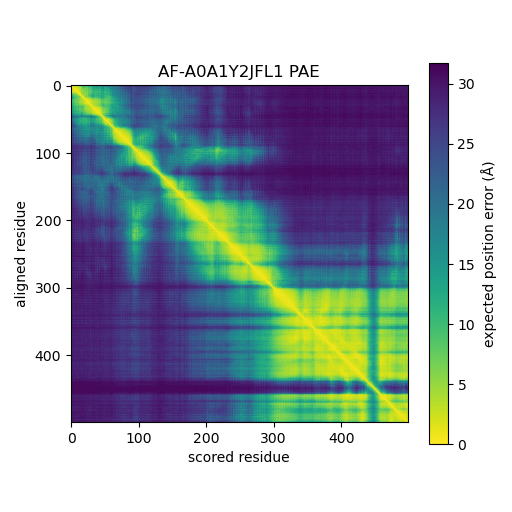11 -65.165 1.00 69.56 179 GLN A CA 1
ATOM 1297 C C . GLN A 1 179 ? 44.555 15.968 -63.806 1.00 69.56 179 GLN A C 1
ATOM 1299 O O . GLN A 1 179 ? 44.554 14.879 -63.234 1.00 69.56 179 GLN A O 1
ATOM 1304 N N . MET A 1 180 ? 43.935 17.038 -63.300 1.00 67.50 180 MET A N 1
ATOM 1305 C CA . MET A 1 180 ? 43.139 16.986 -62.069 1.00 67.50 180 MET A CA 1
ATOM 1306 C C . MET A 1 180 ? 41.924 16.062 -62.226 1.00 67.50 180 MET A C 1
ATOM 1308 O O . MET A 1 180 ? 41.658 15.274 -61.325 1.00 67.50 180 MET A O 1
ATOM 1312 N N . ALA A 1 181 ? 41.240 16.103 -63.374 1.00 65.06 181 ALA A N 1
ATOM 1313 C CA . ALA A 1 181 ? 40.147 15.188 -63.712 1.00 65.06 181 ALA A CA 1
ATOM 1314 C C . ALA A 1 181 ? 40.582 13.725 -63.600 1.00 65.06 181 ALA A C 1
ATOM 1316 O O . ALA A 1 181 ? 39.996 12.950 -62.850 1.00 65.06 181 ALA A O 1
ATOM 1317 N N . LEU A 1 182 ? 41.679 13.394 -64.286 1.00 74.25 182 LEU A N 1
ATOM 1318 C CA . LEU A 1 182 ? 42.231 12.047 -64.337 1.00 74.25 182 LEU A CA 1
ATOM 1319 C C . LEU A 1 182 ? 42.691 11.567 -62.953 1.00 74.25 182 LEU A C 1
ATOM 1321 O O . LEU A 1 182 ? 42.558 10.392 -62.616 1.00 74.25 182 LEU A O 1
ATOM 1325 N N . ALA A 1 183 ? 43.242 12.467 -62.136 1.00 73.06 183 ALA A N 1
ATOM 1326 C CA . ALA A 1 183 ? 43.626 12.152 -60.765 1.00 73.06 183 ALA A CA 1
ATOM 1327 C C . ALA A 1 183 ? 42.404 11.826 -59.891 1.00 73.06 183 ALA A C 1
ATOM 1329 O O . ALA A 1 183 ? 42.461 10.884 -59.101 1.00 73.06 183 ALA A O 1
ATOM 1330 N N . VAL A 1 184 ? 41.304 12.568 -60.051 1.00 71.62 184 VAL A N 1
ATOM 1331 C CA . VAL A 1 184 ? 40.048 12.304 -59.335 1.00 71.62 184 VAL A CA 1
ATOM 1332 C C . VAL A 1 184 ? 39.420 10.991 -59.807 1.00 71.62 184 VAL A C 1
ATOM 1334 O O . VAL A 1 184 ? 39.048 10.183 -58.963 1.00 71.62 184 VAL A O 1
ATOM 1337 N N . GLU A 1 185 ? 39.374 10.721 -61.113 1.00 72.19 185 GLU A N 1
ATOM 1338 C CA . GLU A 1 185 ? 38.877 9.447 -61.664 1.00 72.19 185 GLU A CA 1
ATOM 1339 C C . GLU A 1 185 ? 39.632 8.245 -61.094 1.00 72.19 185 GLU A C 1
ATOM 1341 O O . GLU A 1 185 ? 39.022 7.320 -60.556 1.00 72.19 185 GLU A O 1
ATOM 1346 N N . ARG A 1 186 ? 40.969 8.295 -61.110 1.00 79.50 186 ARG A N 1
ATOM 1347 C CA . ARG A 1 186 ? 41.807 7.239 -60.522 1.00 79.50 186 ARG A CA 1
ATOM 1348 C C . ARG A 1 186 ? 41.568 7.066 -59.025 1.00 79.50 186 ARG A C 1
ATOM 1350 O O . ARG A 1 186 ? 41.605 5.945 -58.527 1.00 79.50 186 ARG A O 1
ATOM 1357 N N . ALA A 1 187 ? 41.354 8.160 -58.296 1.00 75.88 187 ALA A N 1
ATOM 1358 C CA . ALA A 1 187 ? 41.071 8.100 -56.866 1.00 75.88 187 ALA A CA 1
ATOM 1359 C C . ALA A 1 187 ? 39.707 7.449 -56.577 1.00 75.88 187 ALA A C 1
ATOM 1361 O O . ALA A 1 187 ? 39.611 6.653 -55.645 1.00 75.88 187 ALA A O 1
ATOM 1362 N N . ILE A 1 188 ? 38.682 7.736 -57.388 1.00 76.88 188 ILE A N 1
ATOM 1363 C CA . ILE A 1 188 ? 37.357 7.103 -57.286 1.00 76.88 188 ILE A CA 1
ATOM 1364 C C . ILE A 1 188 ? 37.456 5.602 -57.577 1.00 76.88 188 ILE A C 1
ATOM 1366 O O . ILE A 1 188 ? 36.913 4.796 -56.828 1.00 76.88 188 ILE A O 1
ATOM 1370 N N . GLU A 1 189 ? 38.174 5.210 -58.631 1.00 80.19 189 GLU A N 1
ATOM 1371 C CA . GLU A 1 189 ? 38.352 3.799 -58.994 1.00 80.19 189 GLU A CA 1
ATOM 1372 C C . GLU A 1 189 ? 39.110 3.016 -57.906 1.00 80.19 189 GLU A C 1
ATOM 1374 O O . GLU A 1 189 ? 38.734 1.896 -57.540 1.00 80.19 189 GLU A O 1
ATOM 1379 N N . ALA A 1 190 ? 40.150 3.631 -57.333 1.00 83.25 190 ALA A N 1
ATOM 1380 C CA . ALA A 1 190 ? 40.905 3.057 -56.227 1.00 83.25 190 ALA A CA 1
ATOM 1381 C C . ALA A 1 190 ? 40.057 2.915 -54.949 1.00 83.25 190 ALA A C 1
ATOM 1383 O O . ALA A 1 190 ? 40.154 1.886 -54.275 1.00 83.25 190 ALA A O 1
ATOM 1384 N N . GLU A 1 191 ? 39.221 3.910 -54.623 1.00 83.31 191 GLU A N 1
ATOM 1385 C CA . GLU A 1 191 ? 38.262 3.835 -53.511 1.00 83.31 191 GLU A CA 1
ATOM 1386 C C . GLU A 1 191 ? 37.249 2.713 -53.736 1.00 83.31 191 GLU A C 1
ATOM 1388 O O . GLU A 1 191 ? 37.102 1.861 -52.860 1.00 83.31 191 GLU A O 1
ATOM 1393 N N . GLY A 1 192 ? 36.643 2.637 -54.925 1.00 81.31 192 GLY A N 1
ATOM 1394 C CA . GLY A 1 192 ? 35.671 1.600 -55.266 1.00 81.31 192 GLY A CA 1
ATOM 1395 C C . GLY A 1 192 ? 36.256 0.194 -55.121 1.00 81.31 192 GLY A C 1
ATOM 1396 O O . GLY A 1 192 ? 35.677 -0.655 -54.445 1.00 81.31 192 GLY A O 1
ATOM 1397 N N . SER A 1 193 ? 37.466 -0.016 -55.644 1.00 83.44 193 SER A N 1
ATOM 1398 C CA . SER A 1 193 ? 38.190 -1.291 -55.526 1.00 83.44 193 SER A CA 1
ATOM 1399 C C . SER A 1 193 ? 38.584 -1.629 -54.081 1.00 83.44 193 SER A C 1
ATOM 1401 O O . SER A 1 193 ? 38.655 -2.797 -53.688 1.00 83.44 193 SER A O 1
ATOM 1403 N N . ALA A 1 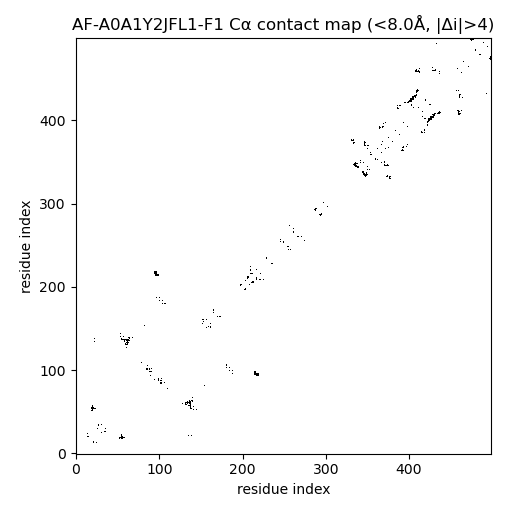194 ? 38.919 -0.629 -53.261 1.00 81.75 194 ALA A N 1
ATOM 1404 C CA . ALA A 1 194 ? 39.213 -0.839 -51.844 1.00 81.75 194 ALA A CA 1
ATOM 1405 C C . ALA A 1 194 ? 37.945 -1.189 -51.056 1.00 81.75 194 ALA A C 1
ATOM 1407 O O . ALA A 1 194 ? 37.973 -2.100 -50.229 1.00 81.75 194 ALA A O 1
ATOM 1408 N N . ARG A 1 195 ? 36.838 -0.511 -51.357 1.00 79.94 195 ARG A N 1
ATOM 1409 C CA . ARG A 1 195 ? 35.528 -0.729 -50.753 1.00 79.94 195 ARG A CA 1
ATOM 1410 C C . ARG A 1 195 ? 34.980 -2.117 -51.057 1.00 79.94 195 ARG A C 1
ATOM 1412 O O . ARG A 1 195 ? 34.574 -2.797 -50.127 1.00 79.94 195 ARG A O 1
ATOM 1419 N N . GLU A 1 196 ? 35.040 -2.573 -52.308 1.00 82.50 196 GLU A N 1
ATOM 1420 C CA . GLU A 1 196 ? 34.617 -3.933 -52.679 1.00 82.50 196 GLU A CA 1
ATOM 1421 C C . GLU A 1 196 ? 35.427 -5.008 -51.949 1.00 82.50 196 GLU A C 1
ATOM 1423 O O . GLU A 1 196 ? 34.868 -5.982 -51.455 1.00 82.50 196 GLU A O 1
ATOM 1428 N N . ARG A 1 197 ? 36.746 -4.820 -51.812 1.00 83.31 197 ARG A N 1
ATOM 1429 C CA . ARG A 1 197 ? 37.590 -5.747 -51.039 1.00 83.31 197 ARG A CA 1
ATOM 1430 C C . ARG A 1 197 ? 37.259 -5.735 -49.550 1.00 83.31 197 ARG A C 1
ATOM 1432 O O . ARG A 1 197 ? 37.277 -6.792 -48.924 1.00 83.31 197 ARG A O 1
ATOM 1439 N N . ALA A 1 198 ? 36.986 -4.560 -48.984 1.00 77.62 198 ALA A N 1
ATOM 1440 C CA . ALA A 1 198 ? 36.584 -4.433 -47.588 1.00 77.62 198 ALA A CA 1
ATOM 1441 C C . ALA A 1 198 ? 35.223 -5.097 -47.345 1.00 77.62 198 ALA A C 1
ATOM 1443 O O . ALA A 1 198 ? 35.091 -5.855 -46.391 1.00 77.62 198 ALA A O 1
ATOM 1444 N N . ASP A 1 199 ? 34.252 -4.876 -48.229 1.00 78.19 199 ASP A N 1
ATOM 1445 C CA . ASP A 1 199 ? 32.922 -5.476 -48.142 1.00 78.19 199 ASP A CA 1
ATOM 1446 C C . ASP A 1 199 ? 32.954 -6.997 -48.347 1.00 78.19 199 ASP A C 1
ATOM 1448 O O . ASP A 1 199 ? 32.350 -7.742 -47.585 1.00 78.19 199 ASP A O 1
ATOM 1452 N N . ALA A 1 200 ? 33.762 -7.500 -49.285 1.00 80.69 200 ALA A N 1
ATOM 1453 C CA . ALA A 1 200 ? 33.940 -8.941 -49.473 1.00 80.69 200 ALA A CA 1
ATOM 1454 C C . ALA A 1 200 ? 34.518 -9.643 -48.229 1.00 80.69 200 ALA A C 1
ATOM 1456 O O . ALA A 1 200 ? 34.214 -10.810 -47.982 1.00 80.69 200 ALA A O 1
ATOM 1457 N N . LEU A 1 201 ? 35.359 -8.948 -47.457 1.00 79.31 201 LEU A N 1
ATOM 1458 C CA . LEU A 1 201 ? 35.971 -9.487 -46.244 1.00 79.31 201 LEU A CA 1
ATOM 1459 C C . LEU A 1 201 ? 35.073 -9.329 -45.011 1.00 79.31 201 LEU A C 1
ATOM 1461 O O . LEU A 1 201 ? 35.010 -10.233 -44.181 1.00 79.31 201 LEU A O 1
ATOM 1465 N N . LEU A 1 202 ? 34.436 -8.166 -44.866 1.00 74.25 202 LEU A N 1
ATOM 1466 C CA . LEU A 1 202 ? 33.766 -7.742 -43.635 1.00 74.25 202 LEU A CA 1
ATOM 1467 C C . LEU A 1 202 ? 32.236 -7.789 -43.722 1.00 74.25 202 LEU A C 1
ATOM 1469 O O . LEU A 1 202 ? 31.597 -7.693 -42.680 1.00 74.25 202 LEU A O 1
ATOM 1473 N N . GLN A 1 203 ? 31.668 -7.931 -44.925 1.00 77.81 203 GLN A N 1
ATOM 1474 C CA . GLN A 1 203 ? 30.229 -7.875 -45.220 1.00 77.81 203 GLN A CA 1
ATOM 1475 C C . GLN A 1 203 ? 29.559 -6.695 -44.510 1.00 77.81 203 GLN A C 1
ATOM 1477 O O . GLN A 1 203 ? 28.730 -6.863 -43.614 1.00 77.81 203 GLN A O 1
ATOM 1482 N N . ILE A 1 204 ? 30.001 -5.483 -44.850 1.00 75.69 204 ILE A N 1
ATOM 1483 C CA . ILE A 1 204 ? 29.651 -4.285 -44.090 1.00 75.69 204 ILE A CA 1
ATOM 1484 C C . ILE A 1 204 ? 28.242 -3.854 -44.478 1.00 75.69 204 ILE A C 1
ATOM 1486 O O . ILE A 1 204 ? 28.003 -3.421 -45.602 1.00 75.69 204 ILE A O 1
ATOM 1490 N N . ASP A 1 205 ? 27.323 -3.853 -43.514 1.00 77.75 205 ASP A N 1
ATOM 1491 C CA . ASP A 1 205 ? 26.057 -3.148 -43.692 1.00 77.75 205 ASP A CA 1
ATOM 1492 C C . ASP A 1 205 ? 26.305 -1.631 -43.736 1.00 77.75 205 ASP A C 1
ATOM 1494 O O . ASP A 1 205 ? 26.609 -0.995 -42.720 1.00 77.75 205 ASP A O 1
ATOM 1498 N N . ALA A 1 206 ? 26.200 -1.045 -44.930 1.00 75.81 206 ALA A N 1
ATOM 1499 C CA . ALA A 1 206 ? 26.447 0.375 -45.161 1.00 75.81 206 ALA A CA 1
ATOM 1500 C C . ALA A 1 206 ? 25.476 1.271 -44.374 1.00 75.81 206 ALA A C 1
ATOM 1502 O O . ALA A 1 206 ? 25.875 2.327 -43.867 1.00 75.81 206 ALA A O 1
ATOM 1503 N N . ASP A 1 207 ? 24.223 0.847 -44.207 1.00 76.88 207 ASP A N 1
ATOM 1504 C CA . ASP A 1 207 ? 23.227 1.646 -43.500 1.00 76.88 207 ASP A CA 1
ATOM 1505 C C . ASP A 1 207 ? 23.546 1.700 -42.006 1.00 76.88 207 ASP A C 1
ATOM 1507 O O . ASP A 1 207 ? 23.671 2.796 -41.449 1.00 76.88 207 ASP A O 1
ATOM 1511 N N . SER A 1 208 ? 23.820 0.556 -41.372 1.00 73.62 208 SER A N 1
ATOM 1512 C CA . SER A 1 208 ? 24.264 0.535 -39.976 1.00 73.62 208 SER A CA 1
ATOM 1513 C C . SER A 1 208 ? 25.643 1.179 -39.780 1.00 73.62 208 SER A C 1
ATOM 1515 O O . SER A 1 208 ? 25.862 1.853 -38.767 1.00 73.62 208 SER A O 1
ATOM 1517 N N . TRP A 1 209 ? 26.591 0.996 -40.708 1.00 76.56 209 TRP A N 1
ATOM 1518 C CA . TRP A 1 209 ? 27.962 1.472 -40.517 1.00 76.56 209 TRP A CA 1
ATOM 1519 C C . TRP A 1 209 ? 28.119 2.959 -40.785 1.00 76.56 209 TRP A C 1
ATOM 1521 O O . TRP A 1 209 ? 28.795 3.616 -40.001 1.00 76.56 209 TRP A O 1
ATOM 1531 N N . SER A 1 210 ? 27.516 3.534 -41.828 1.00 77.38 210 SER A N 1
ATOM 1532 C CA . SER A 1 210 ? 27.661 4.963 -42.164 1.00 77.38 210 SER A CA 1
ATOM 1533 C C . SER A 1 210 ? 26.418 5.812 -41.891 1.00 77.38 210 SER A C 1
ATOM 1535 O O . SER A 1 210 ? 26.555 7.034 -41.725 1.00 77.38 210 SER A O 1
ATOM 1537 N N . GLY A 1 211 ? 25.253 5.193 -41.692 1.00 74.88 211 GLY A N 1
ATOM 1538 C CA . GLY A 1 211 ? 23.954 5.870 -41.616 1.00 74.88 211 GLY A CA 1
ATOM 1539 C C . GLY A 1 211 ? 23.331 6.102 -42.995 1.00 74.88 211 GLY A C 1
ATOM 1540 O O . GLY A 1 211 ? 22.618 7.086 -43.172 1.00 74.88 211 GLY A O 1
ATOM 1541 N N . GLY A 1 212 ? 23.689 5.272 -43.975 1.00 81.38 212 GLY A N 1
ATOM 1542 C CA . GLY A 1 212 ? 23.247 5.361 -45.363 1.00 81.38 212 GLY A CA 1
ATOM 1543 C C . GLY A 1 212 ? 24.257 4.730 -46.332 1.00 81.38 212 GLY A C 1
ATOM 1544 O O . GLY A 1 212 ? 25.398 4.465 -45.929 1.00 81.38 212 GLY A O 1
ATOM 1545 N N . PRO A 1 213 ? 23.904 4.582 -47.623 1.00 80.81 213 PRO A N 1
ATOM 1546 C CA . PRO A 1 213 ? 24.808 4.057 -48.642 1.00 80.81 213 PRO A CA 1
ATOM 1547 C C . PRO A 1 213 ? 26.086 4.895 -48.771 1.00 80.81 213 PRO A C 1
ATOM 1549 O O . PRO A 1 213 ? 26.035 6.129 -48.775 1.00 80.81 213 PRO A O 1
ATOM 1552 N N . PHE A 1 214 ? 27.238 4.244 -48.963 1.00 76.31 214 PHE A N 1
ATOM 1553 C CA . PHE A 1 214 ? 28.548 4.910 -49.080 1.00 76.31 214 PHE A CA 1
ATOM 1554 C C . PHE A 1 214 ? 28.614 5.966 -50.195 1.00 76.31 214 PHE A C 1
ATOM 1556 O O . PHE A 1 214 ? 29.392 6.912 -50.126 1.00 76.31 214 PHE A O 1
ATOM 1563 N N . THR A 1 215 ? 27.773 5.835 -51.220 1.00 71.69 215 THR A N 1
ATOM 1564 C CA . THR A 1 215 ? 27.668 6.786 -52.333 1.00 71.69 215 THR A CA 1
ATOM 1565 C C . THR A 1 215 ? 26.967 8.092 -51.956 1.00 71.69 215 THR A C 1
ATOM 1567 O O . THR A 1 215 ? 27.176 9.098 -52.634 1.00 71.69 215 THR A O 1
ATOM 1570 N N . VAL A 1 216 ? 26.165 8.089 -50.886 1.00 75.25 216 VAL A N 1
ATOM 1571 C CA . VAL A 1 216 ? 25.324 9.213 -50.435 1.00 75.25 216 VAL A CA 1
ATOM 1572 C C . VAL A 1 216 ? 25.928 9.929 -49.225 1.00 75.25 216 VAL A C 1
ATOM 1574 O O . VAL A 1 216 ? 25.707 11.126 -49.034 1.00 75.25 216 VAL A O 1
ATOM 1577 N N . VAL A 1 217 ? 26.712 9.223 -48.412 1.00 79.25 217 VAL A N 1
ATOM 1578 C CA . VAL A 1 217 ? 27.312 9.772 -47.191 1.00 79.25 217 VAL A CA 1
ATOM 1579 C C . VAL A 1 217 ? 28.566 10.612 -47.521 1.00 79.25 217 VAL A C 1
ATOM 1581 O O . VAL A 1 217 ? 29.381 10.186 -48.341 1.00 79.25 217 VAL A O 1
ATOM 1584 N N . PRO A 1 218 ? 28.756 11.792 -46.889 1.00 79.81 218 PRO A N 1
ATOM 1585 C CA . PRO A 1 218 ? 29.959 12.621 -47.036 1.00 79.81 218 PRO A CA 1
ATOM 1586 C C . PRO A 1 218 ? 31.272 11.863 -46.816 1.00 79.81 218 PRO A C 1
ATOM 1588 O O . PRO A 1 218 ? 31.399 11.112 -45.843 1.00 79.81 218 PRO A O 1
ATOM 1591 N N . ILE A 1 219 ? 32.270 12.106 -47.673 1.00 76.31 219 ILE A N 1
ATOM 1592 C CA . ILE A 1 219 ? 33.553 11.387 -47.639 1.00 76.31 219 ILE A CA 1
ATOM 1593 C C . ILE A 1 219 ? 34.318 11.598 -46.325 1.00 76.31 219 ILE A C 1
ATOM 1595 O O . ILE A 1 219 ? 34.937 10.670 -45.815 1.00 76.31 219 ILE A O 1
ATOM 1599 N N . GLU A 1 220 ? 34.219 12.778 -45.716 1.00 77.81 220 GLU A N 1
ATOM 1600 C CA . GLU A 1 220 ? 34.857 13.112 -44.441 1.00 77.81 220 GLU A CA 1
ATOM 1601 C C . GLU A 1 220 ? 34.318 12.230 -43.315 1.00 77.81 220 GLU A C 1
ATOM 1603 O O . GLU A 1 220 ? 35.084 11.721 -42.501 1.00 77.81 220 GLU A O 1
ATOM 1608 N N . ARG A 1 221 ? 33.008 11.963 -43.309 1.00 79.94 221 ARG A N 1
ATOM 1609 C CA . ARG A 1 221 ? 32.375 11.086 -42.317 1.00 79.94 221 ARG A CA 1
ATOM 1610 C C . ARG A 1 221 ? 32.796 9.629 -42.506 1.00 79.94 221 ARG A C 1
ATOM 1612 O O . ARG A 1 221 ? 32.992 8.923 -41.516 1.00 79.94 221 ARG A O 1
ATOM 1619 N N . LEU A 1 222 ? 32.943 9.179 -43.754 1.00 80.81 222 LEU A N 1
ATOM 1620 C CA . LEU A 1 222 ? 33.455 7.840 -44.063 1.00 80.81 222 LEU A CA 1
ATOM 1621 C C . LEU A 1 222 ? 34.919 7.702 -43.621 1.00 80.81 222 LEU A C 1
ATOM 1623 O O . LEU A 1 222 ? 35.270 6.721 -42.968 1.00 80.81 222 LEU A O 1
ATOM 1627 N N . LEU A 1 223 ? 35.745 8.717 -43.893 1.00 82.50 223 LEU A N 1
ATOM 1628 C CA . LEU A 1 223 ? 37.142 8.780 -43.463 1.00 82.50 223 LEU A CA 1
ATOM 1629 C C . LEU A 1 223 ? 37.272 8.787 -41.939 1.00 82.50 223 LEU A C 1
ATOM 1631 O O . LEU A 1 223 ? 38.052 8.007 -41.404 1.00 82.50 223 LEU A O 1
ATOM 1635 N N . GLU A 1 224 ? 36.490 9.599 -41.227 1.00 84.56 224 GLU A N 1
ATOM 1636 C CA . GLU A 1 224 ? 36.483 9.620 -39.760 1.00 84.56 224 GLU A CA 1
ATOM 1637 C C . GLU A 1 224 ? 36.124 8.251 -39.171 1.00 84.56 224 GLU A C 1
ATOM 1639 O O . GLU A 1 224 ? 36.767 7.789 -38.225 1.00 84.56 224 GLU A O 1
ATOM 1644 N N . LYS A 1 225 ? 35.109 7.576 -39.729 1.00 82.25 225 LYS A N 1
ATOM 1645 C CA . LYS A 1 225 ? 34.711 6.236 -39.276 1.00 82.25 225 LYS A CA 1
ATOM 1646 C C . LYS A 1 225 ? 35.782 5.191 -39.568 1.00 82.25 225 LYS A C 1
ATOM 1648 O O . LYS A 1 225 ? 36.119 4.420 -38.670 1.00 82.25 225 LYS A O 1
ATOM 1653 N N . ALA A 1 226 ? 36.355 5.201 -40.770 1.00 81.38 226 ALA A N 1
ATOM 1654 C CA . ALA A 1 226 ? 37.444 4.303 -41.140 1.00 81.38 226 ALA A CA 1
ATOM 1655 C C . ALA A 1 226 ? 38.685 4.527 -40.261 1.00 81.38 226 ALA A C 1
ATOM 1657 O O . ALA A 1 226 ? 39.256 3.572 -39.742 1.00 81.38 226 ALA A O 1
ATOM 1658 N N . GLN A 1 227 ? 39.065 5.782 -40.010 1.00 86.19 227 GLN A N 1
ATOM 1659 C CA . GLN A 1 227 ? 40.187 6.122 -39.133 1.00 86.19 227 GLN A CA 1
ATOM 1660 C C . GLN A 1 227 ? 39.944 5.670 -37.693 1.00 86.19 227 GLN A C 1
ATOM 1662 O O . GLN A 1 227 ? 40.839 5.081 -37.092 1.00 86.19 227 GLN A O 1
ATOM 1667 N N . ARG A 1 228 ? 38.738 5.875 -37.143 1.00 83.50 228 ARG A N 1
ATOM 1668 C CA . ARG A 1 228 ? 38.390 5.357 -35.809 1.00 83.50 228 ARG A CA 1
ATOM 1669 C C . ARG A 1 228 ? 38.462 3.834 -35.745 1.00 83.50 228 ARG A C 1
ATOM 1671 O O . ARG A 1 228 ? 38.980 3.307 -34.767 1.00 83.50 228 ARG A O 1
ATOM 1678 N N . ALA A 1 229 ? 37.976 3.140 -36.774 1.00 80.81 229 ALA A N 1
ATOM 1679 C CA . ALA A 1 229 ? 38.040 1.682 -36.842 1.00 80.81 229 ALA A CA 1
ATOM 1680 C C . ALA A 1 229 ? 39.494 1.179 -36.869 1.00 80.81 229 ALA A C 1
ATOM 1682 O O . ALA A 1 229 ? 39.840 0.263 -36.129 1.00 80.81 229 ALA A O 1
ATOM 1683 N N . VAL A 1 230 ? 40.365 1.828 -37.649 1.00 84.06 230 VAL A N 1
ATOM 1684 C CA . VAL A 1 230 ? 41.800 1.499 -37.720 1.00 84.06 230 VAL A CA 1
ATOM 1685 C C . VAL A 1 230 ? 42.532 1.812 -36.410 1.00 84.06 230 VAL A C 1
ATOM 1687 O O . VAL A 1 230 ? 43.436 1.077 -36.027 1.00 84.06 230 VAL A O 1
ATOM 1690 N N . GLN A 1 231 ? 42.154 2.882 -35.705 1.00 88.44 231 GLN A N 1
ATOM 1691 C CA . GLN A 1 231 ? 42.764 3.260 -34.423 1.00 88.44 231 GLN A CA 1
ATOM 1692 C C . GLN A 1 231 ? 42.373 2.335 -33.262 1.00 88.44 231 GLN A C 1
ATOM 1694 O O . GLN A 1 231 ? 43.069 2.316 -32.248 1.00 88.44 231 GLN A O 1
ATOM 1699 N N . ALA A 1 232 ? 41.274 1.586 -33.383 1.00 84.50 232 ALA A N 1
ATOM 1700 C CA . ALA A 1 232 ? 40.748 0.736 -32.319 1.00 84.50 232 ALA A CA 1
ATOM 1701 C C . ALA A 1 232 ? 40.285 -0.639 -32.848 1.00 84.50 232 ALA A C 1
ATOM 1703 O O . ALA A 1 232 ? 39.101 -0.969 -32.722 1.00 84.50 232 ALA A O 1
ATOM 1704 N N . PRO A 1 233 ? 41.195 -1.466 -33.400 1.00 79.62 233 PRO A N 1
ATOM 1705 C CA . PRO A 1 233 ? 40.843 -2.764 -33.979 1.00 79.62 233 PRO A CA 1
ATOM 1706 C C . PRO A 1 233 ? 40.181 -3.695 -32.953 1.00 79.62 233 PRO A C 1
ATOM 1708 O O . PRO A 1 233 ? 39.163 -4.311 -33.251 1.00 79.62 233 PRO A O 1
ATOM 1711 N N . ASP A 1 234 ? 40.654 -3.696 -31.705 1.00 83.19 234 ASP A N 1
ATOM 1712 C CA . ASP A 1 234 ? 40.093 -4.518 -30.620 1.00 83.19 234 ASP A CA 1
ATOM 1713 C C . ASP A 1 234 ? 38.652 -4.120 -30.236 1.00 83.19 234 ASP A C 1
ATOM 1715 O O . ASP A 1 234 ? 37.942 -4.857 -29.551 1.00 83.19 234 ASP A O 1
ATOM 1719 N N . SER A 1 235 ? 38.189 -2.935 -30.651 1.00 81.12 235 SER A N 1
ATOM 1720 C CA . SER A 1 235 ? 36.805 -2.504 -30.415 1.00 81.12 235 SER A CA 1
ATOM 1721 C C . SER A 1 235 ? 35.822 -3.068 -31.444 1.00 81.12 235 SER A C 1
ATOM 1723 O O . SER A 1 235 ? 34.624 -3.083 -31.165 1.00 81.12 235 SER A O 1
ATOM 1725 N N . LEU A 1 236 ? 36.294 -3.570 -32.595 1.00 75.62 236 LEU A N 1
ATOM 1726 C CA . LEU A 1 236 ? 35.423 -4.209 -33.588 1.00 75.62 236 LEU A CA 1
ATOM 1727 C C . LEU A 1 236 ? 34.785 -5.488 -33.045 1.00 75.62 236 LEU A C 1
ATOM 1729 O O . LEU A 1 236 ? 33.592 -5.689 -33.238 1.00 75.62 236 LEU A O 1
ATOM 1733 N N . GLU A 1 237 ? 35.534 -6.316 -32.316 1.00 80.31 237 GLU A N 1
ATOM 1734 C CA . GLU A 1 237 ? 34.996 -7.546 -31.717 1.00 80.31 237 GLU A CA 1
ATOM 1735 C C . GLU A 1 237 ? 33.859 -7.242 -30.726 1.00 80.31 237 GLU A C 1
ATOM 1737 O O . GLU A 1 237 ? 32.802 -7.883 -30.736 1.00 80.31 237 GLU A O 1
ATOM 1742 N N . LYS A 1 238 ? 34.026 -6.185 -29.921 1.00 83.12 238 LYS A N 1
ATOM 1743 C CA . LYS A 1 238 ? 32.987 -5.696 -29.002 1.00 83.12 238 LYS A CA 1
ATOM 1744 C C . LYS A 1 238 ? 31.761 -5.185 -29.754 1.00 83.12 238 LYS A C 1
ATOM 1746 O O . LYS A 1 238 ? 30.639 -5.440 -29.324 1.00 83.12 238 LYS A O 1
ATOM 1751 N N . GLN A 1 239 ? 31.966 -4.498 -30.876 1.00 79.69 239 GLN A N 1
ATOM 1752 C CA . GLN A 1 239 ? 30.875 -4.006 -31.714 1.00 79.69 239 GLN A CA 1
ATOM 1753 C C . GLN A 1 239 ? 30.097 -5.156 -32.367 1.00 79.69 239 GLN A C 1
ATOM 1755 O O . GLN A 1 239 ? 28.871 -5.124 -32.373 1.00 79.69 239 GLN A O 1
ATOM 1760 N N . ILE A 1 240 ? 30.785 -6.187 -32.864 1.00 81.31 240 ILE A N 1
ATOM 1761 C CA . ILE A 1 240 ? 30.148 -7.392 -33.418 1.00 81.31 240 ILE A CA 1
ATOM 1762 C C . ILE A 1 240 ? 29.311 -8.084 -32.341 1.00 81.31 240 ILE A C 1
ATOM 1764 O O . ILE A 1 240 ? 28.154 -8.422 -32.579 1.00 81.31 240 ILE A O 1
ATOM 1768 N N . THR A 1 241 ? 29.868 -8.235 -31.137 1.00 86.31 241 THR A N 1
ATOM 1769 C CA . THR A 1 241 ? 29.156 -8.833 -29.999 1.00 86.31 241 THR A CA 1
ATOM 1770 C C . THR A 1 241 ? 27.895 -8.038 -29.646 1.00 86.31 241 THR A C 1
ATOM 1772 O O . THR A 1 241 ? 26.834 -8.626 -29.433 1.00 86.31 241 THR A O 1
ATOM 1775 N N . LEU A 1 242 ? 27.981 -6.704 -29.628 1.00 84.62 242 LEU A N 1
ATOM 1776 C CA . LEU A 1 242 ? 26.833 -5.828 -29.383 1.00 84.62 242 LEU A CA 1
ATOM 1777 C C . LEU A 1 242 ? 25.743 -6.013 -30.448 1.00 84.62 242 LEU A C 1
ATOM 1779 O O . LEU A 1 242 ? 24.590 -6.240 -30.094 1.00 84.62 242 LEU A O 1
ATOM 1783 N N . LEU A 1 243 ? 26.107 -5.977 -31.733 1.00 83.81 243 LEU A N 1
ATOM 1784 C CA . LEU A 1 243 ? 25.157 -6.143 -32.839 1.00 83.81 243 LEU A CA 1
ATOM 1785 C C . LEU A 1 243 ? 24.482 -7.521 -32.817 1.00 83.81 243 LEU A C 1
ATOM 1787 O O . LEU A 1 243 ? 23.270 -7.615 -33.001 1.00 83.81 243 LEU A O 1
ATOM 1791 N N . ALA A 1 244 ? 25.239 -8.583 -32.531 1.00 86.31 244 ALA A N 1
ATOM 1792 C CA . ALA A 1 244 ? 24.686 -9.927 -32.378 1.00 86.31 244 ALA A CA 1
ATOM 1793 C C . ALA A 1 244 ? 23.691 -10.008 -31.206 1.00 86.31 244 ALA A C 1
ATOM 1795 O O . ALA A 1 244 ? 22.628 -10.617 -31.334 1.00 86.31 244 ALA A O 1
ATOM 1796 N N . THR A 1 245 ? 24.009 -9.347 -30.089 1.00 88.06 245 THR A N 1
ATOM 1797 C CA . THR A 1 245 ? 23.136 -9.284 -28.905 1.00 88.06 245 THR A CA 1
ATOM 1798 C C . THR A 1 245 ? 21.850 -8.508 -29.199 1.00 88.06 245 THR A C 1
ATOM 1800 O O . THR A 1 245 ? 20.766 -8.916 -28.783 1.00 88.06 245 THR A O 1
ATOM 1803 N N . GLU A 1 246 ? 21.937 -7.402 -29.941 1.00 85.94 246 GLU A N 1
ATOM 1804 C CA . GLU A 1 246 ? 20.758 -6.644 -30.369 1.00 85.94 246 GLU A CA 1
ATOM 1805 C C . GLU A 1 246 ? 19.847 -7.459 -31.289 1.00 85.94 246 GLU A C 1
ATOM 1807 O O . GLU A 1 246 ? 18.627 -7.413 -31.129 1.00 85.94 246 GLU A O 1
ATOM 1812 N N . ASP A 1 247 ? 20.413 -8.213 -32.233 1.00 86.19 247 ASP A N 1
ATOM 1813 C CA . ASP A 1 247 ? 19.638 -9.068 -33.135 1.00 86.19 247 ASP A CA 1
ATOM 1814 C C . ASP A 1 247 ? 18.920 -10.200 -32.383 1.00 86.19 247 ASP A C 1
ATOM 1816 O O . ASP A 1 247 ? 17.741 -10.482 -32.611 1.00 86.19 247 ASP A O 1
ATOM 1820 N N . GLU A 1 248 ? 19.594 -10.825 -31.417 1.00 90.19 248 GLU A N 1
ATOM 1821 C CA . GLU A 1 248 ? 18.961 -11.787 -30.515 1.00 90.19 248 GLU A CA 1
ATOM 1822 C C . GLU A 1 248 ? 17.815 -11.153 -29.714 1.00 90.19 248 GLU A C 1
ATOM 1824 O O . GLU A 1 248 ? 16.700 -11.679 -29.703 1.00 90.19 248 GLU A O 1
ATOM 1829 N N . ALA A 1 249 ? 18.035 -9.982 -29.117 1.00 86.38 249 ALA A N 1
ATOM 1830 C CA . ALA A 1 249 ? 17.006 -9.293 -28.350 1.00 86.38 249 ALA A CA 1
ATOM 1831 C C . ALA A 1 249 ? 15.807 -8.857 -29.219 1.00 86.38 249 ALA A C 1
ATOM 1833 O O . ALA A 1 249 ? 14.658 -8.958 -28.779 1.00 86.38 249 ALA A O 1
ATOM 1834 N N . ARG A 1 250 ? 16.036 -8.451 -30.477 1.00 86.75 250 ARG A N 1
ATOM 1835 C CA . ARG A 1 250 ? 14.964 -8.196 -31.457 1.00 86.75 250 ARG A CA 1
ATOM 1836 C C . ARG A 1 250 ? 14.134 -9.451 -31.718 1.00 86.75 250 ARG A C 1
ATOM 1838 O O . ARG A 1 250 ? 12.907 -9.368 -31.691 1.00 86.75 250 ARG A O 1
ATOM 1845 N N . ARG A 1 251 ? 14.774 -10.614 -31.899 1.00 89.88 251 ARG A N 1
ATOM 1846 C CA . ARG A 1 251 ? 14.081 -11.905 -32.089 1.00 89.88 251 ARG A CA 1
ATOM 1847 C C . ARG A 1 251 ? 13.254 -12.326 -30.875 1.00 89.88 251 ARG A C 1
ATOM 1849 O O . ARG A 1 251 ? 12.218 -12.962 -31.043 1.00 89.88 251 ARG A O 1
ATOM 1856 N N . LEU A 1 252 ? 13.666 -11.927 -29.674 1.00 88.88 252 LEU A N 1
ATOM 1857 C CA . LEU A 1 252 ? 12.911 -12.129 -28.432 1.00 88.88 252 LEU A CA 1
ATOM 1858 C C . LEU A 1 252 ? 11.778 -11.104 -28.220 1.00 88.88 252 LEU A C 1
ATOM 1860 O O . LEU A 1 252 ? 11.089 -11.160 -27.204 1.00 88.88 252 LEU A O 1
ATOM 1864 N N . GLY A 1 253 ? 11.560 -10.181 -29.164 1.00 86.12 253 GLY A N 1
ATOM 1865 C CA . GLY A 1 253 ? 10.476 -9.196 -29.113 1.00 86.12 253 GLY A CA 1
ATOM 1866 C C . GLY A 1 253 ? 10.830 -7.877 -28.419 1.00 86.12 253 GLY A C 1
ATOM 1867 O O . GLY A 1 253 ? 9.936 -7.078 -28.160 1.00 86.12 253 GLY A O 1
ATOM 1868 N N . LEU A 1 254 ? 12.111 -7.611 -28.135 1.00 85.44 254 LEU A N 1
ATOM 1869 C CA . LEU A 1 254 ? 12.575 -6.347 -27.535 1.00 85.44 254 LEU A CA 1
ATOM 1870 C C . LEU A 1 254 ? 12.967 -5.283 -28.575 1.00 85.44 254 LEU A C 1
ATOM 1872 O O . LEU A 1 254 ? 13.532 -4.251 -28.217 1.00 85.44 254 LEU A O 1
ATOM 1876 N N . GLY A 1 255 ? 12.687 -5.515 -29.860 1.00 85.62 255 GLY A N 1
ATOM 1877 C CA . GLY A 1 255 ? 13.176 -4.664 -30.947 1.00 85.62 255 GLY A CA 1
ATOM 1878 C C . GLY A 1 255 ? 12.711 -3.211 -30.869 1.00 85.62 255 GLY A C 1
ATOM 1879 O O . GLY A 1 255 ? 13.547 -2.313 -30.942 1.00 85.62 255 GLY A O 1
ATOM 1880 N N . ASP A 1 256 ? 11.417 -2.979 -30.639 1.00 84.50 256 ASP A N 1
ATOM 1881 C CA . ASP A 1 256 ? 10.853 -1.624 -30.543 1.00 84.50 256 ASP A CA 1
ATOM 1882 C C . ASP A 1 256 ? 11.448 -0.835 -29.366 1.00 84.50 256 ASP A C 1
ATOM 1884 O O . ASP A 1 256 ? 11.690 0.368 -29.463 1.00 84.50 256 ASP A O 1
ATOM 1888 N N . LEU A 1 257 ? 11.731 -1.524 -28.253 1.00 82.06 257 LEU A N 1
ATOM 1889 C CA . LEU A 1 257 ? 12.342 -0.920 -27.071 1.00 82.06 257 LEU A CA 1
ATOM 1890 C C . LEU A 1 257 ? 13.800 -0.526 -27.337 1.00 82.06 257 LEU A C 1
ATOM 1892 O O . LEU A 1 257 ? 14.232 0.553 -26.940 1.00 82.06 257 LEU A O 1
ATOM 1896 N N . ILE A 1 258 ? 14.552 -1.394 -28.018 1.00 82.62 258 ILE A N 1
ATOM 1897 C CA . ILE A 1 258 ? 15.946 -1.132 -28.390 1.00 82.62 258 ILE A CA 1
ATOM 1898 C C . ILE A 1 258 ? 16.025 0.049 -29.360 1.00 82.62 258 ILE A C 1
ATOM 1900 O O . ILE A 1 258 ? 16.828 0.952 -29.138 1.00 82.62 258 ILE A O 1
ATOM 1904 N N . ALA A 1 259 ? 15.156 0.085 -30.375 1.00 81.25 259 ALA A N 1
ATOM 1905 C CA . ALA A 1 259 ? 15.105 1.174 -31.349 1.00 81.25 259 ALA A CA 1
ATOM 1906 C C . ALA A 1 259 ? 14.851 2.537 -30.680 1.00 81.25 259 ALA A C 1
ATOM 1908 O O . ALA A 1 259 ? 15.581 3.493 -30.938 1.00 81.25 259 ALA A O 1
ATOM 1909 N N . ALA A 1 260 ? 13.899 2.603 -29.741 1.00 81.31 260 ALA A N 1
ATOM 1910 C CA . ALA A 1 260 ? 13.616 3.827 -28.989 1.00 81.31 260 ALA A CA 1
ATOM 1911 C C . ALA A 1 260 ? 14.838 4.344 -28.200 1.00 81.31 260 ALA A C 1
ATOM 1913 O O . ALA A 1 260 ? 15.065 5.550 -28.111 1.00 81.31 260 ALA A O 1
ATOM 1914 N N . TRP A 1 261 ? 15.667 3.442 -27.662 1.00 81.38 261 TRP A N 1
ATOM 1915 C CA . TRP A 1 261 ? 16.889 3.812 -26.935 1.00 81.38 261 TRP A CA 1
ATOM 1916 C C . TRP A 1 261 ? 17.992 4.350 -27.844 1.00 81.38 261 TRP A C 1
ATOM 1918 O O . TRP A 1 261 ? 18.747 5.247 -27.448 1.00 81.38 261 TRP A O 1
ATOM 1928 N N . SER A 1 262 ? 18.113 3.771 -29.039 1.00 72.00 262 SER A N 1
ATOM 1929 C CA . SER A 1 262 ? 19.068 4.212 -30.052 1.00 72.00 262 SER A CA 1
ATOM 1930 C C . SER A 1 262 ? 18.727 5.619 -30.552 1.00 72.00 262 SER A C 1
ATOM 1932 O O . SER A 1 262 ? 19.634 6.449 -30.651 1.00 72.00 262 SER A O 1
ATOM 1934 N N . ASP A 1 263 ? 17.443 5.915 -30.771 1.00 74.81 263 ASP A N 1
ATOM 1935 C CA . ASP A 1 263 ? 16.966 7.211 -31.274 1.00 74.81 263 ASP A CA 1
ATOM 1936 C C . ASP A 1 263 ? 17.125 8.352 -30.255 1.00 74.81 263 ASP A C 1
ATOM 1938 O O . ASP A 1 263 ? 17.499 9.468 -30.621 1.00 74.81 263 ASP A O 1
ATOM 1942 N N . GLU A 1 264 ? 16.920 8.083 -28.960 1.00 73.81 264 GLU A N 1
ATOM 1943 C CA . GLU A 1 264 ? 17.125 9.076 -27.891 1.00 73.81 264 GLU A CA 1
ATOM 1944 C C . GLU A 1 264 ? 18.603 9.257 -27.489 1.00 73.81 264 GLU A C 1
ATOM 1946 O O . GLU A 1 264 ? 18.938 10.100 -26.654 1.00 73.81 264 GLU A O 1
ATOM 1951 N N . GLY A 1 265 ? 19.523 8.482 -28.077 1.00 69.94 265 GLY A N 1
ATOM 1952 C CA . GLY A 1 265 ? 20.960 8.598 -27.814 1.00 69.94 265 GLY A CA 1
ATOM 1953 C C . GLY A 1 265 ? 21.385 8.135 -26.414 1.00 69.94 265 GLY A C 1
ATOM 1954 O O . GLY A 1 265 ? 22.483 8.466 -25.959 1.00 69.94 265 GLY A O 1
ATOM 1955 N N . LEU A 1 266 ? 20.553 7.339 -25.735 1.00 71.44 266 LEU A N 1
ATOM 1956 C CA . LEU A 1 266 ? 20.727 6.944 -24.332 1.00 71.44 266 LEU A CA 1
ATOM 1957 C C . LEU A 1 266 ? 21.772 5.837 -24.106 1.00 71.44 266 LEU A C 1
ATOM 1959 O O . LEU A 1 266 ? 21.977 5.417 -22.969 1.00 71.44 266 LEU A O 1
ATOM 1963 N N . ARG A 1 267 ? 22.458 5.358 -25.157 1.00 70.81 267 ARG A N 1
ATOM 1964 C CA . ARG A 1 267 ? 23.557 4.363 -25.099 1.00 70.81 267 ARG A CA 1
ATOM 1965 C C . ARG A 1 267 ? 23.300 3.216 -24.105 1.00 70.81 267 ARG A C 1
ATOM 1967 O O . ARG A 1 267 ? 24.167 2.894 -23.293 1.00 70.81 267 ARG A O 1
ATOM 1974 N N . TYR A 1 268 ? 22.104 2.629 -24.145 1.00 76.94 268 TYR A N 1
ATOM 1975 C CA . TYR A 1 268 ? 21.687 1.507 -23.285 1.00 76.94 268 TYR A CA 1
ATOM 1976 C C . TYR A 1 268 ? 21.671 1.790 -21.771 1.00 76.94 268 TYR A C 1
ATOM 1978 O O . TYR A 1 268 ? 21.485 0.870 -20.969 1.00 76.94 268 TYR A O 1
ATOM 1986 N N . GLN A 1 269 ? 21.822 3.048 -21.343 1.00 80.81 269 GLN A N 1
ATOM 1987 C CA . GLN A 1 269 ? 21.710 3.409 -19.935 1.00 80.81 269 GLN A CA 1
ATOM 1988 C C . GLN A 1 269 ? 20.291 3.137 -19.449 1.00 80.81 269 GLN A C 1
ATOM 1990 O O . GLN A 1 269 ? 19.315 3.620 -20.018 1.00 80.81 269 GLN A O 1
ATOM 1995 N N . GLY A 1 270 ? 20.183 2.345 -18.384 1.00 82.69 270 GLY A N 1
ATOM 1996 C CA . GLY A 1 270 ? 18.896 2.042 -17.778 1.00 82.69 270 GLY A CA 1
ATOM 1997 C C . GLY A 1 270 ? 18.012 1.063 -18.555 1.00 82.69 270 GLY A C 1
ATOM 1998 O O . GLY A 1 270 ? 16.833 0.912 -18.232 1.00 82.69 270 GLY A O 1
ATOM 1999 N N . LEU A 1 271 ? 18.556 0.371 -19.559 1.00 83.44 271 LEU A N 1
ATOM 2000 C CA . LEU A 1 271 ? 17.756 -0.563 -20.345 1.00 83.44 271 LEU A CA 1
ATOM 2001 C C . LEU A 1 271 ? 17.195 -1.704 -19.478 1.00 83.44 271 LEU A C 1
ATOM 2003 O O . LEU A 1 271 ? 16.028 -2.051 -19.621 1.00 83.44 271 LEU A O 1
ATOM 2007 N N . SER A 1 272 ? 17.978 -2.237 -18.532 1.00 83.75 272 SER A N 1
ATOM 2008 C CA . SER A 1 272 ? 17.557 -3.359 -17.676 1.00 83.75 272 SER A CA 1
ATOM 2009 C C . SER A 1 272 ? 16.296 -3.053 -16.862 1.00 83.75 272 SER A C 1
ATOM 2011 O O . SER A 1 272 ? 15.307 -3.776 -16.968 1.00 83.75 272 SER A O 1
ATOM 2013 N N . TRP A 1 273 ? 16.290 -1.950 -16.105 1.00 86.44 273 TRP A N 1
ATOM 2014 C CA . TRP A 1 273 ? 15.130 -1.567 -15.292 1.00 86.44 273 TRP A CA 1
ATOM 2015 C C . TRP A 1 273 ? 13.917 -1.217 -16.156 1.00 86.44 273 TRP A C 1
ATOM 2017 O O . TRP A 1 273 ? 12.782 -1.442 -15.742 1.00 86.44 273 TRP A O 1
ATOM 2027 N N . THR A 1 274 ? 14.139 -0.700 -17.367 1.00 85.19 274 THR A N 1
ATOM 2028 C CA . THR A 1 274 ? 13.044 -0.382 -18.286 1.00 85.19 274 THR A CA 1
ATOM 2029 C C . THR A 1 274 ? 12.419 -1.646 -18.862 1.00 85.19 274 THR A C 1
ATOM 2031 O O . THR A 1 274 ? 11.195 -1.742 -18.901 1.00 85.19 274 THR A O 1
ATOM 2034 N N . VAL A 1 275 ? 13.227 -2.632 -19.269 1.00 85.50 275 VAL A N 1
ATOM 2035 C CA . VAL A 1 275 ? 12.725 -3.939 -19.725 1.00 85.50 275 VAL A CA 1
ATOM 2036 C C . VAL A 1 275 ? 11.871 -4.575 -18.630 1.00 85.50 275 VAL A C 1
ATOM 2038 O O . VAL A 1 275 ? 10.740 -4.982 -18.897 1.00 85.50 275 VAL A O 1
ATOM 2041 N N . GLU A 1 276 ? 12.357 -4.588 -17.386 1.00 88.38 276 GLU A N 1
ATOM 2042 C CA . GLU A 1 276 ? 11.585 -5.084 -16.243 1.00 88.38 276 GLU A CA 1
ATOM 2043 C C . GLU A 1 276 ? 10.288 -4.292 -16.041 1.00 88.38 276 GLU A C 1
ATOM 2045 O O . GLU A 1 276 ? 9.214 -4.880 -15.910 1.00 88.38 276 GLU A O 1
ATOM 2050 N N . ALA A 1 277 ? 10.344 -2.959 -16.068 1.00 87.94 277 ALA A N 1
ATOM 2051 C CA . ALA A 1 277 ? 9.163 -2.116 -15.907 1.00 87.94 277 ALA A CA 1
ATOM 2052 C C . ALA A 1 277 ? 8.128 -2.344 -17.021 1.00 87.94 277 ALA A C 1
ATOM 2054 O O . ALA A 1 277 ? 6.929 -2.431 -16.744 1.00 87.94 277 ALA A O 1
ATOM 2055 N N . ALA A 1 278 ? 8.570 -2.473 -18.273 1.00 86.88 278 ALA A N 1
ATOM 2056 C CA . ALA A 1 278 ? 7.716 -2.766 -19.417 1.00 86.88 278 ALA A CA 1
ATOM 2057 C C . ALA A 1 278 ? 7.075 -4.156 -19.291 1.00 86.88 278 ALA A C 1
ATOM 2059 O O . ALA A 1 278 ? 5.867 -4.305 -19.510 1.00 86.88 278 ALA A O 1
ATOM 2060 N N . PHE A 1 279 ? 7.849 -5.155 -18.860 1.00 87.94 279 PHE A N 1
ATOM 2061 C CA . PHE A 1 279 ? 7.351 -6.495 -18.574 1.00 87.94 279 PHE A CA 1
ATOM 2062 C C . PHE A 1 279 ? 6.288 -6.472 -17.469 1.00 87.94 279 PHE A C 1
ATOM 2064 O O . PHE A 1 279 ? 5.147 -6.861 -17.709 1.00 87.94 279 PHE A O 1
ATOM 2071 N N . TYR A 1 280 ? 6.596 -5.935 -16.286 1.00 90.12 280 TYR A N 1
ATOM 2072 C CA . TYR A 1 280 ? 5.641 -5.906 -15.175 1.00 90.12 280 TYR A CA 1
ATOM 2073 C C . TYR A 1 280 ? 4.396 -5.078 -15.495 1.00 90.12 280 TYR A C 1
ATOM 2075 O O . TYR A 1 280 ? 3.286 -5.469 -15.133 1.00 90.12 280 TYR A O 1
ATOM 2083 N N . ARG A 1 281 ? 4.539 -3.962 -16.218 1.00 89.06 281 ARG A N 1
ATOM 2084 C CA . ARG A 1 281 ? 3.400 -3.142 -16.648 1.00 89.06 281 ARG A CA 1
ATOM 2085 C C . ARG A 1 281 ? 2.514 -3.877 -17.648 1.00 89.06 281 ARG A C 1
ATOM 2087 O O . ARG A 1 281 ? 1.292 -3.810 -17.527 1.00 89.06 281 ARG A O 1
ATOM 2094 N N . SER A 1 282 ? 3.100 -4.565 -18.627 1.00 88.31 282 SER A N 1
ATOM 2095 C CA . SER A 1 282 ? 2.337 -5.336 -19.615 1.00 88.31 282 SER A CA 1
ATOM 2096 C C . SER A 1 282 ? 1.648 -6.547 -18.979 1.00 88.31 282 SER A C 1
ATOM 2098 O O . SER A 1 282 ? 0.462 -6.762 -19.233 1.00 88.31 282 SER A O 1
ATOM 2100 N N . ALA A 1 283 ? 2.329 -7.253 -18.072 1.00 89.31 283 ALA A N 1
ATOM 2101 C CA . ALA A 1 283 ? 1.759 -8.336 -17.276 1.00 89.31 283 ALA A CA 1
ATOM 2102 C C . ALA A 1 283 ? 0.600 -7.840 -16.397 1.00 89.31 283 ALA A C 1
ATOM 2104 O O . ALA A 1 283 ? -0.489 -8.411 -16.436 1.00 89.31 283 ALA A O 1
ATOM 2105 N N . ALA A 1 284 ? 0.778 -6.729 -15.675 1.00 86.75 284 ALA A N 1
ATOM 2106 C CA . ALA A 1 284 ? -0.281 -6.126 -14.868 1.00 86.75 284 ALA A CA 1
ATOM 2107 C C . ALA A 1 284 ? -1.487 -5.711 -15.726 1.00 86.75 284 ALA A C 1
ATOM 2109 O O . ALA A 1 284 ? -2.627 -6.009 -15.378 1.00 86.75 284 ALA A O 1
ATOM 2110 N N . ALA A 1 285 ? -1.251 -5.079 -16.880 1.00 86.88 285 ALA A N 1
ATOM 2111 C CA . ALA A 1 285 ? -2.315 -4.685 -17.801 1.00 86.88 285 ALA A CA 1
ATOM 2112 C C . ALA A 1 285 ? -3.045 -5.892 -18.416 1.00 86.88 285 ALA A C 1
ATOM 2114 O O . ALA A 1 285 ? -4.243 -5.824 -18.691 1.00 86.88 285 ALA A O 1
ATOM 2115 N N . HIS A 1 286 ? -2.342 -6.997 -18.660 1.00 88.88 286 HIS A N 1
ATOM 2116 C CA . HIS A 1 286 ? -2.954 -8.247 -19.096 1.00 88.88 286 HIS A CA 1
ATOM 2117 C C . HIS A 1 286 ? -3.829 -8.850 -17.988 1.00 88.88 286 HIS A C 1
ATOM 2119 O O . HIS A 1 286 ? -5.017 -9.063 -18.218 1.00 88.88 286 HIS A O 1
ATOM 2125 N N . LEU A 1 287 ? -3.303 -8.983 -16.768 1.00 88.38 287 LEU A N 1
ATOM 2126 C CA . LEU A 1 287 ? -4.050 -9.484 -15.608 1.00 88.38 287 LEU A CA 1
ATOM 2127 C C . LEU A 1 287 ? -5.295 -8.641 -15.299 1.00 88.38 287 LEU A C 1
ATOM 2129 O O . LEU A 1 287 ? -6.358 -9.188 -15.020 1.00 88.38 287 LEU A O 1
ATOM 2133 N N . MET A 1 288 ? -5.205 -7.311 -15.396 1.00 84.31 288 MET A N 1
ATOM 2134 C CA . MET A 1 288 ? -6.356 -6.415 -15.212 1.00 84.31 288 MET A CA 1
ATOM 2135 C C . MET A 1 288 ? -7.434 -6.590 -16.292 1.00 84.31 288 MET A C 1
ATOM 2137 O O . MET A 1 288 ? -8.613 -6.378 -16.009 1.00 84.31 288 MET A O 1
ATOM 2141 N N . ARG A 1 289 ? -7.053 -6.966 -17.523 1.00 86.56 289 ARG A N 1
ATOM 2142 C CA . ARG A 1 289 ? -8.007 -7.271 -18.604 1.00 86.56 289 ARG A CA 1
ATOM 2143 C C . ARG A 1 289 ? -8.688 -8.619 -18.393 1.00 86.56 289 ARG A C 1
ATOM 2145 O O . ARG A 1 289 ? -9.894 -8.709 -18.595 1.00 86.56 289 ARG A O 1
ATOM 2152 N N . GLU A 1 290 ? -7.937 -9.636 -17.980 1.00 90.75 290 GLU A N 1
ATOM 2153 C CA . GLU A 1 290 ? -8.490 -10.968 -17.706 1.00 90.75 290 GLU A CA 1
ATOM 2154 C C . GLU A 1 290 ? -9.352 -10.999 -16.442 1.00 90.75 290 GLU A C 1
ATOM 2156 O O . GLU A 1 290 ? -10.347 -11.721 -16.386 1.00 90.75 290 GLU A O 1
ATOM 2161 N N . GLN A 1 291 ? -9.011 -10.184 -15.441 1.00 87.38 291 GLN A N 1
ATOM 2162 C CA . GLN A 1 291 ? -9.763 -10.063 -14.197 1.00 87.38 291 GLN A CA 1
ATOM 2163 C C . GLN A 1 291 ? -10.325 -8.646 -14.014 1.00 87.38 291 GLN A C 1
ATOM 2165 O O . GLN A 1 291 ? -9.712 -7.810 -13.341 1.00 87.38 291 GLN A O 1
ATOM 2170 N N . PRO A 1 292 ? -11.555 -8.381 -14.500 1.00 79.69 292 PRO A N 1
ATOM 2171 C CA . PRO A 1 292 ? -12.218 -7.086 -14.350 1.00 79.69 292 PRO A CA 1
ATOM 2172 C C . PRO A 1 292 ? -12.370 -6.621 -12.896 1.00 79.69 292 PRO A C 1
ATOM 2174 O O . PRO A 1 292 ? -12.533 -5.427 -12.652 1.00 79.69 292 PRO A O 1
ATOM 2177 N N . ALA A 1 293 ? -12.327 -7.542 -11.925 1.00 80.12 293 ALA A N 1
ATOM 2178 C CA . ALA A 1 293 ? -12.307 -7.207 -10.504 1.00 80.12 293 ALA A CA 1
ATOM 2179 C C . ALA A 1 293 ? -11.095 -6.325 -10.160 1.00 80.12 293 ALA A C 1
ATOM 2181 O O . ALA A 1 293 ? -11.273 -5.262 -9.574 1.00 80.12 293 ALA A O 1
ATOM 2182 N N . LEU A 1 294 ? -9.892 -6.690 -10.619 1.00 74.19 294 LEU A N 1
ATOM 2183 C CA . LEU A 1 294 ? -8.659 -5.928 -10.388 1.00 74.19 294 LEU A CA 1
ATOM 2184 C C . LEU A 1 294 ? -8.707 -4.538 -11.034 1.00 74.19 294 LEU A C 1
ATOM 2186 O O . LEU A 1 294 ? -8.235 -3.574 -10.442 1.00 74.19 294 LEU A O 1
ATOM 2190 N N . ALA A 1 295 ? -9.341 -4.409 -12.203 1.00 72.44 295 ALA A N 1
ATOM 2191 C CA . ALA A 1 295 ? -9.516 -3.119 -12.874 1.00 72.44 295 ALA A CA 1
ATOM 2192 C C . ALA A 1 295 ? -10.488 -2.174 -12.140 1.00 72.44 295 ALA A C 1
ATOM 2194 O O . ALA A 1 295 ? -10.358 -0.956 -12.238 1.00 72.44 295 ALA A O 1
ATOM 2195 N N . ARG A 1 296 ? -11.459 -2.717 -11.390 1.00 68.44 296 ARG A N 1
ATOM 2196 C CA . ARG A 1 296 ? -12.383 -1.927 -10.553 1.00 68.44 296 ARG A CA 1
ATOM 2197 C C . ARG A 1 296 ? -11.751 -1.474 -9.233 1.00 68.44 296 ARG A C 1
ATOM 2199 O O . ARG A 1 296 ? -12.293 -0.586 -8.578 1.00 68.44 296 ARG A O 1
ATOM 2206 N N . HIS A 1 297 ? -10.620 -2.058 -8.843 1.00 64.56 297 HIS A N 1
ATOM 2207 C CA . HIS A 1 297 ? -9.893 -1.719 -7.622 1.00 64.56 297 HIS A CA 1
ATOM 2208 C C . HIS A 1 297 ? -8.918 -0.555 -7.853 1.00 64.56 297 HIS A C 1
ATOM 2210 O O . HIS A 1 297 ? -7.699 -0.714 -7.805 1.00 64.56 297 HIS A O 1
ATOM 2216 N N . THR A 1 298 ? -9.445 0.650 -8.077 1.00 65.25 298 THR A N 1
ATOM 2217 C CA . THR A 1 298 ? -8.609 1.858 -8.127 1.00 65.25 298 THR A CA 1
ATOM 2218 C C . THR A 1 298 ? -8.189 2.248 -6.708 1.00 65.25 298 THR A C 1
ATOM 2220 O O . THR A 1 298 ? -9.036 2.475 -5.842 1.00 65.25 298 THR A O 1
ATOM 2223 N N . GLY A 1 299 ? -6.880 2.364 -6.454 1.00 65.06 299 GLY A N 1
ATOM 2224 C CA . GLY A 1 299 ? -6.343 2.690 -5.122 1.00 65.06 299 GLY A CA 1
ATOM 2225 C C . GLY A 1 299 ? -6.916 3.977 -4.508 1.00 65.06 299 GLY A C 1
ATOM 2226 O O . GLY A 1 299 ? -7.113 4.047 -3.297 1.00 65.06 299 GLY A O 1
ATOM 2227 N N . SER A 1 300 ? -7.282 4.962 -5.336 1.00 66.75 300 SER A N 1
ATOM 2228 C CA . SER A 1 300 ? -7.934 6.202 -4.891 1.00 66.75 300 SER A CA 1
ATOM 2229 C C . SER A 1 300 ? -9.322 5.972 -4.286 1.00 66.75 300 SER A C 1
ATOM 2231 O O . SER A 1 300 ? -9.672 6.625 -3.304 1.00 66.75 300 SER A O 1
ATOM 2233 N N . THR A 1 301 ? -10.099 5.023 -4.813 1.00 74.75 301 THR A N 1
ATOM 2234 C CA . THR A 1 301 ? -11.427 4.680 -4.287 1.00 74.75 301 THR A CA 1
ATOM 2235 C C . THR A 1 301 ? -11.311 3.973 -2.940 1.00 74.75 301 THR A C 1
ATOM 2237 O O . THR A 1 301 ? -12.044 4.306 -2.012 1.00 74.75 301 THR A O 1
ATOM 2240 N N . HIS A 1 302 ? -10.357 3.050 -2.780 1.00 79.19 302 HIS A N 1
ATOM 2241 C CA . HIS A 1 302 ? -10.137 2.389 -1.491 1.00 79.19 302 HIS A CA 1
ATOM 2242 C C . HIS A 1 302 ? -9.638 3.350 -0.417 1.00 79.19 302 HIS A C 1
ATOM 2244 O O . HIS A 1 302 ? -10.116 3.279 0.711 1.00 79.19 302 HIS A O 1
ATOM 2250 N N . GLU A 1 303 ? -8.730 4.267 -0.746 1.00 84.06 303 GLU A N 1
ATOM 2251 C CA . GLU A 1 303 ? -8.251 5.233 0.243 1.00 84.06 303 GLU A CA 1
ATOM 2252 C C . GLU A 1 303 ? -9.374 6.171 0.702 1.00 84.06 303 GLU A C 1
ATOM 2254 O O . GLU A 1 303 ? -9.512 6.448 1.893 1.00 84.06 303 GLU A O 1
ATOM 2259 N N . GLN A 1 304 ? -10.252 6.581 -0.218 1.00 86.88 304 GLN A N 1
ATOM 2260 C CA . GLN A 1 304 ? -11.454 7.342 0.124 1.00 86.88 304 GLN A CA 1
ATOM 2261 C C . GLN A 1 304 ? -12.413 6.544 1.012 1.00 86.88 304 GLN A C 1
ATOM 2263 O O . GLN A 1 304 ? -12.892 7.075 2.012 1.00 86.88 304 GLN A O 1
ATOM 2268 N N . VAL A 1 305 ? -12.669 5.271 0.691 1.00 88.75 305 VAL A N 1
ATOM 2269 C CA . VAL A 1 305 ? -13.521 4.396 1.511 1.00 88.75 305 VAL A CA 1
ATOM 2270 C C . VAL A 1 305 ? -12.916 4.188 2.902 1.00 88.75 305 VAL A C 1
ATOM 2272 O O . VAL A 1 305 ? -13.631 4.325 3.892 1.00 88.75 305 VAL A O 1
ATOM 2275 N N . ARG A 1 306 ? -11.605 3.929 3.004 1.00 90.62 306 ARG A N 1
ATOM 2276 C CA . ARG A 1 306 ? -10.888 3.791 4.285 1.00 90.62 306 ARG A CA 1
ATOM 2277 C C . ARG A 1 306 ? -11.001 5.057 5.119 1.00 90.62 306 ARG A C 1
ATOM 2279 O O . ARG A 1 306 ? -11.371 4.981 6.289 1.00 90.62 306 ARG A O 1
ATOM 2286 N N . LYS A 1 307 ? -10.728 6.215 4.517 1.00 92.94 307 LYS A N 1
ATOM 2287 C CA . LYS A 1 307 ? -10.835 7.505 5.198 1.00 92.94 307 LYS A CA 1
ATOM 2288 C C . LYS A 1 307 ? -12.261 7.751 5.682 1.00 92.94 307 LYS A C 1
ATOM 2290 O O . LYS A 1 307 ? -12.466 8.096 6.841 1.00 92.94 307 LYS A O 1
ATOM 2295 N N . ARG A 1 308 ? -13.255 7.496 4.828 1.00 93.81 308 ARG A N 1
ATOM 2296 C CA . ARG A 1 308 ? -14.665 7.662 5.187 1.00 93.81 308 ARG A CA 1
ATOM 2297 C C . ARG A 1 308 ? -15.084 6.727 6.319 1.00 93.81 308 ARG A C 1
ATOM 2299 O O . ARG A 1 308 ? -15.811 7.152 7.210 1.00 93.81 308 ARG A O 1
ATOM 2306 N N . PHE A 1 309 ? -14.617 5.481 6.304 1.00 95.56 309 PHE A N 1
ATOM 2307 C CA . PHE A 1 309 ? -14.855 4.527 7.384 1.00 95.56 309 PHE A CA 1
ATOM 2308 C C . PHE A 1 309 ? -14.263 5.026 8.707 1.00 95.56 309 PHE A C 1
ATOM 2310 O O . PHE A 1 309 ? -14.966 5.042 9.710 1.00 95.56 309 PHE A O 1
ATOM 2317 N N . GLN A 1 310 ? -13.013 5.499 8.705 1.00 95.56 310 GLN A N 1
ATOM 2318 C CA . GLN A 1 310 ? -12.363 6.050 9.901 1.00 95.56 310 GLN A CA 1
ATOM 2319 C C . GLN A 1 310 ? -13.107 7.271 10.456 1.00 95.56 310 GLN A C 1
ATOM 2321 O O . GLN A 1 310 ? -13.298 7.377 11.665 1.00 95.56 310 GLN A O 1
ATOM 2326 N N . GLU A 1 311 ? -13.545 8.183 9.585 1.00 96.94 311 GLU A N 1
ATOM 2327 C CA . GLU A 1 311 ? -14.338 9.352 9.979 1.00 96.94 311 GLU A CA 1
ATOM 2328 C C . GLU A 1 311 ? -15.656 8.938 10.645 1.00 96.94 311 GLU A C 1
ATOM 2330 O O . GLU A 1 311 ? -15.978 9.422 11.731 1.00 96.94 311 GLU A O 1
ATOM 2335 N N . LEU A 1 312 ? -16.393 8.016 10.019 1.00 97.56 312 LEU A N 1
ATOM 2336 C CA . LEU A 1 312 ? -17.669 7.522 10.536 1.00 97.56 312 LEU A CA 1
ATOM 2337 C C . LEU A 1 312 ? -17.501 6.739 11.842 1.00 97.56 312 LEU A C 1
ATOM 2339 O O . LEU A 1 312 ? -18.320 6.888 12.743 1.00 97.56 312 LEU A O 1
ATOM 2343 N N . ASP A 1 313 ? -16.443 5.941 11.979 1.00 97.31 313 ASP A N 1
ATOM 2344 C CA . ASP A 1 313 ? -16.149 5.202 13.210 1.00 97.31 313 ASP A CA 1
ATOM 2345 C C . ASP A 1 313 ? -15.886 6.159 14.388 1.00 97.31 313 ASP A C 1
ATOM 2347 O O . ASP A 1 313 ? -16.477 6.027 15.463 1.00 97.31 313 ASP A O 1
ATOM 2351 N N . GLN A 1 314 ? -15.097 7.217 14.163 1.00 97.00 314 GLN A N 1
ATOM 2352 C CA . GLN A 1 314 ? -14.882 8.269 15.165 1.00 97.00 314 GLN A CA 1
ATOM 2353 C C . GLN A 1 314 ? -16.169 9.035 15.498 1.00 97.00 314 GLN A C 1
ATOM 2355 O O . GLN A 1 314 ? -16.414 9.375 16.662 1.00 97.00 314 GLN A O 1
ATOM 2360 N N . GLU A 1 315 ? -17.014 9.290 14.499 1.00 97.81 315 GLU A N 1
ATOM 2361 C CA . GLU A 1 315 ? -18.317 9.918 14.701 1.0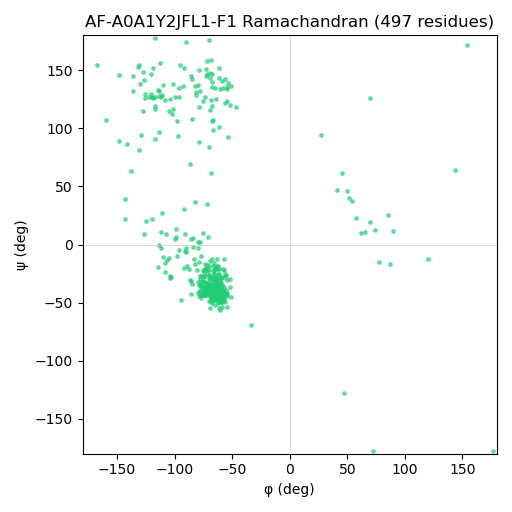0 97.81 315 GLU A CA 1
ATOM 2362 C C . GLU A 1 315 ? -19.234 9.035 15.560 1.00 97.81 315 GLU A C 1
ATOM 2364 O O . GLU A 1 315 ? -19.793 9.514 16.549 1.00 97.81 315 GLU A O 1
ATOM 2369 N N . ILE A 1 316 ? -19.319 7.735 15.266 1.00 97.94 316 ILE A N 1
ATOM 2370 C CA . ILE A 1 316 ? -20.081 6.757 16.053 1.00 97.94 316 ILE A CA 1
ATOM 2371 C C . ILE A 1 316 ? -19.570 6.708 17.495 1.00 97.94 316 ILE A C 1
ATOM 2373 O O . ILE A 1 316 ? -20.374 6.765 18.429 1.00 97.94 316 ILE A O 1
ATOM 2377 N N . LEU A 1 317 ? -18.251 6.660 17.710 1.00 96.88 317 LEU A N 1
ATOM 2378 C CA . LEU A 1 317 ? -17.665 6.695 19.054 1.00 96.88 317 LEU A CA 1
ATOM 2379 C C . LEU A 1 317 ? -18.060 7.971 19.810 1.00 96.88 317 LEU A C 1
ATOM 2381 O O . LEU A 1 317 ? -18.430 7.912 20.985 1.00 96.88 317 LEU A O 1
ATOM 2385 N N . SER A 1 318 ? -18.027 9.126 19.143 1.00 97.81 318 SER A N 1
ATOM 2386 C CA . SER A 1 318 ? -18.440 10.410 19.719 1.00 97.81 318 SER A CA 1
ATOM 2387 C C . SER A 1 318 ? -19.930 10.434 20.081 1.00 97.81 318 SER A C 1
ATOM 2389 O O . SER A 1 318 ? -20.299 10.816 21.198 1.00 97.81 318 SER A O 1
ATOM 2391 N N . LEU A 1 319 ? -20.796 9.972 19.178 1.00 98.06 319 LEU A N 1
ATOM 2392 C CA . LEU A 1 319 ? -22.241 9.899 19.397 1.00 98.06 319 LEU A CA 1
ATOM 2393 C C . LEU A 1 319 ? -22.596 8.912 20.514 1.00 98.06 319 LEU A C 1
ATOM 2395 O O . LEU A 1 319 ? -23.410 9.240 21.379 1.00 98.06 319 LEU A O 1
ATOM 2399 N N . ASN A 1 320 ? -21.932 7.756 20.574 1.00 97.50 320 ASN A N 1
ATOM 2400 C CA . ASN A 1 320 ? -22.115 6.777 21.644 1.00 97.50 320 ASN A CA 1
ATOM 2401 C C . ASN A 1 320 ? -21.738 7.350 23.014 1.00 97.50 320 ASN A C 1
ATOM 2403 O O . ASN A 1 320 ? -22.472 7.143 23.980 1.00 97.50 320 ASN A O 1
ATOM 2407 N N . ARG A 1 321 ? -20.658 8.139 23.115 1.00 95.88 321 ARG A N 1
ATOM 2408 C CA . ARG A 1 321 ? -20.305 8.841 24.366 1.00 95.88 321 ARG A CA 1
ATOM 2409 C C . ARG A 1 321 ? -21.423 9.783 24.817 1.00 95.88 321 ARG A C 1
ATOM 2411 O O . ARG A 1 321 ? -21.787 9.777 25.992 1.00 95.88 321 ARG A O 1
ATOM 2418 N N . ARG A 1 322 ? -22.004 10.555 23.890 1.00 97.00 322 ARG A N 1
ATOM 2419 C CA . ARG A 1 322 ? -23.137 11.455 24.184 1.00 97.00 322 ARG A CA 1
ATOM 2420 C C . ARG A 1 322 ? -24.383 10.679 24.604 1.00 97.00 322 ARG A C 1
ATOM 2422 O O . ARG A 1 322 ? -25.038 11.062 25.570 1.00 97.00 322 ARG A O 1
ATOM 2429 N N . LEU A 1 323 ? -24.681 9.571 23.927 1.00 96.56 323 LEU A N 1
ATOM 2430 C CA . LEU A 1 323 ? -25.806 8.700 24.259 1.00 96.56 323 LEU A CA 1
ATOM 2431 C C . LEU A 1 323 ? -25.662 8.105 25.665 1.00 96.56 323 LEU A C 1
ATOM 2433 O O . LEU A 1 323 ? -26.620 8.116 26.436 1.00 96.56 323 LEU A O 1
ATOM 2437 N N . VAL A 1 324 ? -24.472 7.610 26.016 1.00 93.94 324 VAL A N 1
ATOM 2438 C CA . VAL A 1 324 ? -24.181 7.092 27.360 1.00 93.94 324 VAL A CA 1
ATOM 2439 C C . VAL A 1 324 ? -24.345 8.195 28.404 1.00 93.94 324 VAL A C 1
ATOM 2441 O O . VAL A 1 324 ? -25.017 7.970 29.407 1.00 93.94 324 VAL A O 1
ATOM 2444 N N . ALA A 1 325 ? -23.817 9.398 28.159 1.00 94.19 325 ALA A N 1
ATOM 2445 C CA . ALA A 1 325 ? -23.978 10.531 29.070 1.00 94.19 325 ALA A CA 1
ATOM 2446 C C . ALA A 1 325 ? -25.456 10.906 29.284 1.00 94.19 325 ALA A C 1
ATOM 2448 O O . ALA A 1 325 ? -25.882 11.085 30.423 1.00 94.19 325 ALA A O 1
ATOM 2449 N N . ALA A 1 326 ? -26.257 10.951 28.215 1.00 95.75 326 ALA A N 1
ATOM 2450 C CA . ALA A 1 326 ? -27.692 11.221 28.304 1.00 95.75 326 ALA A CA 1
ATOM 2451 C C . ALA A 1 326 ? -28.440 10.132 29.096 1.00 95.75 326 ALA A C 1
ATOM 2453 O O . ALA A 1 326 ? -29.260 10.445 29.957 1.00 95.75 326 ALA A O 1
ATOM 2454 N N . LYS A 1 327 ? -28.119 8.851 28.860 1.00 93.75 327 LYS A N 1
ATOM 2455 C CA . LYS A 1 327 ? -28.692 7.722 29.614 1.00 93.75 327 LYS A CA 1
ATOM 2456 C C . LYS A 1 327 ? -28.317 7.762 31.096 1.00 93.75 327 LYS A C 1
ATOM 2458 O O . LYS A 1 327 ? -29.157 7.458 31.936 1.00 93.75 327 LYS A O 1
ATOM 2463 N N . LEU A 1 328 ? -27.077 8.134 31.418 1.00 92.06 328 LEU A N 1
ATOM 2464 C CA . LEU A 1 328 ? -26.623 8.301 32.800 1.00 92.06 328 LEU A CA 1
ATOM 2465 C C . LEU A 1 328 ? -27.341 9.463 33.487 1.00 92.06 328 LEU A C 1
ATOM 2467 O O . LEU A 1 328 ? -27.781 9.308 34.619 1.00 92.06 328 LEU A O 1
ATOM 2471 N N . PHE A 1 329 ? -27.512 10.592 32.797 1.00 93.25 329 PHE A N 1
ATOM 2472 C CA . PHE A 1 329 ? -28.225 11.752 33.334 1.00 93.25 329 PHE A CA 1
ATOM 2473 C C . PHE A 1 329 ? -29.704 11.453 33.619 1.00 93.25 329 PHE A C 1
ATOM 2475 O O . PHE A 1 329 ? -30.253 11.923 34.610 1.00 93.25 329 PHE A O 1
ATOM 2482 N N . ALA A 1 330 ? -30.346 10.637 32.779 1.00 93.50 330 ALA A N 1
ATOM 2483 C CA . ALA A 1 330 ? -31.734 10.218 32.969 1.00 93.50 330 ALA A CA 1
ATOM 2484 C C . ALA A 1 330 ? -31.916 9.132 34.049 1.00 93.50 330 ALA A C 1
ATOM 2486 O O . ALA A 1 330 ? -33.050 8.801 34.406 1.00 93.50 330 ALA A O 1
ATOM 2487 N N . ARG A 1 331 ? -30.830 8.534 34.556 1.00 92.62 331 ARG A N 1
ATOM 2488 C CA . ARG A 1 331 ? -30.907 7.443 35.530 1.00 92.62 331 ARG A CA 1
ATOM 2489 C C . ARG A 1 331 ? -31.317 7.988 36.894 1.00 92.62 331 ARG A C 1
ATOM 2491 O O . ARG A 1 331 ? -30.685 8.889 37.434 1.00 92.62 331 ARG A O 1
ATOM 2498 N N . GLN A 1 332 ? -32.357 7.401 37.480 1.00 93.50 332 GLN A N 1
ATOM 2499 C CA . GLN A 1 332 ? -32.786 7.776 38.823 1.00 93.50 332 GLN A CA 1
ATOM 2500 C C . GLN A 1 332 ? -31.747 7.339 39.855 1.00 93.50 332 GLN A C 1
ATOM 2502 O O . GLN A 1 332 ? -31.389 6.161 39.938 1.00 93.50 332 GLN A O 1
ATOM 2507 N N . VAL A 1 333 ? -31.278 8.301 40.647 1.00 94.31 333 VAL A N 1
ATOM 2508 C CA . VAL A 1 333 ? -30.374 8.051 41.766 1.00 94.31 333 VAL A CA 1
ATOM 2509 C C . VAL A 1 333 ? -31.200 7.945 43.047 1.00 94.31 333 VAL A C 1
ATOM 2511 O O . VAL A 1 333 ? -31.973 8.861 43.340 1.00 94.31 333 VAL A O 1
ATOM 2514 N N . PRO A 1 334 ? -31.056 6.859 43.826 1.00 94.62 334 PRO A N 1
ATOM 2515 C CA . PRO A 1 334 ? -31.714 6.740 45.118 1.00 94.62 334 PRO A CA 1
ATOM 2516 C C . PRO A 1 334 ? -31.345 7.912 46.031 1.00 94.62 334 PRO A C 1
ATOM 2518 O O . PRO A 1 334 ? -30.172 8.138 46.327 1.00 94.62 334 PRO A O 1
ATOM 2521 N N . VAL A 1 335 ? -32.357 8.651 46.493 1.00 93.94 335 VAL A N 1
ATOM 2522 C CA . VAL A 1 335 ? -32.167 9.799 47.397 1.00 93.94 335 VAL A CA 1
ATOM 2523 C C . VAL A 1 335 ? -31.533 9.356 48.719 1.00 93.94 335 VAL A C 1
ATOM 2525 O O . VAL A 1 335 ? -30.726 10.086 49.289 1.00 93.94 335 VAL A O 1
ATOM 2528 N N . GLY A 1 336 ? -31.864 8.150 49.187 1.00 92.94 336 GLY A N 1
ATOM 2529 C CA . GLY A 1 336 ? -31.440 7.648 50.489 1.00 92.94 336 GLY A CA 1
ATOM 2530 C C . GLY A 1 336 ? -32.157 8.323 51.657 1.00 92.94 336 GLY A C 1
ATOM 2531 O O . GLY A 1 336 ? -33.047 9.155 51.479 1.00 92.94 336 GLY A O 1
ATOM 2532 N N . GLN A 1 337 ? -31.779 7.943 52.873 1.00 92.81 337 GLN A N 1
ATOM 2533 C CA . GLN A 1 337 ? -32.391 8.410 54.117 1.00 92.81 337 GLN A CA 1
ATOM 2534 C C . GLN A 1 337 ? -31.331 8.962 55.070 1.00 92.81 337 GLN A C 1
ATOM 2536 O O . GLN A 1 337 ? -30.229 8.419 55.185 1.00 92.81 337 GLN A O 1
ATOM 2541 N N . ARG A 1 338 ? -31.682 10.045 55.775 1.00 89.75 338 ARG A N 1
ATOM 2542 C CA . ARG A 1 338 ? -30.926 10.515 56.940 1.00 89.75 338 ARG A CA 1
ATOM 2543 C C . ARG A 1 338 ? -31.391 9.757 58.176 1.00 89.75 338 ARG A C 1
ATOM 2545 O O . ARG A 1 338 ? -32.579 9.499 58.339 1.00 89.75 338 ARG A O 1
ATOM 2552 N N . ALA A 1 339 ? -30.446 9.455 59.050 1.00 88.12 339 ALA A N 1
ATOM 2553 C CA . ALA A 1 339 ? -30.682 8.802 60.329 1.00 88.12 339 ALA A CA 1
ATOM 2554 C C . ALA A 1 339 ? -30.269 9.724 61.485 1.00 88.12 339 ALA A C 1
ATOM 2556 O O . ALA A 1 339 ? -29.758 10.822 61.267 1.00 88.12 339 ALA A O 1
ATOM 2557 N N . GLN A 1 340 ? -30.463 9.276 62.726 1.00 84.56 340 GLN A N 1
ATOM 2558 C CA . GLN A 1 340 ? -30.000 10.020 63.905 1.00 84.56 340 GLN A CA 1
ATOM 2559 C C . GLN A 1 340 ? -28.467 10.131 63.957 1.00 84.56 340 GLN A C 1
ATOM 2561 O O . GLN A 1 340 ? -27.936 11.113 64.469 1.00 84.56 340 GLN A O 1
ATOM 2566 N N . SER A 1 341 ? -27.752 9.151 63.396 1.00 88.38 341 SER A N 1
ATOM 2567 C CA . SER A 1 341 ? -26.300 9.185 63.241 1.00 88.38 341 SER A CA 1
ATOM 2568 C C . SER A 1 341 ? -25.909 9.349 61.774 1.00 88.38 341 SER A C 1
ATOM 2570 O O . SER A 1 341 ? -26.423 8.645 60.905 1.00 88.38 341 SER A O 1
ATOM 2572 N N . THR A 1 342 ? -24.919 10.204 61.494 1.00 84.56 342 THR A N 1
ATOM 2573 C CA . THR A 1 342 ? -24.317 10.358 60.149 1.00 84.56 342 THR A CA 1
ATOM 2574 C C . THR A 1 342 ? -23.731 9.054 59.605 1.00 84.56 342 THR A C 1
ATOM 2576 O O . THR A 1 342 ? -23.573 8.868 58.400 1.00 84.56 342 THR A O 1
ATOM 2579 N N . ARG A 1 343 ? -23.435 8.127 60.515 1.00 84.81 343 ARG A N 1
ATOM 2580 C CA . ARG A 1 343 ? -22.962 6.765 60.279 1.00 84.81 343 ARG A CA 1
ATOM 2581 C C . ARG A 1 343 ? -23.973 5.857 59.582 1.00 84.81 343 ARG A C 1
ATOM 2583 O O . ARG A 1 343 ? -23.540 4.908 58.922 1.00 84.81 343 ARG A O 1
ATOM 2590 N N . ASP A 1 344 ? -25.258 6.163 59.706 1.00 90.56 344 ASP A N 1
ATOM 2591 C CA . ASP A 1 344 ? -26.362 5.332 59.216 1.00 90.56 344 ASP A CA 1
ATOM 2592 C C . ASP A 1 344 ? -27.103 6.008 58.054 1.00 90.56 344 ASP A C 1
ATOM 2594 O O . ASP A 1 344 ? -28.166 5.563 57.631 1.00 90.56 344 ASP A O 1
ATOM 2598 N N . TYR A 1 345 ? -26.537 7.094 57.516 1.00 93.94 345 TYR A N 1
ATOM 2599 C CA . TYR A 1 345 ? -27.021 7.689 56.274 1.00 93.94 345 TYR A CA 1
ATOM 2600 C C . TYR A 1 345 ? -26.881 6.673 55.146 1.00 93.94 345 TYR A C 1
ATOM 2602 O O . TYR A 1 345 ? -25.871 5.957 55.098 1.00 93.94 345 TYR A O 1
ATOM 2610 N N . THR A 1 346 ? -27.844 6.671 54.224 1.00 95.12 346 THR A N 1
ATOM 2611 C CA . THR A 1 346 ? -27.880 5.770 53.061 1.00 95.12 346 THR A CA 1
ATOM 2612 C C . THR A 1 346 ? -27.845 6.526 51.730 1.00 95.12 346 THR A C 1
ATOM 2614 O O . THR A 1 346 ? -28.296 7.669 51.647 1.00 95.12 346 THR A O 1
ATOM 2617 N N . ASP A 1 347 ? -27.308 5.882 50.689 1.00 95.38 347 ASP A N 1
ATOM 2618 C CA . ASP A 1 347 ? -27.294 6.344 49.293 1.00 95.38 347 ASP A CA 1
ATOM 2619 C C . ASP A 1 347 ? -26.856 7.812 49.120 1.00 95.38 347 ASP A C 1
ATOM 2621 O O . ASP A 1 347 ? -25.777 8.178 49.598 1.00 95.38 347 ASP A O 1
ATOM 2625 N N . ASN A 1 348 ? -27.630 8.660 48.427 1.00 95.19 348 ASN A N 1
ATOM 2626 C CA . ASN A 1 348 ? -27.230 10.049 48.182 1.00 95.19 348 ASN A CA 1
ATOM 2627 C C . ASN A 1 348 ? -27.003 10.833 49.475 1.00 95.19 348 ASN A C 1
ATOM 2629 O O . ASN A 1 348 ? -26.061 11.612 49.533 1.00 95.19 348 ASN A O 1
ATOM 2633 N N . GLN A 1 349 ? -27.762 10.579 50.546 1.00 95.88 349 GLN A N 1
ATOM 2634 C CA . GLN A 1 349 ? -27.514 11.250 51.828 1.00 95.88 349 GLN A CA 1
ATOM 2635 C C . GLN A 1 349 ? -26.124 10.926 52.394 1.00 95.88 349 GLN A C 1
ATOM 2637 O O . GLN A 1 349 ? -25.475 11.805 52.966 1.00 95.88 349 GLN A O 1
ATOM 2642 N N . THR A 1 350 ? -25.633 9.691 52.227 1.00 95.25 350 THR A N 1
ATOM 2643 C CA . THR A 1 350 ? -24.251 9.343 52.595 1.00 95.25 350 THR A CA 1
ATOM 2644 C C . THR A 1 350 ? -23.258 10.091 51.715 1.00 95.25 350 THR A C 1
ATOM 2646 O O . THR A 1 350 ? -22.303 10.663 52.237 1.00 95.25 350 THR A O 1
ATOM 2649 N N . LEU A 1 351 ? -23.465 10.083 50.394 1.00 94.50 351 LEU A N 1
ATOM 2650 C CA . LEU A 1 351 ? -22.537 10.676 49.426 1.00 94.50 351 LEU A CA 1
ATOM 2651 C C . LEU A 1 351 ? -22.456 12.199 49.571 1.00 94.50 351 LEU A C 1
ATOM 2653 O O . LEU A 1 351 ? -21.352 12.735 49.643 1.00 94.50 351 LEU A O 1
ATOM 2657 N N . ASP A 1 352 ? -23.590 12.883 49.704 1.00 94.19 352 ASP A N 1
ATOM 2658 C CA . ASP A 1 352 ? -23.677 14.330 49.933 1.00 94.19 352 ASP A CA 1
ATOM 2659 C C . ASP A 1 352 ? -22.969 14.716 51.235 1.00 94.19 352 ASP A C 1
ATOM 2661 O O . ASP A 1 352 ? -22.183 15.664 51.283 1.00 94.19 352 ASP A O 1
ATOM 2665 N N . HIS A 1 353 ? -23.177 13.936 52.304 1.00 93.50 353 HIS A N 1
ATOM 2666 C CA . HIS A 1 353 ? -22.462 14.165 53.552 1.00 93.50 353 HIS A CA 1
ATOM 2667 C C . HIS A 1 353 ? -20.950 13.998 53.367 1.00 93.50 353 HIS A C 1
ATOM 2669 O O . HIS A 1 353 ? -20.202 14.899 53.735 1.00 93.50 353 HIS A O 1
ATOM 2675 N N . GLN A 1 354 ? -20.483 12.896 52.770 1.00 93.50 354 GLN A N 1
ATOM 2676 C CA . GLN A 1 354 ? -19.045 12.649 52.607 1.00 93.50 354 GLN A CA 1
ATOM 2677 C C . GLN A 1 354 ? -18.363 13.656 51.673 1.00 93.50 354 GLN A C 1
ATOM 2679 O O . GLN A 1 354 ? -17.231 14.049 51.942 1.00 93.50 354 GLN A O 1
ATOM 2684 N N . THR A 1 355 ? -19.041 14.105 50.616 1.00 93.00 355 THR A N 1
ATOM 2685 C CA . THR A 1 355 ? -18.513 15.105 49.670 1.00 93.00 355 THR A CA 1
ATOM 2686 C C . THR A 1 355 ? -18.495 16.521 50.244 1.00 93.00 355 THR A C 1
ATOM 2688 O O . THR A 1 355 ? -17.657 17.322 49.838 1.00 93.00 355 THR A O 1
ATOM 2691 N N . SER A 1 356 ? -19.346 16.828 51.230 1.00 92.94 356 SER A N 1
ATOM 2692 C CA . SER A 1 356 ? -19.311 18.112 51.950 1.00 92.94 356 SER A CA 1
ATOM 2693 C C . SER A 1 356 ? -18.142 18.245 52.940 1.00 92.94 356 SER A C 1
ATOM 2695 O O . SER A 1 356 ? -17.822 19.350 53.383 1.00 92.94 356 SER A O 1
ATOM 2697 N N . LEU A 1 357 ? -17.494 17.135 53.313 1.00 93.75 357 LEU A N 1
ATOM 2698 C CA . LEU A 1 357 ? -16.387 17.133 54.268 1.00 93.75 357 LEU A CA 1
ATOM 2699 C C . LEU A 1 357 ? -15.066 17.494 53.582 1.00 93.75 357 LEU A C 1
ATOM 2701 O O . LEU A 1 357 ? -14.709 16.922 52.559 1.00 93.75 357 LEU A O 1
ATOM 2705 N N . GLN A 1 358 ? -14.259 18.347 54.220 1.00 89.81 358 GLN A N 1
ATOM 2706 C CA . GLN A 1 358 ? -12.903 18.651 53.735 1.00 89.81 358 GLN A CA 1
ATOM 2707 C C . GLN A 1 358 ? -11.969 17.426 53.749 1.00 89.81 358 GLN A C 1
ATOM 2709 O O . GLN A 1 358 ? -11.032 17.350 52.959 1.00 89.81 358 GLN A O 1
ATOM 2714 N N . LYS A 1 359 ? -12.191 16.479 54.673 1.00 89.06 359 LYS A N 1
ATOM 2715 C CA . LYS A 1 359 ? -11.416 15.234 54.811 1.00 89.06 359 LYS A CA 1
ATOM 2716 C C . LYS A 1 359 ? -12.344 14.067 55.181 1.00 89.06 359 LYS A C 1
ATOM 2718 O O . LYS A 1 359 ? -12.512 13.792 56.373 1.00 89.06 359 LYS A O 1
ATOM 2723 N N . PRO A 1 360 ? -12.965 13.385 54.206 1.00 87.06 360 PRO A N 1
ATOM 2724 C CA . PRO A 1 360 ? -13.792 12.212 54.479 1.00 87.06 360 PRO A CA 1
ATOM 2725 C C . PRO A 1 360 ? -12.941 11.065 55.052 1.00 87.06 360 PRO A C 1
ATOM 2727 O O . PRO A 1 360 ? -11.848 10.785 54.564 1.00 87.06 360 PRO A O 1
ATOM 2730 N N . ARG A 1 361 ? -13.426 10.403 56.114 1.00 87.38 361 ARG A N 1
ATOM 2731 C CA . ARG A 1 361 ? -12.730 9.290 56.810 1.00 87.38 361 ARG A CA 1
ATOM 2732 C C . ARG A 1 361 ? -13.522 7.978 56.797 1.00 87.38 361 ARG A C 1
ATOM 2734 O O . ARG A 1 361 ? -13.340 7.130 57.668 1.00 87.38 361 ARG A O 1
ATOM 2741 N N . ILE A 1 362 ? -14.448 7.821 55.854 1.00 90.88 362 ILE A N 1
ATOM 2742 C CA . ILE A 1 362 ? -15.244 6.599 55.722 1.00 90.88 362 ILE A CA 1
ATOM 2743 C C . ILE A 1 362 ? -14.425 5.492 55.041 1.00 90.88 362 ILE A C 1
ATOM 2745 O O . ILE A 1 362 ? -13.797 5.716 54.011 1.00 90.88 362 ILE A O 1
ATOM 2749 N N . ALA A 1 363 ? -14.434 4.283 55.608 1.00 92.50 363 ALA A N 1
ATOM 2750 C CA . ALA A 1 363 ? -13.835 3.119 54.960 1.00 92.50 363 ALA A CA 1
ATOM 2751 C C . ALA A 1 363 ? -14.630 2.743 53.698 1.00 92.50 363 ALA A C 1
ATOM 2753 O O . ALA A 1 363 ? -15.861 2.733 53.737 1.00 92.50 363 ALA A O 1
ATOM 2754 N N . LEU A 1 364 ? -13.947 2.371 52.608 1.00 91.88 364 LEU A N 1
ATOM 2755 C CA . LEU A 1 364 ? -14.595 2.047 51.326 1.00 91.88 364 LEU A CA 1
ATOM 2756 C C . LEU A 1 364 ? -15.659 0.955 51.459 1.00 91.88 364 LEU A C 1
ATOM 2758 O O . LEU A 1 364 ? -16.757 1.122 50.940 1.00 91.88 364 LEU A O 1
ATOM 2762 N N . ARG A 1 365 ? -15.389 -0.107 52.227 1.00 93.06 365 ARG A N 1
ATOM 2763 C CA . ARG A 1 365 ? -16.376 -1.163 52.503 1.00 93.06 365 ARG A CA 1
ATOM 2764 C C . ARG A 1 365 ? -17.679 -0.602 53.079 1.00 93.06 365 ARG A C 1
ATOM 2766 O O . ARG A 1 365 ? -18.761 -0.950 52.626 1.00 93.06 365 ARG A O 1
ATOM 2773 N N . ARG A 1 366 ? -17.574 0.331 54.030 1.00 92.31 366 ARG A N 1
ATOM 2774 C CA . ARG A 1 366 ? -18.736 1.000 54.627 1.00 92.31 366 ARG A CA 1
ATOM 2775 C C . ARG A 1 366 ? -19.415 1.948 53.642 1.00 92.31 366 ARG A C 1
ATOM 2777 O O . ARG A 1 366 ? -20.635 2.029 53.627 1.00 92.31 366 ARG A O 1
ATOM 2784 N N . LEU A 1 367 ? -18.641 2.662 52.828 1.00 93.19 367 LEU A N 1
ATOM 2785 C CA . LEU A 1 367 ? -19.181 3.537 51.790 1.00 93.19 367 LEU A CA 1
ATOM 2786 C C . LEU A 1 367 ? -20.019 2.738 50.781 1.00 93.19 367 LEU A C 1
ATOM 2788 O O . LEU A 1 367 ? -21.152 3.118 50.502 1.00 93.19 367 LEU A O 1
ATOM 2792 N N . PHE A 1 368 ? -19.502 1.606 50.297 1.00 93.69 368 PHE A N 1
ATOM 2793 C CA . PHE A 1 368 ? -20.253 0.684 49.447 1.00 93.69 368 PHE A CA 1
ATOM 2794 C C . PHE A 1 368 ? -21.464 0.103 50.181 1.00 93.69 368 PHE A C 1
ATOM 2796 O O . PHE A 1 368 ? -22.554 0.101 49.616 1.00 93.69 368 PHE A O 1
ATOM 2803 N N . GLY A 1 369 ? -21.319 -0.307 51.443 1.00 93.62 369 GLY A N 1
ATOM 2804 C CA . GLY A 1 369 ? -22.428 -0.824 52.249 1.00 93.62 369 GLY A CA 1
ATOM 2805 C C . GLY A 1 369 ? -23.577 0.174 52.438 1.00 93.62 369 GLY A C 1
ATOM 2806 O O . GLY A 1 369 ? -24.738 -0.209 52.311 1.00 93.62 369 GLY A O 1
ATOM 2807 N N . ASN A 1 370 ? -23.267 1.449 52.691 1.00 94.06 370 ASN A N 1
ATOM 2808 C CA . ASN A 1 370 ? -24.263 2.491 52.949 1.00 94.06 370 ASN A CA 1
ATOM 2809 C C . ASN A 1 370 ? -24.829 3.124 51.668 1.00 94.06 370 ASN A C 1
ATOM 2811 O O . ASN A 1 370 ? -25.995 3.507 51.654 1.00 94.06 370 ASN A O 1
ATOM 2815 N N . ALA A 1 371 ? -24.022 3.264 50.610 1.00 94.75 371 ALA A N 1
ATOM 2816 C CA . ALA A 1 371 ? -24.379 4.022 49.406 1.00 94.75 371 ALA A CA 1
ATOM 2817 C C . ALA A 1 371 ? -24.267 3.229 48.097 1.00 94.75 371 ALA A C 1
ATOM 2819 O O . ALA A 1 371 ? -24.147 3.802 47.013 1.00 94.75 371 ALA A O 1
ATOM 2820 N N . GLY A 1 372 ? -24.277 1.898 48.171 1.00 92.56 372 GLY A N 1
ATOM 2821 C CA . GLY A 1 372 ? -24.018 1.035 47.022 1.00 92.56 372 GLY A CA 1
ATOM 2822 C C . GLY A 1 372 ? -24.993 1.216 45.857 1.00 92.56 372 GLY A C 1
ATOM 2823 O O . GLY A 1 372 ? -24.579 1.064 44.707 1.00 92.56 372 GLY A O 1
ATOM 2824 N N . ALA A 1 373 ? -26.265 1.548 46.111 1.00 92.38 373 ALA A N 1
ATOM 2825 C CA . ALA A 1 373 ? -27.239 1.744 45.040 1.00 92.38 373 ALA A CA 1
ATOM 2826 C C . ALA A 1 373 ? -27.037 3.096 44.341 1.00 92.38 373 ALA A C 1
ATOM 2828 O O . ALA A 1 373 ? -26.996 3.130 43.109 1.00 92.38 373 ALA A O 1
ATOM 2829 N N . ALA A 1 374 ? -26.806 4.175 45.095 1.00 94.44 374 ALA A N 1
ATOM 2830 C CA . ALA A 1 374 ? -26.428 5.470 44.525 1.00 94.44 374 ALA A CA 1
ATOM 2831 C C . ALA A 1 374 ? -25.101 5.414 43.756 1.00 94.44 374 ALA A C 1
ATOM 2833 O O . ALA A 1 374 ? -25.024 5.920 42.636 1.00 94.44 374 ALA A O 1
ATOM 2834 N N . ILE A 1 375 ? -24.079 4.731 44.287 1.00 93.31 375 ILE A N 1
ATOM 2835 C CA . ILE A 1 375 ? -22.793 4.558 43.593 1.00 93.31 375 ILE A CA 1
ATOM 2836 C C . ILE A 1 375 ? -23.000 3.873 42.240 1.00 93.31 375 ILE A C 1
ATOM 2838 O O . ILE A 1 375 ? -22.517 4.383 41.235 1.00 93.31 375 ILE A O 1
ATOM 2842 N N . ARG A 1 376 ? -23.765 2.773 42.177 1.00 91.62 376 ARG A N 1
ATOM 2843 C CA . ARG A 1 376 ? -24.070 2.089 40.904 1.00 91.62 376 ARG A CA 1
ATOM 2844 C C . ARG A 1 376 ? -24.947 2.921 39.966 1.00 91.62 376 ARG A C 1
ATOM 2846 O O . ARG A 1 376 ? -24.870 2.742 38.754 1.00 91.62 376 ARG A O 1
ATOM 2853 N N . ALA A 1 377 ? -25.789 3.807 40.497 1.00 92.06 377 ALA A N 1
ATOM 2854 C CA . ALA A 1 377 ? -26.582 4.716 39.676 1.00 92.06 377 ALA A CA 1
ATOM 2855 C C . ALA A 1 377 ? -25.694 5.772 38.995 1.00 92.06 377 ALA A C 1
ATOM 2857 O O . ALA A 1 377 ? -25.818 5.976 37.790 1.00 92.06 377 ALA A O 1
ATOM 2858 N N . TYR A 1 378 ? -24.747 6.374 39.723 1.00 91.88 378 TYR A N 1
ATOM 2859 C CA . TYR A 1 378 ? -23.791 7.326 39.143 1.00 91.88 378 TYR A CA 1
ATOM 2860 C C . TYR A 1 378 ? -22.709 6.662 38.285 1.00 91.88 378 TYR A C 1
ATOM 2862 O O . TYR A 1 378 ? -22.280 7.215 37.271 1.00 91.88 378 TYR A O 1
ATOM 2870 N N . LYS A 1 379 ? -22.218 5.500 38.719 1.00 91.94 379 LYS A N 1
ATOM 2871 C CA . LYS A 1 379 ? -21.091 4.761 38.142 1.00 91.94 379 LYS A CA 1
ATOM 2872 C C . LYS A 1 379 ? -21.502 3.296 37.948 1.00 91.94 379 LYS A C 1
ATOM 2874 O O . LYS A 1 379 ? -21.190 2.453 38.787 1.00 91.94 379 LYS A O 1
ATOM 2879 N N . PRO A 1 380 ? -22.216 2.972 36.855 1.00 90.88 380 PRO A N 1
ATOM 2880 C CA . PRO A 1 380 ? -22.727 1.618 36.632 1.00 90.88 380 PRO A CA 1
ATOM 2881 C C . PRO A 1 380 ? -21.641 0.598 36.282 1.00 90.88 380 PRO A C 1
ATOM 2883 O O . PRO A 1 380 ? -21.875 -0.598 36.416 1.00 90.88 380 PRO A O 1
ATOM 2886 N N . CYS A 1 381 ? -20.461 1.058 35.860 1.00 93.62 381 CYS A N 1
ATOM 2887 C CA . CYS A 1 381 ? -19.287 0.220 35.645 1.00 93.62 381 CYS A CA 1
ATOM 2888 C C . CYS A 1 381 ? -18.308 0.425 36.802 1.00 93.62 381 CYS A C 1
ATOM 2890 O O . CYS A 1 381 ? -17.907 1.558 37.080 1.00 93.62 381 CYS A O 1
ATOM 2892 N N . ILE A 1 382 ? -17.928 -0.670 37.459 1.00 93.50 382 ILE A N 1
ATOM 2893 C CA . ILE A 1 382 ? -16.985 -0.675 38.577 1.00 93.50 382 ILE A CA 1
ATOM 2894 C C . ILE A 1 382 ? -15.784 -1.531 38.181 1.00 93.50 382 ILE A C 1
ATOM 2896 O O . ILE A 1 382 ? -15.953 -2.681 37.793 1.00 93.50 382 ILE A O 1
ATOM 2900 N N . MET A 1 383 ? -14.585 -0.960 38.292 1.00 95.12 383 MET A N 1
ATOM 2901 C CA . MET A 1 383 ? -13.318 -1.650 38.049 1.00 95.12 383 MET A CA 1
ATOM 2902 C C . MET A 1 383 ? -12.617 -1.875 39.386 1.00 95.12 383 MET A C 1
ATOM 2904 O O . MET A 1 383 ? -12.414 -0.926 40.144 1.00 95.12 383 MET A O 1
ATOM 2908 N N . MET A 1 384 ? -12.282 -3.126 39.690 1.00 93.38 384 MET A N 1
ATOM 2909 C CA . MET A 1 384 ? -11.668 -3.542 40.951 1.00 93.38 384 MET A CA 1
ATOM 2910 C C . MET A 1 384 ? -10.742 -4.731 40.700 1.00 93.38 384 MET A C 1
ATOM 2912 O O . MET A 1 384 ? -11.054 -5.580 39.870 1.00 93.38 384 MET A O 1
ATOM 2916 N N . SER A 1 385 ? -9.637 -4.815 41.445 1.00 93.06 385 SER A N 1
ATOM 2917 C CA . SER A 1 385 ? -8.860 -6.056 41.526 1.00 93.06 385 SER A CA 1
ATOM 2918 C C . SER A 1 385 ? -9.649 -7.139 42.280 1.00 93.06 385 SER A C 1
ATOM 2920 O O . SER A 1 385 ? -10.517 -6.786 43.091 1.00 93.06 385 SER A O 1
ATOM 2922 N N . PRO A 1 386 ? -9.334 -8.435 42.098 1.00 90.62 386 PRO A N 1
ATOM 2923 C CA . PRO A 1 386 ? -9.985 -9.525 42.835 1.00 90.62 386 PRO A CA 1
ATOM 2924 C C . PRO A 1 386 ? -9.992 -9.307 44.356 1.00 90.62 386 PRO A C 1
ATOM 2926 O O . PRO A 1 386 ? -11.039 -9.367 45.005 1.00 90.62 386 PRO A O 1
ATOM 2929 N N . MET A 1 387 ? -8.847 -8.897 44.913 1.00 90.19 387 MET A N 1
ATOM 2930 C CA . MET A 1 387 ? -8.710 -8.566 46.335 1.00 90.19 387 MET A CA 1
ATOM 2931 C C . MET A 1 387 ? -9.649 -7.428 46.769 1.00 90.19 387 MET A C 1
ATOM 2933 O O . MET A 1 387 ? -10.293 -7.499 47.816 1.00 90.19 387 MET A O 1
ATOM 2937 N N . SER A 1 388 ? -9.788 -6.385 45.943 1.00 93.50 388 SER A N 1
ATOM 2938 C CA . SER A 1 388 ? -10.677 -5.251 46.235 1.00 93.50 388 SER A CA 1
ATOM 2939 C C . SER A 1 388 ? -12.151 -5.662 46.235 1.00 93.50 388 SER A C 1
ATOM 2941 O O . SER A 1 388 ? -12.926 -5.176 47.062 1.00 93.50 388 SER A O 1
ATOM 2943 N N . VAL A 1 389 ? -12.546 -6.581 45.343 1.00 93.25 389 VAL A N 1
ATOM 2944 C CA . VAL A 1 389 ? -13.904 -7.150 45.319 1.00 93.25 389 VAL A CA 1
ATOM 2945 C C . VAL A 1 389 ? -14.202 -7.852 46.643 1.00 93.25 389 VAL A C 1
ATOM 2947 O O . VAL A 1 389 ? -15.242 -7.584 47.250 1.00 93.25 389 VAL A O 1
ATOM 2950 N N . ALA A 1 390 ? -13.284 -8.695 47.124 1.00 90.81 390 ALA A N 1
ATOM 2951 C CA . ALA A 1 390 ? -13.435 -9.403 48.394 1.00 90.81 390 ALA A CA 1
ATOM 2952 C C . ALA A 1 390 ? -13.440 -8.451 49.606 1.00 90.81 390 ALA A C 1
ATOM 2954 O O . ALA A 1 390 ? -14.244 -8.614 50.528 1.00 90.81 390 ALA A O 1
ATOM 2955 N N . GLN A 1 391 ? -12.579 -7.429 49.598 1.00 92.00 391 GLN A N 1
ATOM 2956 C CA . GLN A 1 391 ? -12.416 -6.506 50.721 1.00 92.00 391 GLN A CA 1
ATOM 2957 C C . GLN A 1 391 ? -13.579 -5.512 50.859 1.00 92.00 391 GLN A C 1
ATOM 2959 O O . GLN A 1 391 ? -13.995 -5.207 51.983 1.00 92.00 391 GLN A O 1
ATOM 2964 N N . TYR A 1 392 ? -14.086 -4.972 49.745 1.00 92.44 392 TYR A N 1
ATOM 2965 C CA . TYR A 1 392 ? -15.011 -3.833 49.764 1.00 92.44 392 TYR A CA 1
ATOM 2966 C C . TYR A 1 392 ? -16.471 -4.198 49.503 1.00 92.44 392 TYR A C 1
ATOM 2968 O O . TYR A 1 392 ? -17.349 -3.500 50.011 1.00 92.44 392 TYR A O 1
ATOM 2976 N N . LEU A 1 393 ? -16.760 -5.261 48.744 1.00 92.62 393 LEU A N 1
ATOM 2977 C CA . LEU A 1 393 ? -18.133 -5.608 48.375 1.00 92.62 393 LEU A CA 1
ATOM 2978 C C . LEU A 1 393 ? -18.697 -6.689 49.295 1.00 92.62 393 LEU A C 1
ATOM 2980 O O . LEU A 1 393 ? -18.391 -7.877 49.168 1.00 92.62 393 LEU A O 1
ATOM 2984 N N . GLU A 1 394 ? -19.596 -6.285 50.190 1.00 90.25 394 GLU A N 1
ATOM 2985 C CA . GLU A 1 394 ? -20.246 -7.206 51.121 1.00 90.25 394 GLU A CA 1
ATOM 2986 C C . GLU A 1 394 ? -21.045 -8.304 50.385 1.00 90.25 394 GLU A C 1
ATOM 2988 O O . GLU A 1 394 ? -21.794 -8.003 49.444 1.00 90.25 394 GLU A O 1
ATOM 2993 N N . PRO A 1 395 ? -20.913 -9.582 50.795 1.00 88.00 395 PRO A N 1
ATOM 2994 C CA . PRO A 1 395 ? -21.696 -10.675 50.226 1.00 88.00 395 PRO A CA 1
ATOM 2995 C C . PRO A 1 395 ? -23.203 -10.398 50.295 1.00 88.00 395 PRO A C 1
ATOM 2997 O O . PRO A 1 395 ? -23.718 -9.927 51.306 1.00 88.00 395 PRO A O 1
ATOM 3000 N N . GLY A 1 396 ? -23.917 -10.668 49.202 1.00 86.38 396 GLY A N 1
ATOM 3001 C CA . GLY A 1 396 ? -25.376 -10.521 49.123 1.00 86.38 396 GLY A CA 1
ATOM 3002 C C . GLY A 1 396 ? -25.908 -9.090 48.963 1.00 86.38 396 GLY A C 1
ATOM 3003 O O . GLY A 1 396 ? -27.057 -8.936 48.558 1.00 86.38 396 GLY A O 1
ATOM 3004 N N . LYS A 1 397 ? -25.103 -8.042 49.201 1.00 88.88 397 LYS A N 1
ATOM 3005 C CA . LYS A 1 397 ? -25.552 -6.635 49.092 1.00 88.88 397 LYS A CA 1
ATOM 3006 C C . LYS A 1 397 ? -25.332 -5.994 47.722 1.00 88.88 397 LYS A C 1
ATOM 3008 O O . LYS A 1 397 ? -25.961 -4.988 47.384 1.00 88.88 397 LYS A O 1
ATOM 3013 N N . HIS A 1 398 ? -24.435 -6.559 46.922 1.00 90.31 398 HIS A N 1
ATOM 3014 C CA . HIS A 1 398 ? -24.078 -6.020 45.614 1.00 90.31 398 HIS A CA 1
ATOM 3015 C C . HIS A 1 398 ? -24.258 -7.090 44.546 1.00 90.31 398 HIS A C 1
ATOM 3017 O O . HIS A 1 398 ? -23.703 -8.181 44.662 1.00 90.31 398 HIS A O 1
ATOM 3023 N N . ARG A 1 399 ? -25.035 -6.755 43.513 1.00 91.75 399 ARG A N 1
ATOM 3024 C CA . ARG A 1 399 ? -25.194 -7.560 42.305 1.00 91.75 399 ARG A CA 1
ATOM 3025 C C . ARG A 1 399 ? -24.938 -6.706 41.073 1.00 91.75 399 ARG A C 1
ATOM 3027 O O . ARG A 1 399 ? -25.225 -5.506 41.094 1.00 91.75 399 ARG A O 1
ATOM 3034 N N . PHE A 1 400 ? -24.409 -7.345 40.042 1.00 94.38 400 PHE A N 1
ATOM 3035 C CA . PHE A 1 400 ? -24.123 -6.754 38.742 1.00 94.38 400 PHE A CA 1
ATOM 3036 C C . PHE A 1 400 ? -24.680 -7.650 37.640 1.00 94.38 400 PHE A C 1
ATOM 3038 O O . PHE A 1 400 ? -24.849 -8.855 37.822 1.00 94.38 400 PHE A O 1
ATOM 3045 N N . ASP A 1 401 ? -24.968 -7.057 36.491 1.00 96.00 401 ASP A N 1
ATOM 3046 C CA . ASP A 1 401 ? -25.512 -7.806 35.361 1.00 96.00 401 ASP A CA 1
ATOM 3047 C C . ASP A 1 401 ? -24.403 -8.607 34.659 1.00 96.00 401 ASP A C 1
ATOM 3049 O O . ASP A 1 401 ? -24.588 -9.778 34.334 1.00 96.00 401 ASP A O 1
ATOM 3053 N N . VAL A 1 402 ? -23.221 -8.001 34.497 1.00 97.25 402 VAL A N 1
ATOM 3054 C CA . VAL A 1 402 ? -22.093 -8.571 33.748 1.00 97.25 402 VAL A CA 1
ATOM 3055 C C . VAL A 1 402 ? -20.779 -8.365 34.501 1.00 97.25 402 VAL A C 1
ATOM 3057 O O . VAL A 1 402 ? -20.466 -7.249 34.917 1.00 97.25 402 VAL A O 1
ATOM 3060 N N . LEU A 1 403 ? -19.997 -9.438 34.621 1.00 96.50 403 LEU A N 1
ATOM 3061 C CA . LEU A 1 403 ? -18.582 -9.422 34.976 1.00 96.50 403 LEU A CA 1
ATOM 3062 C C . LEU A 1 403 ? -17.737 -9.468 33.704 1.00 96.50 403 LEU A C 1
ATOM 3064 O O . LEU A 1 403 ? -17.990 -10.299 32.837 1.00 96.50 403 LEU A O 1
ATOM 3068 N N . ILE A 1 404 ? -16.709 -8.630 33.621 1.00 96.94 404 ILE A N 1
ATOM 3069 C CA . ILE A 1 404 ? -15.659 -8.746 32.607 1.00 96.94 404 ILE A CA 1
ATOM 3070 C C . ILE A 1 404 ? -14.355 -9.011 33.352 1.00 96.94 404 ILE A C 1
ATOM 3072 O O . ILE A 1 404 ? -13.955 -8.200 34.187 1.00 96.94 404 ILE A O 1
ATOM 3076 N N . ILE A 1 405 ? -13.737 -10.152 33.070 1.00 95.56 405 ILE A N 1
ATOM 3077 C CA . ILE A 1 405 ? -12.407 -10.511 33.554 1.00 95.56 405 ILE A CA 1
ATOM 3078 C C . ILE A 1 405 ? -11.455 -10.281 32.389 1.00 95.56 405 ILE A C 1
ATOM 3080 O O . ILE A 1 405 ? -11.564 -10.966 31.375 1.00 95.56 405 ILE A O 1
ATOM 3084 N N . ASP A 1 406 ? -10.581 -9.293 32.533 1.00 93.94 406 ASP A N 1
ATOM 3085 C CA . ASP A 1 406 ? -9.482 -9.033 31.604 1.00 93.94 406 ASP A CA 1
ATOM 3086 C C . ASP A 1 406 ? -8.206 -9.710 32.123 1.00 93.94 406 ASP A C 1
ATOM 3088 O O . ASP A 1 406 ? -8.097 -9.947 33.329 1.00 93.94 406 ASP A O 1
ATOM 3092 N N . GLU A 1 407 ? -7.267 -10.034 31.232 1.00 93.06 407 GLU A N 1
ATOM 3093 C CA . GLU A 1 407 ? -6.046 -10.799 31.553 1.00 93.06 407 GLU A CA 1
ATOM 3094 C C . GLU A 1 407 ? -6.333 -12.116 32.302 1.00 93.06 407 GLU A C 1
ATOM 3096 O O . GLU A 1 407 ? -5.634 -12.523 33.231 1.00 93.06 407 GLU A O 1
ATOM 3101 N N . ALA A 1 408 ? -7.400 -12.810 31.900 1.00 93.19 408 ALA A N 1
ATOM 3102 C CA . ALA A 1 408 ? -7.893 -14.006 32.574 1.00 93.19 408 ALA A CA 1
ATOM 3103 C C . ALA A 1 408 ? -6.908 -15.189 32.581 1.00 93.19 408 ALA A C 1
ATOM 3105 O O . ALA A 1 408 ? -7.070 -16.099 33.392 1.00 93.19 408 ALA A O 1
ATOM 3106 N N . SER A 1 409 ? -5.903 -15.200 31.699 1.00 92.06 409 SER A N 1
ATOM 3107 C CA . SER A 1 409 ? -4.818 -16.189 31.730 1.00 92.06 409 SER A CA 1
ATOM 3108 C C . SER A 1 409 ? -3.922 -16.039 32.960 1.00 92.06 409 SER A C 1
ATOM 3110 O O . SER A 1 409 ? -3.330 -17.024 33.378 1.00 92.06 409 SER A O 1
ATOM 3112 N N . GLN A 1 410 ? -3.890 -14.857 33.585 1.00 90.88 410 GLN A N 1
ATOM 3113 C CA . GLN A 1 410 ? -3.088 -14.551 34.775 1.00 90.88 410 GLN A CA 1
ATOM 3114 C C . GLN A 1 410 ? -3.895 -14.596 36.086 1.00 90.88 410 GLN A C 1
ATOM 3116 O O . GLN A 1 410 ? -3.369 -14.255 37.144 1.00 90.88 410 GLN A O 1
ATOM 3121 N N . MET A 1 411 ? -5.174 -14.991 36.047 1.00 90.81 411 MET A N 1
ATOM 3122 C CA . MET A 1 411 ? -6.059 -15.011 37.219 1.00 90.81 411 MET A CA 1
ATOM 3123 C C . MET A 1 411 ? -6.464 -16.436 37.594 1.00 90.81 411 MET A C 1
ATOM 3125 O O . MET A 1 411 ? -6.914 -17.200 36.737 1.00 90.81 411 MET A O 1
ATOM 3129 N N . ARG A 1 412 ? -6.378 -16.771 38.886 1.00 90.94 412 ARG A N 1
ATOM 3130 C CA . ARG A 1 412 ? -6.828 -18.069 39.396 1.00 90.94 412 ARG A CA 1
ATOM 3131 C C . ARG A 1 412 ? -8.355 -18.130 39.560 1.00 90.94 412 ARG A C 1
ATOM 3133 O O . ARG A 1 412 ? -8.989 -17.101 39.829 1.00 90.94 412 ARG A O 1
ATOM 3140 N N . PRO A 1 413 ? -8.981 -19.310 39.428 1.00 91.19 413 PRO A N 1
ATOM 3141 C CA . PRO A 1 413 ? -10.414 -19.489 39.631 1.00 91.19 413 PRO A CA 1
ATOM 3142 C C . PRO A 1 413 ? -10.916 -19.014 41.000 1.00 91.19 413 PRO A C 1
ATOM 3144 O O . PRO A 1 413 ? -11.980 -18.394 41.083 1.00 91.19 413 PRO A O 1
ATOM 3147 N N . GLU A 1 414 ? -10.153 -19.253 42.066 1.00 91.00 414 GLU A N 1
ATOM 3148 C CA . GLU A 1 414 ? -10.471 -18.844 43.436 1.00 91.00 414 GLU A CA 1
ATOM 3149 C C . GLU A 1 414 ? -10.531 -17.319 43.600 1.00 91.00 414 GLU A C 1
ATOM 3151 O O . GLU A 1 414 ? -11.437 -16.809 44.268 1.00 91.00 414 GLU A O 1
ATOM 3156 N N . ASP A 1 415 ? -9.655 -16.584 42.912 1.00 91.50 415 ASP A N 1
ATOM 3157 C CA . ASP A 1 415 ? -9.653 -15.120 42.901 1.00 91.50 415 ASP A CA 1
ATOM 3158 C C . ASP A 1 415 ? -10.880 -14.565 42.162 1.00 91.50 415 ASP A C 1
ATOM 3160 O O . ASP A 1 415 ? -11.500 -13.580 42.581 1.00 91.50 415 ASP A O 1
ATOM 3164 N N . ALA A 1 416 ? -11.281 -15.222 41.069 1.00 92.69 416 ALA A N 1
ATOM 3165 C CA . ALA A 1 416 ? -12.440 -14.831 40.271 1.00 92.69 416 ALA A CA 1
ATOM 3166 C C . ALA A 1 416 ? -13.782 -15.152 40.958 1.00 92.69 416 ALA A C 1
ATOM 3168 O O . ALA A 1 416 ? -14.786 -14.467 40.718 1.00 92.69 416 ALA A O 1
ATOM 3169 N N . LEU A 1 417 ? -13.823 -16.169 41.829 1.00 91.62 417 LEU A N 1
ATOM 3170 C CA . LEU A 1 417 ? -15.050 -16.714 42.421 1.00 91.62 417 LEU A CA 1
ATOM 3171 C C . LEU A 1 417 ? -15.903 -15.648 43.124 1.00 91.62 417 LEU A C 1
ATOM 3173 O O . LEU A 1 417 ? -17.128 -15.598 42.959 1.00 91.62 417 LEU A O 1
ATOM 3177 N N . GLY A 1 418 ? -15.261 -14.749 43.876 1.00 91.56 418 GLY A N 1
ATOM 3178 C CA . GLY A 1 418 ? -15.948 -13.669 44.582 1.00 91.56 418 GLY A CA 1
ATOM 3179 C C . GLY A 1 418 ? -16.706 -12.727 43.639 1.00 91.56 418 GLY A C 1
ATOM 3180 O O . GLY A 1 418 ? -17.829 -12.307 43.945 1.00 91.56 418 GLY A O 1
ATOM 3181 N N . ALA A 1 419 ? -16.127 -12.418 42.481 1.00 93.88 419 ALA A N 1
ATOM 3182 C CA . ALA A 1 419 ? -16.765 -11.590 41.467 1.00 93.88 419 ALA A CA 1
ATOM 3183 C C . ALA A 1 419 ? -17.862 -12.362 40.713 1.00 93.88 419 ALA A C 1
ATOM 3185 O O . ALA A 1 419 ? -18.956 -11.825 40.514 1.00 93.88 419 ALA A O 1
ATOM 3186 N N . LEU A 1 420 ? -17.607 -13.631 40.371 1.00 93.12 420 LEU A N 1
ATOM 3187 C CA . LEU A 1 420 ? -18.538 -14.499 39.642 1.00 93.12 420 LEU A CA 1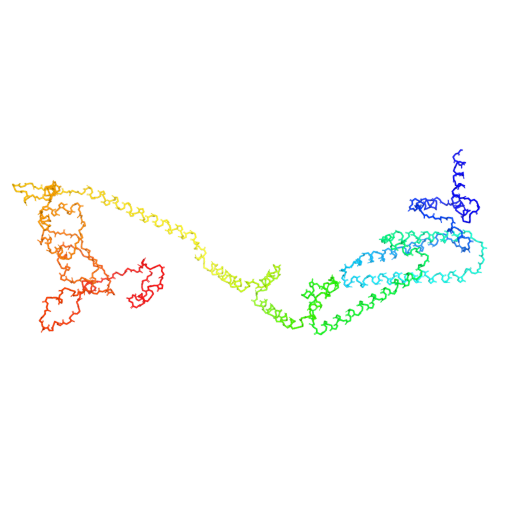
ATOM 3188 C C . LEU A 1 420 ? -19.885 -14.647 40.363 1.00 93.12 420 LEU A C 1
ATOM 3190 O O . LEU A 1 420 ? -20.931 -14.439 39.757 1.00 93.12 420 LEU A O 1
ATOM 3194 N N . ILE A 1 421 ? -19.884 -14.891 41.678 1.00 93.00 421 ILE A N 1
ATOM 3195 C CA . ILE A 1 421 ? -21.119 -15.075 42.475 1.00 93.00 421 ILE A CA 1
ATOM 3196 C C . ILE A 1 421 ? -22.000 -13.804 42.519 1.00 93.0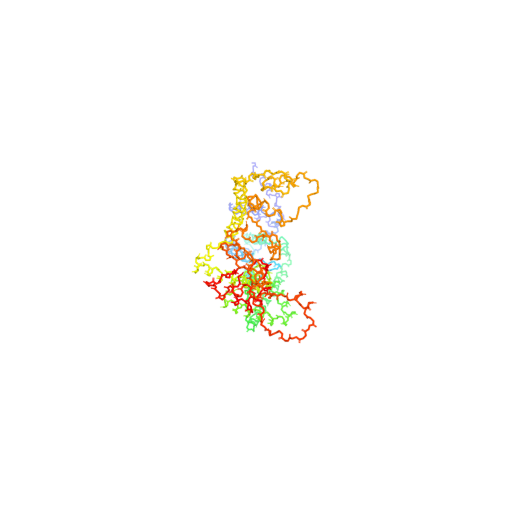0 421 ILE A C 1
ATOM 3198 O O . ILE A 1 421 ? -23.203 -13.861 42.803 1.00 93.00 421 ILE A O 1
ATOM 3202 N N . ARG A 1 422 ? -21.418 -12.626 42.262 1.00 93.44 422 ARG A N 1
ATOM 3203 C CA . ARG A 1 422 ? -22.122 -11.332 42.296 1.00 93.44 422 ARG A CA 1
ATOM 3204 C C . ARG A 1 422 ? -22.707 -10.936 40.941 1.00 93.44 422 ARG A C 1
ATOM 3206 O O . ARG A 1 422 ? -23.424 -9.935 40.895 1.00 93.44 422 ARG A O 1
ATOM 3213 N N . CYS A 1 423 ? -22.438 -11.690 39.876 1.00 94.62 423 CYS A N 1
ATOM 3214 C CA . CYS A 1 423 ? -22.806 -11.317 38.514 1.00 94.62 423 CYS A CA 1
ATOM 3215 C C . CYS A 1 423 ? -23.729 -12.352 37.862 1.00 94.62 423 CYS A C 1
ATOM 3217 O O . CYS A 1 423 ? -23.622 -13.542 38.137 1.00 94.62 423 CYS A O 1
ATOM 3219 N N . ALA A 1 424 ? -24.652 -11.903 37.007 1.00 94.94 424 ALA A N 1
ATOM 3220 C CA . ALA A 1 424 ? -25.539 -12.810 36.271 1.00 94.94 424 ALA A CA 1
ATOM 3221 C C . ALA A 1 424 ? -24.848 -13.442 35.052 1.00 94.94 424 ALA A C 1
ATOM 3223 O O . ALA A 1 424 ? -25.140 -14.578 34.686 1.00 94.94 424 ALA A O 1
ATOM 3224 N N . GLN A 1 425 ? -23.932 -12.703 34.424 1.00 95.12 425 GLN A N 1
ATOM 3225 C CA . GLN A 1 425 ? -23.142 -13.150 33.281 1.00 95.12 425 GLN A CA 1
ATOM 3226 C C . GLN A 1 425 ? -21.662 -12.840 33.505 1.00 95.12 425 GLN A C 1
ATOM 3228 O O . GLN A 1 425 ? -21.325 -11.882 34.201 1.00 95.12 425 GLN A O 1
ATOM 3233 N N . ALA A 1 426 ? -20.784 -13.628 32.887 1.00 93.94 426 ALA A N 1
ATOM 3234 C CA . ALA A 1 426 ? -19.344 -13.412 32.909 1.00 93.94 426 ALA A CA 1
ATOM 3235 C C . ALA A 1 426 ? -18.769 -13.459 31.490 1.00 93.94 426 ALA A C 1
ATOM 3237 O O . ALA A 1 426 ? -19.147 -14.306 30.681 1.00 93.94 426 ALA A O 1
ATOM 3238 N N . VAL A 1 427 ? -17.852 -12.540 31.208 1.00 95.00 427 VAL A N 1
ATOM 3239 C CA . VAL A 1 427 ? -17.038 -12.487 29.997 1.00 95.00 427 VAL A CA 1
ATOM 3240 C C . VAL A 1 427 ? -15.592 -12.642 30.437 1.00 95.00 427 VAL A C 1
ATOM 3242 O O . VAL A 1 427 ? -15.079 -11.810 31.182 1.00 95.00 427 VAL A O 1
ATOM 3245 N N . VAL A 1 428 ? -14.958 -13.724 30.001 1.00 94.38 428 VAL A N 1
ATOM 3246 C CA . VAL A 1 428 ? -13.577 -14.061 30.346 1.00 94.38 428 VAL A CA 1
ATOM 3247 C C . VAL A 1 428 ? -12.717 -13.767 29.122 1.00 94.38 428 VAL A C 1
ATOM 3249 O O . VAL A 1 428 ? -12.920 -14.374 28.070 1.00 94.38 428 VAL A O 1
ATOM 3252 N N . VAL A 1 429 ? -11.819 -12.793 29.241 1.00 95.31 429 VAL A N 1
ATOM 3253 C CA . VAL A 1 429 ? -10.948 -12.312 28.165 1.00 95.31 429 VAL A CA 1
ATOM 3254 C C . VAL A 1 429 ? -9.504 -12.505 28.594 1.00 95.31 429 VAL A C 1
ATOM 3256 O O . VAL A 1 429 ? -9.112 -12.123 29.691 1.00 95.31 429 VAL A O 1
ATOM 3259 N N . GLY A 1 430 ? -8.716 -13.119 27.728 1.00 93.62 430 GLY A N 1
ATOM 3260 C CA . GLY A 1 430 ? -7.305 -13.366 27.956 1.00 93.62 430 GLY A CA 1
ATOM 3261 C C . GLY A 1 430 ? -6.724 -14.155 26.797 1.00 93.62 430 GLY A C 1
ATOM 3262 O O . GLY A 1 430 ? -7.423 -14.472 25.829 1.00 93.62 430 GLY A O 1
ATOM 3263 N N . ASP A 1 431 ? -5.449 -14.478 26.923 1.00 92.44 431 ASP A N 1
ATOM 3264 C CA . ASP A 1 431 ? -4.683 -15.162 25.896 1.00 92.44 431 ASP A CA 1
ATOM 3265 C C . ASP A 1 431 ? -4.011 -16.395 26.511 1.00 92.44 431 ASP A C 1
ATOM 3267 O O . ASP A 1 431 ? -3.193 -16.231 27.421 1.00 92.44 431 ASP A O 1
ATOM 3271 N N . PRO A 1 432 ? -4.377 -17.621 26.089 1.00 88.12 432 PRO A N 1
ATOM 3272 C CA . PRO A 1 432 ? -3.826 -18.840 26.674 1.00 88.12 432 PRO A CA 1
ATOM 3273 C C . PRO A 1 432 ? -2.330 -19.014 26.386 1.00 88.12 432 PRO A C 1
ATOM 3275 O O . PRO A 1 432 ? -1.679 -19.765 27.101 1.00 88.12 432 PRO A O 1
ATOM 3278 N N . GLU A 1 433 ? -1.796 -18.320 25.377 1.00 90.00 433 GLU A N 1
ATOM 3279 C CA . GLU A 1 433 ? -0.377 -18.368 25.005 1.00 90.00 433 GLU A CA 1
ATOM 3280 C C . GLU A 1 433 ? 0.461 -17.308 25.750 1.00 90.00 433 GLU A C 1
ATOM 3282 O O . GLU A 1 433 ? 1.679 -17.229 25.580 1.00 90.00 433 GLU A O 1
ATOM 3287 N N . GLN A 1 434 ? -0.174 -16.462 26.573 1.00 87.56 434 GLN A N 1
ATOM 3288 C CA . GLN A 1 434 ? 0.514 -15.520 27.461 1.00 87.56 434 GLN A CA 1
ATOM 3289 C C . GLN A 1 434 ? 0.800 -16.136 28.836 1.00 87.56 434 GLN A C 1
ATOM 3291 O O . GLN A 1 434 ? 0.417 -17.264 29.132 1.00 87.56 434 GLN A O 1
ATOM 3296 N N . LEU A 1 435 ? 1.524 -15.386 29.674 1.00 85.50 435 LEU A N 1
ATOM 3297 C CA . LEU A 1 435 ? 1.983 -15.855 30.980 1.00 85.50 435 LEU A CA 1
ATOM 3298 C C . LEU A 1 435 ? 0.811 -16.378 31.842 1.00 85.50 435 LEU A C 1
ATOM 3300 O O . LEU A 1 435 ? -0.214 -15.694 31.933 1.00 85.50 435 LEU A O 1
ATOM 3304 N N . PRO A 1 436 ? 0.963 -17.553 32.485 1.00 83.44 436 PRO A N 1
ATOM 3305 C CA . PRO A 1 436 ? 0.011 -18.054 33.474 1.00 83.44 436 PRO A CA 1
ATOM 3306 C C . PRO A 1 436 ? 0.073 -17.220 34.772 1.00 83.44 436 PRO A C 1
ATOM 3308 O O . PRO A 1 436 ? 0.920 -16.323 34.888 1.00 83.44 436 PRO A O 1
ATOM 3311 N N . PRO A 1 437 ? -0.799 -17.483 35.768 1.00 81.44 437 PRO A N 1
ATOM 3312 C CA . PRO A 1 437 ? -0.704 -16.834 37.072 1.00 81.44 437 PRO A CA 1
ATOM 3313 C C . PRO A 1 437 ? 0.687 -17.069 37.689 1.00 81.44 437 PRO A C 1
ATOM 3315 O O . PRO A 1 437 ? 1.272 -18.135 37.520 1.00 81.44 437 PRO A O 1
ATOM 3318 N N . SER A 1 438 ? 1.242 -16.063 38.373 1.00 71.25 438 SER A N 1
ATOM 3319 C CA . SER A 1 438 ? 2.585 -16.141 38.968 1.00 71.25 438 SER A CA 1
ATOM 3320 C C . SER A 1 438 ? 2.544 -16.117 40.499 1.00 71.25 438 SER A C 1
ATOM 3322 O O . SER A 1 438 ? 2.033 -15.158 41.081 1.00 71.25 438 SER A O 1
ATOM 3324 N N . ASP A 1 439 ? 3.195 -17.090 41.140 1.00 60.94 439 ASP A N 1
ATOM 3325 C CA . ASP A 1 439 ? 3.330 -17.278 42.598 1.00 60.94 439 ASP A CA 1
ATOM 3326 C C . ASP A 1 439 ? 4.256 -16.284 43.328 1.00 60.94 439 ASP A C 1
ATOM 3328 O O . ASP A 1 439 ? 4.932 -16.627 44.299 1.00 60.94 439 ASP A O 1
ATOM 3332 N N . PHE A 1 440 ? 4.321 -15.017 42.915 1.00 50.53 440 PHE A N 1
ATOM 3333 C CA . PHE A 1 440 ? 5.291 -14.087 43.518 1.00 50.53 440 PHE A CA 1
ATOM 3334 C C . PHE A 1 440 ? 5.061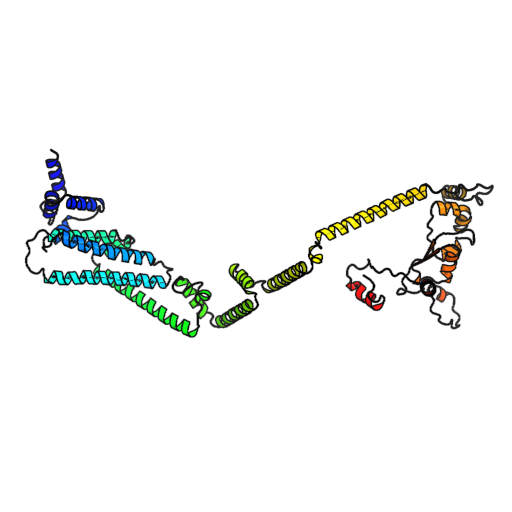 -13.843 45.030 1.00 50.53 440 PHE A C 1
ATOM 3336 O O . PHE A 1 440 ? 5.974 -13.402 45.724 1.00 50.53 440 PHE A O 1
ATOM 3343 N N . PHE A 1 441 ? 3.866 -14.145 45.558 1.00 48.28 441 PHE A N 1
ATOM 3344 C CA . PHE A 1 441 ? 3.517 -13.955 46.974 1.00 48.28 441 PHE A CA 1
ATOM 3345 C C . PHE A 1 441 ? 3.384 -15.244 47.799 1.00 48.28 441 PHE A C 1
ATOM 3347 O O . PHE A 1 441 ? 3.580 -15.178 49.010 1.00 48.28 441 PHE A O 1
ATOM 3354 N N . VAL A 1 442 ? 3.103 -16.402 47.192 1.00 52.38 442 VAL A N 1
ATOM 3355 C CA . VAL A 1 442 ? 2.918 -17.665 47.939 1.00 52.38 442 VAL A CA 1
ATOM 3356 C C . VAL A 1 442 ? 4.263 -18.198 48.443 1.00 52.38 442 VAL A C 1
ATOM 3358 O O . VAL A 1 442 ? 4.386 -18.591 49.601 1.00 52.38 442 VAL A O 1
ATOM 3361 N N . ALA A 1 443 ? 5.322 -18.067 47.637 1.00 47.12 443 ALA A N 1
ATOM 3362 C CA . ALA A 1 443 ? 6.673 -18.510 47.994 1.00 47.12 443 ALA A CA 1
ATOM 3363 C C . ALA A 1 443 ? 7.295 -17.786 49.212 1.00 47.12 443 ALA A C 1
ATOM 3365 O O . ALA A 1 443 ? 8.325 -18.220 49.727 1.00 47.12 443 ALA A O 1
ATOM 3366 N N . ALA A 1 444 ? 6.709 -16.675 49.679 1.00 47.28 444 ALA A N 1
ATOM 3367 C CA . ALA A 1 444 ? 7.203 -15.944 50.846 1.00 47.28 444 ALA A CA 1
ATOM 3368 C C . ALA A 1 444 ? 6.641 -16.460 52.187 1.00 47.28 444 ALA A C 1
ATOM 3370 O O . ALA A 1 444 ? 7.265 -16.209 53.219 1.00 47.28 444 ALA A O 1
ATOM 3371 N N . GLU A 1 445 ? 5.503 -17.169 52.191 1.00 48.09 445 GLU A N 1
ATOM 3372 C CA . GLU A 1 445 ? 4.839 -17.630 53.425 1.00 48.09 445 GLU A CA 1
ATOM 3373 C C . GLU A 1 445 ? 5.027 -19.129 53.710 1.00 48.09 445 GLU A C 1
ATOM 3375 O O . GLU A 1 445 ? 5.074 -19.518 54.877 1.00 48.09 445 GLU A O 1
ATOM 3380 N N . THR A 1 446 ? 5.227 -19.973 52.696 1.00 47.75 446 THR A N 1
ATOM 3381 C CA . THR A 1 446 ? 5.484 -21.413 52.876 1.00 47.75 446 THR A CA 1
ATOM 3382 C C . THR A 1 446 ? 6.977 -21.715 52.832 1.00 47.75 446 THR A C 1
ATOM 3384 O O . THR A 1 446 ? 7.570 -21.904 51.773 1.00 47.75 446 THR A O 1
ATOM 3387 N N . ARG A 1 447 ? 7.593 -21.739 54.017 1.00 46.09 447 ARG A N 1
ATOM 3388 C CA . ARG A 1 447 ? 8.997 -22.117 54.241 1.00 46.09 447 ARG A CA 1
ATOM 3389 C C . ARG A 1 447 ? 9.151 -23.448 54.983 1.00 46.09 447 ARG A C 1
ATOM 3391 O O . ARG A 1 447 ? 10.168 -23.637 55.638 1.00 46.09 447 ARG A O 1
ATOM 3398 N N . ASP A 1 448 ? 8.170 -24.339 54.862 1.00 47.53 448 ASP A N 1
ATOM 3399 C CA . ASP A 1 448 ? 8.254 -25.709 55.365 1.00 47.53 448 ASP A CA 1
ATOM 3400 C C . ASP A 1 448 ? 8.037 -26.695 54.209 1.00 47.53 448 ASP A C 1
ATOM 3402 O O . ASP A 1 448 ? 7.094 -26.579 53.427 1.00 47.53 448 ASP A O 1
ATOM 3406 N N . GLU A 1 449 ? 8.997 -27.608 54.081 1.00 50.38 449 GLU A N 1
ATOM 3407 C CA . GLU A 1 449 ? 9.166 -28.611 53.031 1.00 50.38 449 GLU A CA 1
ATOM 3408 C C . GLU A 1 449 ? 8.102 -29.719 53.119 1.00 50.38 449 GLU A C 1
ATOM 3410 O O . GLU A 1 449 ? 8.358 -30.801 53.644 1.00 50.38 449 GLU A O 1
ATOM 3415 N N . GLU A 1 450 ? 6.920 -29.486 52.554 1.00 46.62 450 GLU A N 1
ATOM 3416 C CA . GLU A 1 450 ? 6.076 -30.572 52.047 1.00 46.62 450 GLU A CA 1
ATOM 3417 C C . GLU A 1 450 ? 5.866 -30.358 50.545 1.00 46.62 450 GLU A C 1
ATOM 3419 O O . GLU A 1 450 ? 5.498 -29.265 50.113 1.00 46.62 450 GLU A O 1
ATOM 3424 N N . GLU A 1 451 ? 6.169 -31.390 49.750 1.00 47.88 451 GLU A N 1
ATOM 3425 C CA . GLU A 1 451 ? 5.929 -31.457 48.306 1.00 47.88 451 GLU A CA 1
ATOM 3426 C C . GLU A 1 451 ? 4.450 -31.161 48.018 1.00 47.88 451 GLU A C 1
ATOM 3428 O O . GLU A 1 451 ? 3.597 -32.049 48.045 1.00 47.88 451 GLU A O 1
ATOM 3433 N N . ILE A 1 452 ? 4.138 -29.892 47.752 1.00 49.09 452 ILE A N 1
ATOM 3434 C CA . ILE A 1 452 ? 2.887 -29.505 47.114 1.00 49.09 452 ILE A CA 1
ATOM 3435 C C . ILE A 1 452 ? 2.975 -30.077 45.704 1.00 49.09 452 ILE A C 1
ATOM 3437 O O . ILE A 1 452 ? 3.778 -29.629 44.888 1.00 49.09 452 ILE A O 1
ATOM 3441 N N . GLU A 1 453 ? 2.198 -31.129 45.469 1.00 44.41 453 GLU A N 1
ATOM 3442 C CA . GLU A 1 453 ? 2.018 -31.764 44.172 1.00 44.41 453 GLU A CA 1
ATOM 3443 C C . GLU A 1 453 ? 1.774 -30.672 43.117 1.00 44.41 453 GLU A C 1
ATOM 3445 O O . GLU A 1 453 ? 0.830 -29.887 43.225 1.00 44.41 453 GLU A O 1
ATOM 3450 N N . ASP A 1 454 ? 2.692 -30.604 42.151 1.00 44.41 454 ASP A N 1
ATOM 3451 C CA . ASP A 1 454 ? 2.885 -29.570 41.128 1.00 44.41 454 ASP A CA 1
ATOM 3452 C C . ASP A 1 454 ? 1.721 -29.584 40.112 1.00 44.41 454 ASP A C 1
ATOM 3454 O O . ASP A 1 454 ? 1.875 -29.902 38.930 1.00 44.41 454 ASP A O 1
ATOM 3458 N N . SER A 1 455 ? 0.494 -29.343 40.586 1.00 49.22 455 SER A N 1
ATOM 3459 C CA . SER A 1 455 ? -0.656 -29.139 39.716 1.00 49.22 455 SER A CA 1
ATOM 3460 C C . SER A 1 455 ? -0.446 -27.797 39.023 1.00 49.22 455 SER A C 1
ATOM 3462 O O . SER A 1 455 ? -0.465 -26.776 39.712 1.00 49.22 455 SER A O 1
ATOM 3464 N N . PRO A 1 456 ? -0.286 -27.756 37.685 1.00 53.66 456 PRO A N 1
ATOM 3465 C CA . PRO A 1 456 ? -0.157 -26.495 36.974 1.00 53.66 456 PRO A CA 1
ATOM 3466 C C . PRO A 1 456 ? -1.361 -25.632 37.331 1.00 53.66 456 PRO A C 1
ATOM 3468 O O . PRO A 1 456 ? -2.505 -26.074 37.195 1.00 53.66 456 PRO A O 1
ATOM 3471 N N . GLU A 1 457 ? -1.093 -24.439 37.853 1.00 63.31 457 GLU A N 1
ATOM 3472 C CA . GLU A 1 457 ? -2.127 -23.542 38.347 1.00 63.31 457 GLU A CA 1
ATOM 3473 C C . GLU A 1 457 ? -3.064 -23.175 37.196 1.00 63.31 457 GLU A C 1
ATOM 3475 O O . GLU A 1 457 ? -2.742 -22.384 36.306 1.00 63.31 457 GLU A O 1
ATOM 3480 N N . GLU A 1 458 ? -4.222 -23.830 37.164 1.00 81.00 458 GLU A N 1
ATOM 3481 C CA . GLU A 1 458 ? -5.201 -23.655 36.106 1.00 81.00 458 GLU A CA 1
ATOM 3482 C C . GLU A 1 458 ? -5.768 -22.240 36.203 1.00 81.00 458 GLU A C 1
ATOM 3484 O O . GLU A 1 458 ? -6.365 -21.875 37.210 1.00 81.00 458 GLU A O 1
ATOM 3489 N N . SER A 1 459 ? -5.593 -21.426 35.160 1.00 91.62 459 SER A N 1
ATOM 3490 C CA . SER A 1 459 ? -6.199 -20.095 35.108 1.00 91.62 459 SER A CA 1
ATOM 3491 C C . SER A 1 459 ? -7.712 -20.180 34.889 1.00 91.62 459 SER A C 1
ATOM 3493 O O . SER A 1 459 ? -8.237 -21.143 34.319 1.00 91.62 459 SER A O 1
ATOM 3495 N N . ILE A 1 460 ? -8.442 -19.127 35.268 1.00 92.44 460 ILE A N 1
ATOM 3496 C CA . ILE A 1 460 ? -9.885 -19.034 34.997 1.00 92.44 460 ILE A CA 1
ATOM 3497 C C . ILE A 1 460 ? -10.190 -19.054 33.489 1.00 92.44 460 ILE A C 1
ATOM 3499 O O . ILE A 1 460 ? -11.270 -19.492 33.083 1.00 92.44 460 ILE A O 1
ATOM 3503 N N . LEU A 1 461 ? -9.239 -18.630 32.645 1.00 93.31 461 LEU A N 1
ATOM 3504 C CA . LEU A 1 461 ? -9.345 -18.755 31.192 1.00 93.31 461 LEU A CA 1
ATOM 3505 C C . LEU A 1 461 ? -9.329 -20.221 30.746 1.00 93.31 461 LEU A C 1
ATOM 3507 O O . LEU A 1 461 ? -10.189 -20.618 29.959 1.00 93.31 461 LEU A O 1
ATOM 3511 N N . GLU A 1 462 ? -8.391 -21.025 31.247 1.00 90.56 462 GLU A N 1
ATOM 3512 C CA . GLU A 1 462 ? -8.271 -22.438 30.872 1.00 90.56 462 GLU A CA 1
ATOM 3513 C C . GLU A 1 462 ? -9.470 -23.253 31.371 1.00 90.56 462 GLU A C 1
ATOM 3515 O O . GLU A 1 462 ? -10.097 -23.981 30.592 1.00 90.56 462 GLU A O 1
ATOM 3520 N N . LEU A 1 463 ? -9.901 -23.011 32.614 1.00 90.12 463 LEU A N 1
ATOM 3521 C CA . LEU A 1 463 ? -11.137 -23.584 33.147 1.00 90.12 463 LEU A CA 1
ATOM 3522 C C . LEU A 1 463 ? -12.347 -23.194 32.284 1.00 90.12 463 LEU A C 1
ATOM 3524 O O . LEU A 1 463 ? -13.216 -24.018 31.979 1.00 90.12 463 LEU A O 1
ATOM 3528 N N . GLY A 1 464 ? -12.383 -21.938 31.832 1.00 90.31 464 GLY A N 1
ATOM 3529 C CA . GLY A 1 464 ? -13.413 -21.438 30.935 1.00 90.31 464 GLY A CA 1
ATOM 3530 C C . GLY A 1 464 ? -13.415 -22.124 29.568 1.00 90.31 464 GLY A C 1
ATOM 3531 O O . GLY A 1 464 ? -14.487 -22.456 29.062 1.00 90.31 464 GLY A O 1
ATOM 3532 N N . ARG A 1 465 ? -12.244 -22.410 28.985 1.00 89.94 465 ARG A N 1
ATOM 3533 C CA . ARG A 1 465 ? -12.108 -23.144 27.708 1.00 89.94 465 ARG A CA 1
ATOM 3534 C C . ARG A 1 465 ? -12.605 -24.587 27.802 1.00 89.94 465 ARG A C 1
ATOM 3536 O O . ARG A 1 465 ? -13.119 -25.131 26.818 1.00 89.94 465 ARG A O 1
ATOM 3543 N N . ARG A 1 466 ? -12.459 -25.216 28.972 1.00 88.62 466 ARG A N 1
ATOM 3544 C CA . ARG A 1 466 ? -12.971 -26.568 29.244 1.00 88.62 466 ARG A CA 1
ATOM 3545 C C . ARG A 1 466 ? -14.488 -26.569 29.412 1.00 88.62 466 ARG A C 1
ATOM 3547 O O . ARG A 1 466 ? -15.158 -27.431 28.846 1.00 88.62 466 ARG A O 1
ATOM 3554 N N . CYS A 1 467 ? -15.020 -25.586 30.137 1.00 88.19 467 CYS A N 1
ATOM 3555 C CA . CYS A 1 467 ? -16.446 -25.493 30.451 1.00 88.19 467 CYS A CA 1
ATOM 3556 C C . CYS A 1 467 ? -17.306 -24.948 29.299 1.00 88.19 467 CYS A C 1
ATOM 3558 O O . CYS A 1 467 ? -18.453 -25.367 29.138 1.00 88.19 467 CYS A O 1
ATOM 3560 N N . TRP A 1 468 ? -16.787 -24.008 28.502 1.00 85.50 468 TRP A N 1
ATOM 3561 C CA . TRP A 1 468 ? -17.568 -23.259 27.515 1.00 85.50 468 TRP A CA 1
ATOM 3562 C C . TRP A 1 468 ? -16.969 -23.353 26.111 1.00 85.50 468 TRP A C 1
ATOM 3564 O O . TRP A 1 468 ? -15.795 -23.071 25.882 1.00 85.50 468 TRP A O 1
ATOM 3574 N N . ARG A 1 469 ? -17.809 -23.710 25.129 1.00 84.19 469 ARG A N 1
ATOM 3575 C CA . ARG A 1 469 ? -17.441 -23.765 23.707 1.00 84.19 469 ARG A CA 1
ATOM 3576 C C . ARG A 1 469 ? -18.532 -23.140 22.825 1.00 84.19 469 ARG A C 1
ATOM 3578 O O . ARG A 1 469 ? -19.711 -23.316 23.131 1.00 84.19 469 ARG A O 1
ATOM 3585 N N . PRO A 1 470 ? -18.169 -22.463 21.715 1.00 86.19 470 PRO A N 1
ATOM 3586 C CA . PRO A 1 470 ? -16.804 -22.246 21.222 1.00 86.19 470 PRO A CA 1
ATOM 3587 C C . PRO A 1 470 ? -16.110 -21.018 21.844 1.00 86.19 470 PRO A C 1
ATOM 3589 O O . PRO A 1 470 ? -16.738 -19.980 22.060 1.00 86.19 470 PRO A O 1
ATOM 3592 N N . MET A 1 471 ? -14.792 -21.118 22.049 1.00 86.56 471 MET A N 1
ATOM 3593 C CA . MET A 1 471 ? -13.923 -19.966 22.323 1.00 86.56 471 MET A CA 1
ATOM 3594 C C . MET A 1 471 ? -13.844 -19.078 21.074 1.00 86.56 471 MET A C 1
ATOM 3596 O O . MET A 1 471 ? -13.677 -19.579 19.961 1.00 86.56 471 MET A O 1
ATOM 3600 N N . ARG A 1 472 ? -13.952 -17.758 21.253 1.00 90.94 472 ARG A N 1
ATOM 3601 C CA . ARG A 1 472 ? -13.818 -16.783 20.162 1.00 90.94 472 ARG A CA 1
ATOM 3602 C C . ARG A 1 472 ? -12.436 -16.147 20.212 1.00 90.94 472 ARG A C 1
ATOM 3604 O O . ARG A 1 472 ? -12.117 -15.464 21.176 1.00 90.94 472 ARG A O 1
ATOM 3611 N N . MET A 1 473 ? -11.647 -16.368 19.168 1.00 90.62 473 MET A N 1
ATOM 3612 C CA . MET A 1 473 ? -10.326 -15.767 19.000 1.00 90.62 473 MET A CA 1
ATOM 3613 C C . MET A 1 473 ? -10.445 -14.469 18.186 1.00 90.62 473 MET A C 1
ATOM 3615 O O . MET A 1 473 ? -11.202 -14.408 17.214 1.00 90.62 473 MET A O 1
ATOM 3619 N N . LEU A 1 474 ? -9.741 -13.419 18.616 1.00 93.12 474 LEU A N 1
ATOM 3620 C CA . LEU A 1 474 ? -9.663 -12.150 17.894 1.00 93.12 474 LEU A CA 1
ATOM 3621 C C . LEU A 1 474 ? -8.557 -12.248 16.838 1.00 93.12 474 LEU A C 1
ATOM 3623 O O . LEU A 1 474 ? -7.381 -12.263 17.176 1.00 93.12 474 LEU A O 1
ATOM 3627 N N . GLY A 1 475 ? -8.945 -12.322 15.565 1.00 90.31 475 GLY A N 1
ATOM 3628 C CA . GLY A 1 475 ? -8.022 -12.652 14.475 1.00 90.31 475 GLY A CA 1
ATOM 3629 C C . GLY A 1 475 ? -7.211 -11.495 13.897 1.00 90.31 475 GLY A C 1
ATOM 3630 O O . GLY A 1 475 ? -6.430 -11.743 12.997 1.00 90.31 475 GLY A O 1
ATOM 3631 N N . VAL A 1 476 ? -7.387 -10.248 14.342 1.00 90.31 476 VAL A N 1
ATOM 3632 C CA . VAL A 1 476 ? -6.663 -9.093 13.772 1.00 90.31 476 VAL A CA 1
ATOM 3633 C C . VAL A 1 476 ? -5.786 -8.459 14.837 1.00 90.31 476 VAL A C 1
ATOM 3635 O O . VAL A 1 476 ? -6.283 -8.086 15.904 1.00 90.31 476 VAL A O 1
ATOM 3638 N N . HIS A 1 477 ? -4.498 -8.291 14.537 1.00 88.94 477 HIS A N 1
ATOM 3639 C CA . HIS A 1 477 ? -3.569 -7.620 15.439 1.00 88.94 477 HIS A CA 1
ATOM 3640 C C . HIS A 1 477 ? -3.314 -6.173 14.991 1.00 88.94 477 HIS A C 1
ATOM 3642 O O . HIS A 1 477 ? -3.095 -5.877 13.823 1.00 88.94 477 HIS A O 1
ATOM 3648 N N . TYR A 1 478 ? -3.280 -5.238 15.944 1.00 88.00 478 TYR A N 1
ATOM 3649 C CA . TYR A 1 478 ? -3.064 -3.811 15.644 1.00 88.00 478 TYR A CA 1
ATOM 3650 C C . TYR A 1 478 ? -1.737 -3.258 16.190 1.00 88.00 478 TYR A C 1
ATOM 3652 O O . TYR A 1 478 ? -1.437 -2.079 16.013 1.00 88.00 478 TYR A O 1
ATOM 3660 N N . ARG A 1 479 ? -0.935 -4.088 16.877 1.00 86.19 479 ARG A N 1
ATOM 3661 C CA . ARG A 1 479 ? 0.295 -3.651 17.567 1.00 86.19 479 ARG A CA 1
ATOM 3662 C C . ARG A 1 479 ? 1.469 -3.420 16.612 1.00 86.19 479 ARG A C 1
ATOM 3664 O O . ARG A 1 479 ? 2.162 -2.411 16.715 1.00 86.19 479 ARG A O 1
ATOM 3671 N N . SER A 1 480 ? 1.694 -4.350 15.691 1.00 86.31 480 SER A N 1
ATOM 3672 C CA . SER A 1 480 ? 2.848 -4.339 14.789 1.00 86.31 480 SER A CA 1
ATOM 3673 C C . SER A 1 480 ? 2.461 -3.794 13.419 1.00 86.31 480 SER A C 1
ATOM 3675 O O . SER A 1 480 ? 1.533 -4.294 12.797 1.00 86.31 480 SER A O 1
ATOM 3677 N N . ARG A 1 481 ? 3.190 -2.782 12.928 1.00 80.06 481 ARG A N 1
ATOM 3678 C CA . ARG A 1 481 ? 2.972 -2.213 11.581 1.00 80.06 481 ARG A CA 1
ATOM 3679 C C . ARG A 1 481 ? 3.488 -3.105 10.454 1.00 80.06 481 ARG A C 1
ATOM 3681 O O . ARG A 1 481 ? 2.982 -3.030 9.341 1.00 80.06 481 ARG A O 1
ATOM 3688 N N . HIS A 1 482 ? 4.513 -3.905 10.740 1.00 86.50 482 HIS A N 1
ATOM 3689 C CA . HIS A 1 482 ? 5.098 -4.856 9.803 1.00 86.50 482 HIS A CA 1
ATOM 3690 C C . HIS A 1 482 ? 4.797 -6.276 10.270 1.00 86.50 482 HIS A C 1
ATOM 3692 O O . HIS A 1 482 ? 5.108 -6.632 11.408 1.00 86.50 482 HIS A O 1
ATOM 3698 N N . GLN A 1 483 ? 4.232 -7.082 9.371 1.00 82.75 483 GLN A N 1
ATOM 3699 C CA . GLN A 1 483 ? 3.840 -8.466 9.639 1.00 82.75 483 GLN A CA 1
ATOM 3700 C C . GLN A 1 483 ? 5.031 -9.342 10.061 1.00 82.75 483 GLN A C 1
ATOM 3702 O O . GLN A 1 483 ? 4.883 -10.244 10.878 1.00 82.75 483 GLN A O 1
ATOM 3707 N N . SER A 1 484 ? 6.245 -9.024 9.597 1.00 89.56 484 SER A N 1
ATOM 3708 C CA . SER A 1 484 ? 7.470 -9.741 9.974 1.00 89.56 484 SER A CA 1
ATOM 3709 C C . SER A 1 484 ? 7.758 -9.734 11.479 1.00 89.56 484 SER A C 1
ATOM 3711 O O . SER A 1 484 ? 8.357 -10.681 11.976 1.00 89.56 484 SER A O 1
ATOM 3713 N N . LEU A 1 485 ? 7.309 -8.711 12.219 1.00 89.94 485 LEU A N 1
ATOM 3714 C CA . LEU A 1 485 ? 7.527 -8.612 13.667 1.00 89.94 485 LEU A CA 1
ATOM 3715 C C . LEU A 1 485 ? 6.683 -9.603 14.472 1.00 89.94 485 LEU A C 1
ATOM 3717 O O . LEU A 1 485 ? 7.034 -9.902 15.608 1.00 89.94 485 LEU A O 1
ATOM 3721 N N . ILE A 1 486 ? 5.571 -10.078 13.908 1.00 89.69 486 ILE A N 1
ATOM 3722 C CA . ILE A 1 486 ? 4.709 -11.070 14.559 1.00 89.69 486 ILE A CA 1
ATOM 3723 C C . ILE A 1 486 ? 4.772 -12.432 13.882 1.00 89.69 486 ILE A C 1
ATOM 3725 O O . ILE A 1 486 ? 4.248 -13.382 14.441 1.00 89.69 486 ILE A O 1
ATOM 3729 N N . ALA A 1 487 ? 5.389 -12.541 12.701 1.00 90.62 487 ALA A N 1
ATOM 3730 C CA . ALA A 1 487 ? 5.358 -13.749 11.881 1.00 90.62 487 ALA A CA 1
ATOM 3731 C C . ALA A 1 487 ? 5.833 -14.990 12.647 1.00 90.62 487 ALA A C 1
ATOM 3733 O O . ALA A 1 487 ? 5.201 -16.035 12.562 1.00 90.62 487 ALA A O 1
ATOM 3734 N N . TYR A 1 488 ? 6.900 -14.854 13.442 1.00 92.38 488 TYR A N 1
ATOM 3735 C CA . TYR A 1 488 ? 7.368 -15.938 14.305 1.00 92.38 488 TYR A CA 1
ATOM 3736 C C . TYR A 1 488 ? 6.303 -16.333 15.338 1.00 92.38 488 TYR A C 1
ATOM 3738 O O . TYR A 1 488 ? 5.881 -17.481 15.373 1.00 92.38 488 TYR A O 1
ATOM 3746 N N . SER A 1 489 ? 5.804 -15.378 16.130 1.00 90.88 489 SER A N 1
ATOM 3747 C CA . SER A 1 489 ? 4.795 -15.665 17.155 1.00 90.88 489 SER A CA 1
ATOM 3748 C C . SER A 1 489 ? 3.480 -16.190 16.569 1.00 90.88 489 SER A C 1
ATOM 3750 O O . SER A 1 489 ? 2.883 -17.091 17.140 1.00 90.88 489 SER A O 1
ATOM 3752 N N . ASN A 1 490 ? 3.033 -15.656 15.431 1.00 92.12 490 ASN A N 1
ATOM 3753 C CA . ASN A 1 490 ? 1.809 -16.076 14.747 1.00 92.12 490 ASN A CA 1
ATOM 3754 C C . ASN A 1 490 ? 1.881 -17.539 14.312 1.00 92.12 490 ASN A C 1
ATOM 3756 O O . ASN A 1 490 ? 0.938 -18.296 14.524 1.00 92.12 490 ASN A O 1
ATOM 3760 N N . ARG A 1 491 ? 3.027 -17.933 13.754 1.00 93.38 491 ARG A N 1
ATOM 3761 C CA . ARG A 1 491 ? 3.275 -19.299 13.313 1.00 93.38 491 ARG A CA 1
ATOM 3762 C C . ARG A 1 491 ? 3.382 -20.270 14.484 1.00 93.38 491 ARG A C 1
ATOM 3764 O O . ARG A 1 491 ? 2.773 -21.329 14.435 1.00 93.38 491 ARG A O 1
ATOM 3771 N N . GLU A 1 492 ? 4.153 -19.916 15.511 1.00 93.50 492 GLU A N 1
ATOM 3772 C CA . GLU A 1 492 ? 4.452 -20.834 16.618 1.00 93.50 492 GLU A CA 1
ATOM 3773 C C . GLU A 1 492 ? 3.300 -20.969 17.625 1.00 93.50 492 GLU A C 1
ATOM 3775 O O . GLU A 1 492 ? 3.103 -22.053 18.162 1.00 93.50 492 GLU A O 1
ATOM 3780 N N . PHE A 1 493 ? 2.531 -19.902 17.874 1.00 91.06 493 PHE A N 1
ATOM 3781 C CA . PHE A 1 493 ? 1.517 -19.881 18.943 1.00 91.06 493 PHE A CA 1
ATOM 3782 C C . PHE A 1 493 ? 0.071 -19.758 18.439 1.00 91.06 493 PHE A C 1
ATOM 3784 O O . PHE A 1 493 ? -0.864 -20.069 19.170 1.00 91.06 493 PHE A O 1
ATOM 3791 N N . TYR A 1 494 ? -0.153 -19.304 17.199 1.00 91.25 494 TYR A N 1
ATOM 3792 C CA . TYR A 1 494 ? -1.504 -18.990 16.706 1.00 91.25 494 TYR A CA 1
ATOM 3793 C C . TYR A 1 494 ? -1.880 -19.682 15.390 1.00 91.25 494 TYR A C 1
ATOM 3795 O O . TYR A 1 494 ? -2.946 -19.386 14.846 1.00 91.25 494 TYR A O 1
ATOM 3803 N N . ASP A 1 495 ? -1.071 -20.621 14.891 1.00 91.31 495 ASP A N 1
ATOM 3804 C CA . ASP A 1 495 ? -1.307 -21.361 13.639 1.00 91.31 495 ASP A CA 1
ATOM 3805 C C . ASP A 1 495 ? -1.538 -20.447 12.418 1.00 91.31 495 ASP A C 1
ATOM 3807 O O . ASP A 1 495 ? -2.416 -20.706 11.592 1.00 91.31 495 ASP A O 1
ATOM 3811 N N . ASP A 1 496 ? -0.819 -19.323 12.342 1.00 91.19 496 ASP A N 1
ATOM 3812 C CA . ASP A 1 496 ? -0.973 -18.298 11.296 1.00 91.19 496 ASP A CA 1
ATOM 3813 C C . ASP A 1 496 ? -2.393 -17.695 11.195 1.00 91.19 496 ASP A C 1
ATOM 3815 O O . ASP A 1 496 ? -2.791 -17.148 10.164 1.00 91.19 496 ASP A O 1
ATOM 3819 N N . ARG A 1 497 ? -3.180 -17.764 12.278 1.00 89.12 497 ARG A N 1
ATOM 3820 C CA . ARG A 1 497 ? -4.555 -17.237 12.312 1.00 89.12 497 ARG A CA 1
ATOM 3821 C C . ARG A 1 497 ? -4.645 -15.735 12.590 1.00 89.12 497 ARG A C 1
ATOM 3823 O O . ARG A 1 497 ? -5.737 -15.185 12.437 1.00 89.12 497 ARG A O 1
ATOM 3830 N N . LEU A 1 498 ? -3.566 -15.076 13.023 1.00 88.50 498 LEU A N 1
ATOM 3831 C CA . LEU A 1 498 ? -3.543 -13.617 13.175 1.00 88.50 498 LEU A CA 1
ATOM 3832 C C . LEU A 1 498 ? -3.280 -12.946 11.819 1.00 88.50 498 LEU A C 1
ATOM 3834 O O . LEU A 1 498 ? -2.346 -13.315 11.105 1.00 88.50 498 LEU A O 1
ATOM 3838 N N . LEU A 1 499 ? -4.111 -11.956 11.497 1.00 79.38 499 LEU A N 1
ATOM 3839 C CA . LEU A 1 499 ? -4.091 -11.134 10.286 1.00 79.38 499 LEU A CA 1
ATOM 3840 C C . LEU A 1 499 ? -3.399 -9.795 10.511 1.00 79.38 499 LEU A C 1
ATOM 3842 O O . LEU A 1 499 ? -3.714 -9.148 11.545 1.00 79.38 499 LEU A O 1
#

Mean predicted aligned error: 20.59 Å

InterPro domains:
  IPR027417 P-loop containing nucleoside triphosphate hydrolase [G3DSA:3.40.50.300] (223-463)
  IPR027417 P-loop containing nucleoside triphosphate hydrolase [SSF52540] (391-498)
  IPR041677 DNA2/NAM7 helicase, helicase domain [PF13086] (396-437)
  IPR050534 Coronaviruses polyprotein 1ab [PTHR43788] (296-498)

Radius of gyration: 60.74 Å; Cα contacts (8 Å, |Δi|>4): 385; chains: 1; bounding box: 81×97×165 Å